Protein AF-A0A8I2FRE0-F1 (afdb_monomer_lite)

pLDDT: mean 88.64, std 16.57, range [26.36, 98.5]

Structure (mmCIF, N/CA/C/O backbone):
data_AF-A0A8I2FRE0-F1
#
_entry.id   AF-A0A8I2FRE0-F1
#
loop_
_atom_site.group_PDB
_atom_site.id
_atom_site.type_symbol
_atom_site.label_atom_id
_atom_site.label_alt_id
_atom_site.label_comp_id
_atom_site.label_asym_id
_atom_site.label_entity_id
_atom_site.label_seq_id
_atom_site.pdbx_PDB_ins_code
_atom_site.Cartn_x
_atom_site.Cartn_y
_atom_site.Cartn_z
_atom_site.occupancy
_atom_site.B_iso_or_equiv
_atom_site.auth_seq_id
_atom_site.auth_comp_id
_atom_site.auth_asym_id
_atom_site.auth_atom_id
_atom_site.pdbx_PDB_model_num
ATOM 1 N N . MET A 1 1 ? 40.557 35.845 -51.310 1.00 71.56 1 MET A N 1
ATOM 2 C CA . MET A 1 1 ? 39.222 35.226 -51.434 1.00 71.56 1 MET A CA 1
ATOM 3 C C . MET A 1 1 ? 38.203 36.324 -51.185 1.00 71.56 1 MET A C 1
ATOM 5 O O . MET A 1 1 ? 38.315 37.005 -50.169 1.00 71.56 1 MET A O 1
ATOM 9 N N . GLY A 1 2 ? 37.306 36.592 -52.133 1.00 90.12 2 GLY A N 1
ATOM 10 C CA . GLY A 1 2 ? 36.291 37.640 -51.961 1.00 90.12 2 GLY A CA 1
ATOM 11 C C . GLY A 1 2 ? 35.280 37.258 -50.875 1.00 90.12 2 GLY A C 1
ATOM 12 O O . GLY A 1 2 ? 35.033 36.073 -50.670 1.00 90.12 2 GLY A O 1
ATOM 13 N N . ILE A 1 3 ? 34.646 38.229 -50.202 1.00 85.94 3 ILE A N 1
ATOM 14 C CA . ILE A 1 3 ? 33.626 37.957 -49.161 1.00 85.94 3 ILE A CA 1
ATOM 15 C C . ILE A 1 3 ? 32.548 36.994 -49.693 1.00 85.94 3 ILE A C 1
ATOM 17 O O . ILE A 1 3 ? 32.188 36.029 -49.028 1.00 85.94 3 ILE A O 1
ATOM 21 N N . LYS A 1 4 ? 32.101 37.180 -50.941 1.00 89.50 4 LYS A N 1
ATOM 22 C CA . LYS A 1 4 ? 31.141 36.284 -51.604 1.00 89.50 4 LYS A CA 1
ATOM 23 C C . LYS A 1 4 ? 31.633 34.831 -51.688 1.00 89.50 4 LYS A C 1
ATOM 25 O O . LYS A 1 4 ? 30.855 33.917 -51.439 1.00 89.50 4 LYS A O 1
ATOM 30 N N . GLU A 1 5 ? 32.907 34.614 -52.005 1.00 89.12 5 GLU A N 1
ATOM 31 C CA . GLU A 1 5 ? 33.512 33.278 -52.078 1.00 89.12 5 GLU A CA 1
ATOM 32 C C . GLU A 1 5 ? 33.665 32.655 -50.687 1.00 89.12 5 GLU A C 1
ATOM 34 O O . GLU A 1 5 ? 33.367 31.473 -50.526 1.00 89.12 5 GLU A O 1
ATOM 39 N N . ILE A 1 6 ? 34.051 33.452 -49.681 1.00 88.62 6 ILE A N 1
ATOM 40 C CA . ILE A 1 6 ? 34.142 33.019 -48.276 1.00 88.62 6 ILE A CA 1
ATOM 41 C C . ILE A 1 6 ? 32.781 32.507 -47.799 1.00 88.62 6 ILE A C 1
ATOM 43 O O . ILE A 1 6 ? 32.690 31.403 -47.270 1.00 88.62 6 ILE A O 1
ATOM 47 N N . PHE A 1 7 ? 31.707 33.260 -48.047 1.00 87.31 7 PHE A N 1
ATOM 48 C CA . PHE A 1 7 ? 30.355 32.836 -47.681 1.00 87.31 7 PHE A CA 1
ATOM 49 C C . PHE A 1 7 ? 29.879 31.633 -48.504 1.00 87.31 7 PHE A C 1
ATOM 51 O O . PHE A 1 7 ? 29.302 30.710 -47.940 1.00 87.31 7 PHE A O 1
ATOM 58 N N . GLN A 1 8 ? 30.127 31.583 -49.816 1.00 91.50 8 GLN A N 1
ATOM 59 C CA . GLN A 1 8 ? 29.725 30.435 -50.641 1.00 91.50 8 GLN A CA 1
ATOM 60 C C . GLN A 1 8 ? 30.422 29.135 -50.218 1.00 91.50 8 GLN A C 1
ATOM 62 O O . GLN A 1 8 ? 29.770 28.096 -50.107 1.00 91.50 8 GLN A O 1
ATOM 67 N N . GLN A 1 9 ? 31.731 29.182 -49.969 1.00 89.88 9 GLN A N 1
ATOM 68 C CA . GLN A 1 9 ? 32.502 28.031 -49.494 1.00 89.88 9 GLN A CA 1
ATOM 69 C C . GLN A 1 9 ? 32.156 27.689 -48.038 1.00 89.88 9 GLN A C 1
ATOM 71 O O . GLN A 1 9 ? 31.999 26.516 -47.707 1.00 89.88 9 GLN A O 1
ATOM 76 N N . GLY A 1 10 ? 31.933 28.699 -47.193 1.00 88.56 10 GLY A N 1
ATOM 77 C CA . GLY A 1 10 ? 31.479 28.525 -45.815 1.00 88.56 10 GLY A CA 1
ATOM 78 C C . GLY A 1 10 ? 30.102 27.862 -45.715 1.00 88.56 10 GLY A C 1
ATOM 79 O O . GLY A 1 10 ? 29.922 26.954 -44.908 1.00 88.56 10 GLY A O 1
ATOM 80 N N . TRP A 1 11 ? 29.148 28.222 -46.579 1.00 88.69 11 TRP A N 1
ATOM 81 C CA . TRP A 1 11 ? 27.834 27.569 -46.649 1.00 88.69 11 TRP A CA 1
ATOM 82 C C . TRP A 1 11 ? 27.912 26.121 -47.136 1.00 88.69 11 TRP A C 1
ATOM 84 O O . TRP A 1 11 ? 27.195 25.265 -46.616 1.00 88.69 11 TRP A O 1
ATOM 94 N N . LYS A 1 12 ? 28.780 25.826 -48.113 1.00 92.19 12 LYS A N 1
ATOM 95 C CA . LYS A 1 12 ? 29.028 24.446 -48.563 1.00 92.19 12 LYS A CA 1
ATOM 96 C C . LYS A 1 12 ? 29.592 23.589 -47.429 1.00 92.19 12 LYS A C 1
ATOM 98 O O . LYS A 1 12 ? 29.082 22.500 -47.182 1.00 92.19 12 LYS A O 1
ATOM 103 N N . GLU A 1 13 ? 30.574 24.108 -46.698 1.00 92.06 13 GLU A N 1
ATOM 104 C CA . GLU A 1 13 ? 31.170 23.421 -45.549 1.00 92.06 13 GLU A CA 1
ATOM 105 C C . GLU A 1 13 ? 30.179 23.259 -44.383 1.00 92.06 13 GLU A C 1
ATOM 107 O O . GLU A 1 13 ? 30.146 22.205 -43.750 1.00 92.06 13 GLU A O 1
ATOM 112 N N . LEU A 1 14 ? 29.319 24.252 -44.123 1.00 91.69 14 LEU A N 1
ATOM 113 C CA . LEU A 1 14 ? 28.257 24.151 -43.116 1.00 91.69 14 LEU A CA 1
ATOM 114 C C . LEU A 1 14 ? 27.243 23.050 -43.469 1.00 91.69 14 LEU A C 1
ATOM 116 O O . LEU A 1 14 ? 26.907 22.236 -42.609 1.00 91.69 14 LEU A O 1
ATOM 120 N N . ARG A 1 15 ? 26.787 22.984 -44.730 1.00 92.94 15 ARG A N 1
ATOM 121 C CA . ARG A 1 15 ? 25.880 21.921 -45.204 1.00 92.94 15 ARG A CA 1
ATOM 122 C C . ARG A 1 15 ? 26.521 20.542 -45.085 1.00 92.94 15 ARG A C 1
ATOM 124 O O . ARG A 1 15 ? 25.884 19.635 -44.561 1.00 92.94 15 ARG A O 1
ATOM 131 N N . ARG A 1 16 ? 27.789 20.406 -45.488 1.00 94.81 16 ARG A N 1
ATOM 132 C CA . ARG A 1 16 ? 28.565 19.163 -45.343 1.00 94.81 16 ARG A CA 1
ATOM 133 C C . ARG A 1 16 ? 28.653 18.722 -43.881 1.00 94.81 16 ARG A C 1
ATOM 135 O O . ARG A 1 16 ? 28.377 17.569 -43.577 1.00 94.81 16 ARG A O 1
ATOM 142 N N . LYS A 1 17 ? 28.989 19.636 -42.961 1.00 93.62 17 LYS A N 1
ATOM 143 C CA . LYS A 1 17 ? 29.044 19.344 -41.517 1.00 93.62 17 LYS A CA 1
ATOM 144 C C . LYS A 1 17 ? 27.683 18.957 -40.940 1.00 93.62 17 LYS A C 1
ATOM 146 O O . LYS A 1 17 ? 27.625 18.081 -40.084 1.00 93.62 17 LYS A O 1
ATOM 151 N N . SER A 1 18 ? 26.606 19.589 -41.402 1.00 94.19 18 SER A N 1
ATOM 152 C CA . SER A 1 18 ? 25.243 19.230 -41.000 1.00 94.19 18 SER A CA 1
ATOM 153 C C . SER A 1 18 ? 24.865 17.825 -41.474 1.00 94.19 18 SER A C 1
ATOM 155 O O . SER A 1 18 ? 24.373 17.041 -40.669 1.00 94.19 18 SER A O 1
ATOM 157 N N . ALA A 1 19 ? 25.137 17.493 -42.741 1.00 94.88 19 ALA A N 1
ATOM 158 C CA . ALA A 1 19 ? 24.915 16.154 -43.292 1.00 94.88 19 ALA A CA 1
ATOM 159 C C . ALA A 1 19 ? 25.747 15.097 -42.548 1.00 94.88 19 ALA A C 1
ATOM 161 O O . ALA A 1 19 ? 25.219 14.071 -42.144 1.00 94.88 19 ALA A O 1
ATOM 162 N N . LEU A 1 20 ? 27.014 15.401 -42.245 1.00 95.12 20 LEU A N 1
ATOM 163 C CA . LEU A 1 20 ? 27.884 14.523 -41.458 1.00 95.12 20 LEU A CA 1
ATOM 164 C C . LEU A 1 20 ? 27.326 14.267 -40.051 1.00 95.12 20 LEU A C 1
ATOM 166 O O . LEU A 1 20 ? 27.376 13.145 -39.556 1.00 95.12 20 LEU A O 1
ATOM 170 N N . LEU A 1 21 ? 26.798 15.300 -39.389 1.00 95.56 21 LEU A N 1
ATOM 171 C CA . LEU A 1 21 ? 26.179 15.152 -38.072 1.00 95.56 21 LEU A CA 1
ATOM 172 C C . LEU A 1 21 ? 24.903 14.305 -38.140 1.00 95.56 21 LEU A C 1
ATOM 174 O O . LEU A 1 21 ? 24.657 13.513 -37.232 1.00 95.56 21 LEU A O 1
ATOM 178 N N . GLN A 1 22 ? 24.099 14.477 -39.190 1.00 96.00 22 GLN A N 1
ATOM 179 C CA . GLN A 1 22 ? 22.905 13.672 -39.422 1.00 96.00 22 GLN A CA 1
ATOM 180 C C . GLN A 1 22 ? 23.272 12.204 -39.664 1.00 96.00 22 GLN A C 1
ATOM 182 O O . GLN A 1 22 ? 22.795 11.355 -38.918 1.00 96.00 22 GLN A O 1
ATOM 187 N N . ALA A 1 23 ? 24.200 11.923 -40.581 1.00 95.88 23 ALA A N 1
ATOM 188 C CA . ALA A 1 23 ? 24.690 10.574 -40.854 1.00 95.88 23 ALA A CA 1
ATOM 189 C C . ALA A 1 23 ? 25.262 9.901 -39.591 1.00 95.88 23 ALA A C 1
ATOM 191 O O . ALA A 1 23 ? 24.965 8.746 -39.316 1.00 95.88 23 ALA A O 1
ATOM 192 N N . LYS A 1 24 ? 25.998 10.634 -38.736 1.00 96.12 24 LYS A N 1
ATOM 193 C CA . LYS A 1 24 ? 26.480 10.107 -37.439 1.00 96.12 24 LYS A CA 1
ATOM 194 C C . LYS A 1 24 ? 25.351 9.778 -36.456 1.00 96.12 24 LYS A C 1
ATOM 196 O O . LYS A 1 24 ? 25.481 8.846 -35.667 1.00 96.12 24 LYS A O 1
ATOM 201 N N . ARG A 1 25 ? 24.248 10.535 -36.463 1.00 96.69 25 ARG A N 1
ATOM 202 C CA . ARG A 1 25 ? 23.066 10.225 -35.637 1.00 96.69 25 ARG A CA 1
ATOM 203 C C . ARG A 1 25 ? 22.310 9.017 -36.175 1.00 96.69 25 ARG A C 1
ATOM 205 O O . ARG A 1 25 ? 21.900 8.182 -35.377 1.00 96.69 25 ARG A O 1
ATOM 212 N N . GLU A 1 26 ? 22.144 8.938 -37.491 1.00 96.25 26 GLU A N 1
ATOM 213 C CA . GLU A 1 26 ? 21.513 7.802 -38.167 1.00 96.25 26 GLU A CA 1
ATOM 214 C C . GLU A 1 26 ? 22.318 6.520 -37.943 1.00 96.25 26 GLU A C 1
ATOM 216 O O . GLU A 1 26 ? 21.737 5.513 -37.548 1.00 96.25 26 GLU A O 1
ATOM 221 N N . LEU A 1 27 ? 23.650 6.581 -38.053 1.00 97.00 27 LEU A N 1
ATOM 222 C CA . LEU A 1 27 ? 24.535 5.466 -37.716 1.00 97.00 27 LEU A CA 1
ATOM 223 C C . LEU A 1 27 ? 24.305 4.994 -36.278 1.00 97.00 27 LEU A C 1
ATOM 225 O O . LEU A 1 27 ? 24.026 3.824 -36.068 1.00 97.00 27 LEU A O 1
ATOM 229 N N . LYS A 1 28 ? 24.312 5.905 -35.296 1.00 97.25 28 LYS A N 1
ATOM 230 C CA . LYS A 1 28 ? 24.074 5.550 -33.887 1.00 97.25 28 LYS A CA 1
ATOM 231 C C . LYS A 1 28 ? 22.700 4.909 -33.652 1.00 97.25 28 LYS A C 1
ATOM 233 O O . LYS A 1 28 ? 22.547 4.045 -32.791 1.00 97.25 28 LYS A O 1
ATOM 238 N N . GLN A 1 29 ? 21.675 5.350 -34.381 1.00 96.94 29 GLN A N 1
ATOM 239 C CA . GLN A 1 29 ? 20.352 4.723 -34.322 1.00 96.94 29 GLN A CA 1
ATOM 240 C C . GLN A 1 29 ? 20.380 3.314 -34.919 1.00 96.94 29 GLN A C 1
ATOM 242 O O . GLN A 1 29 ? 19.795 2.404 -34.337 1.00 96.94 29 GLN A O 1
ATOM 247 N N . LYS A 1 30 ? 21.079 3.125 -36.043 1.00 97.06 30 LYS A N 1
ATOM 248 C CA . LYS A 1 30 ? 21.231 1.820 -36.693 1.00 97.06 30 LYS A CA 1
ATOM 249 C C . LYS A 1 30 ? 22.089 0.855 -35.885 1.00 97.06 30 LYS A C 1
ATOM 251 O O . LYS A 1 30 ? 21.707 -0.300 -35.794 1.00 97.06 30 LYS A O 1
ATOM 256 N N . GLU A 1 31 ? 23.141 1.326 -35.220 1.00 97.44 31 GLU A N 1
ATOM 257 C CA . GLU A 1 31 ? 23.924 0.538 -34.259 1.00 97.44 31 GLU A CA 1
ATOM 258 C C . GLU A 1 31 ? 23.017 -0.019 -33.158 1.00 97.44 31 GLU A C 1
ATOM 260 O O . GLU A 1 31 ? 23.048 -1.212 -32.884 1.00 97.44 31 GLU A O 1
ATOM 265 N N . LYS A 1 32 ? 22.129 0.806 -32.588 1.00 97.50 32 LYS A N 1
ATOM 266 C CA . LYS A 1 32 ? 21.174 0.332 -31.577 1.00 97.50 32 LYS A CA 1
ATOM 267 C C . LYS A 1 32 ? 20.227 -0.742 -32.130 1.00 97.50 32 LYS A C 1
ATOM 269 O O . LYS A 1 32 ? 20.029 -1.766 -31.486 1.00 97.50 32 LYS A O 1
ATOM 274 N N . VAL A 1 33 ? 19.662 -0.521 -33.320 1.00 97.25 33 VAL A N 1
ATOM 275 C CA . VAL A 1 33 ? 18.785 -1.505 -33.985 1.00 97.25 33 VAL A CA 1
ATOM 276 C C . VAL A 1 33 ? 19.540 -2.803 -34.279 1.00 97.25 33 VAL A C 1
ATOM 278 O O . VAL A 1 33 ? 18.995 -3.885 -34.092 1.00 97.25 33 VAL A O 1
ATOM 281 N N . TYR A 1 34 ? 20.797 -2.704 -34.701 1.00 98.12 34 TYR A N 1
ATOM 282 C CA . TYR A 1 34 ? 21.661 -3.848 -34.957 1.00 98.12 34 TYR A CA 1
ATOM 283 C C . TYR A 1 34 ? 21.916 -4.657 -33.679 1.00 98.12 34 TYR A C 1
ATOM 285 O O . TYR A 1 34 ? 21.768 -5.875 -33.689 1.00 98.12 34 TYR A O 1
ATOM 293 N N . GLU A 1 35 ? 22.211 -4.001 -32.553 1.00 97.81 35 GLU A N 1
ATOM 294 C CA . GLU A 1 35 ? 22.358 -4.677 -31.256 1.00 97.81 35 GLU A CA 1
ATOM 295 C C . GLU A 1 35 ? 21.065 -5.376 -30.800 1.00 97.81 35 GLU A C 1
ATOM 297 O O . GLU A 1 35 ? 21.116 -6.503 -30.299 1.00 97.81 35 GLU A O 1
ATOM 302 N N . GLU A 1 36 ? 19.907 -4.735 -30.991 1.00 97.75 36 GLU A N 1
ATOM 303 C CA . GLU A 1 36 ? 18.589 -5.317 -30.697 1.00 97.75 36 GLU A CA 1
ATOM 304 C C . GLU A 1 36 ? 18.323 -6.552 -31.585 1.00 97.75 36 GLU A C 1
ATOM 306 O O . GLU A 1 36 ? 17.875 -7.587 -31.090 1.00 97.75 36 GLU A O 1
ATOM 311 N N . GLN A 1 37 ? 18.672 -6.494 -32.874 1.00 97.69 37 GLN A N 1
ATOM 312 C CA . GLN A 1 37 ? 18.529 -7.617 -33.810 1.00 97.69 37 GLN A CA 1
ATOM 313 C C . GLN A 1 37 ? 19.487 -8.776 -33.513 1.00 97.69 37 GLN A C 1
ATOM 315 O O . GLN A 1 37 ? 19.083 -9.932 -33.617 1.00 97.69 37 GLN A O 1
ATOM 320 N N . LEU A 1 38 ? 20.729 -8.498 -33.108 1.00 98.38 38 LEU A N 1
ATOM 321 C CA . LEU A 1 38 ? 21.663 -9.529 -32.648 1.00 98.38 38 LEU A CA 1
ATOM 322 C C . LEU A 1 38 ? 21.131 -10.236 -31.399 1.00 98.38 38 LEU A C 1
ATOM 324 O O . LEU A 1 38 ? 21.168 -11.461 -31.315 1.00 98.38 38 LEU A O 1
ATOM 328 N N . THR A 1 39 ? 20.586 -9.472 -30.452 1.00 98.38 39 THR A N 1
ATOM 329 C CA . THR A 1 39 ? 19.940 -10.033 -29.258 1.00 98.38 39 THR A CA 1
ATOM 330 C C . THR A 1 39 ? 18.779 -10.951 -29.648 1.00 98.38 39 THR A C 1
ATOM 332 O O . THR A 1 39 ? 18.732 -12.094 -29.197 1.00 98.38 39 THR A O 1
ATOM 335 N N . ALA A 1 40 ? 17.901 -10.505 -30.555 1.00 98.00 40 ALA A N 1
ATOM 336 C CA . ALA A 1 40 ? 16.785 -11.310 -31.052 1.00 98.00 40 ALA A CA 1
ATOM 337 C C . ALA A 1 40 ? 17.246 -12.586 -31.778 1.00 98.00 40 ALA A C 1
ATOM 339 O O . ALA A 1 40 ? 16.678 -13.653 -31.556 1.00 98.00 40 ALA A O 1
ATOM 340 N N . LEU A 1 41 ? 18.302 -12.504 -32.596 1.00 98.25 41 LEU A N 1
ATOM 341 C CA . LEU A 1 41 ? 18.892 -13.656 -33.280 1.00 98.25 41 LEU A CA 1
ATOM 342 C C . LEU A 1 41 ? 19.393 -14.707 -32.280 1.00 98.25 41 LEU A C 1
ATOM 344 O O . LEU A 1 41 ? 19.059 -15.886 -32.402 1.00 98.25 41 LEU A O 1
ATOM 348 N N . GLY A 1 42 ? 20.169 -14.290 -31.277 1.00 98.06 42 GLY A N 1
ATOM 349 C CA . GLY A 1 42 ? 20.673 -15.207 -30.256 1.00 98.06 42 GLY A CA 1
ATOM 350 C C . GLY A 1 42 ? 19.563 -15.801 -29.390 1.00 98.06 42 GLY A C 1
ATOM 351 O O . GLY A 1 42 ? 19.583 -17.000 -29.113 1.00 98.06 42 GLY A O 1
ATOM 352 N N . GLN A 1 43 ? 18.559 -15.001 -29.024 1.00 98.25 43 GLN A N 1
ATOM 353 C CA . GLN A 1 43 ? 17.378 -15.486 -28.311 1.00 98.25 43 GLN A CA 1
ATOM 354 C C . GLN A 1 43 ? 16.625 -16.537 -29.137 1.00 98.25 43 GLN A C 1
ATOM 356 O O . GLN A 1 43 ? 16.343 -17.627 -28.639 1.00 98.25 43 GLN A O 1
ATOM 361 N N . LYS A 1 44 ? 16.353 -16.255 -30.416 1.00 98.12 44 LYS A N 1
ATOM 362 C CA . LYS A 1 44 ? 15.644 -17.178 -31.308 1.00 98.12 44 LYS A CA 1
ATOM 363 C C . LYS A 1 44 ? 16.399 -18.491 -31.491 1.00 98.12 44 LYS A C 1
ATOM 365 O O . LYS A 1 44 ? 15.776 -19.555 -31.481 1.00 98.12 44 LYS A O 1
ATOM 370 N N . ALA A 1 45 ? 17.722 -18.426 -31.631 1.00 98.00 45 ALA A N 1
ATOM 371 C CA . ALA A 1 45 ? 18.576 -19.604 -31.728 1.00 98.00 45 ALA A CA 1
ATOM 372 C C . ALA A 1 45 ? 18.481 -20.479 -30.470 1.00 98.00 45 ALA A C 1
ATOM 374 O O . ALA A 1 45 ? 18.306 -21.694 -30.574 1.00 98.00 45 ALA A O 1
ATOM 375 N N . TRP A 1 46 ? 18.532 -19.857 -29.290 1.00 97.75 46 TRP A N 1
ATOM 376 C CA . TRP A 1 46 ? 18.386 -20.549 -28.012 1.00 97.75 46 TRP A CA 1
ATOM 377 C C . TRP A 1 46 ? 17.001 -21.194 -27.851 1.00 97.75 46 TRP A C 1
ATOM 379 O O . TRP A 1 46 ? 16.902 -22.385 -27.557 1.00 97.75 46 TRP A O 1
ATOM 389 N N . GLU A 1 47 ? 15.925 -20.444 -28.106 1.00 96.94 47 GLU A N 1
ATOM 390 C CA . GLU A 1 47 ? 14.539 -20.932 -28.011 1.00 96.94 47 GLU A CA 1
ATOM 391 C C . GLU A 1 47 ? 14.247 -22.074 -28.991 1.00 96.94 47 GLU A C 1
ATOM 393 O O . GLU A 1 47 ? 13.544 -23.031 -28.655 1.00 96.94 47 GLU A O 1
ATOM 398 N N . SER A 1 48 ? 14.816 -21.994 -30.195 1.00 97.19 48 SER A N 1
ATOM 399 C CA . SER A 1 48 ? 14.673 -23.020 -31.233 1.00 97.19 48 SER A CA 1
ATOM 400 C C . SER A 1 48 ? 15.557 -24.242 -30.982 1.00 97.19 48 SER A C 1
ATOM 402 O O . SER A 1 48 ? 15.477 -25.207 -31.739 1.00 97.19 48 SER A O 1
ATOM 404 N N . LYS A 1 49 ? 16.372 -24.225 -29.914 1.00 96.88 49 LYS A N 1
ATOM 405 C CA . LYS A 1 49 ? 17.341 -25.275 -29.569 1.00 96.88 49 LYS A CA 1
ATOM 406 C C . LYS A 1 49 ? 18.300 -25.572 -30.721 1.00 96.88 49 LYS A C 1
ATOM 408 O O . LYS A 1 49 ? 18.599 -26.735 -30.995 1.00 96.88 49 LYS A O 1
ATOM 413 N N . LEU A 1 50 ? 18.748 -24.516 -31.399 1.00 96.25 50 LEU A N 1
ATOM 414 C CA . LEU A 1 50 ? 19.777 -24.618 -32.423 1.00 96.25 50 LEU A CA 1
ATOM 415 C C . LEU A 1 50 ? 21.033 -25.257 -31.815 1.00 96.25 50 LEU A C 1
ATOM 417 O O . LEU A 1 50 ? 21.372 -24.980 -30.662 1.00 96.25 50 LEU A O 1
ATOM 421 N N . ASP A 1 51 ? 21.722 -26.100 -32.583 1.00 95.75 51 ASP A N 1
ATOM 422 C CA . ASP A 1 51 ? 23.006 -26.649 -32.156 1.00 95.75 51 ASP A CA 1
ATOM 423 C C . ASP A 1 51 ? 24.037 -25.515 -32.045 1.00 95.75 51 ASP A C 1
ATOM 425 O O . ASP A 1 51 ? 24.435 -24.898 -33.036 1.00 95.75 51 ASP A O 1
ATOM 429 N N . ILE A 1 52 ? 24.427 -25.216 -30.807 1.00 95.94 52 ILE A N 1
ATOM 430 C CA . ILE A 1 52 ? 25.385 -24.169 -30.452 1.00 95.94 52 ILE A CA 1
ATOM 431 C C . ILE A 1 52 ? 26.603 -24.749 -29.725 1.00 95.94 52 ILE A C 1
ATOM 433 O O . ILE A 1 52 ? 27.290 -24.018 -29.011 1.00 95.94 52 ILE A O 1
ATOM 437 N N . ASP A 1 53 ? 26.905 -26.038 -29.915 1.00 95.25 53 ASP A N 1
ATOM 438 C CA . ASP A 1 53 ? 28.042 -26.720 -29.274 1.00 95.25 53 ASP A CA 1
ATOM 439 C C . ASP A 1 53 ? 29.395 -26.090 -29.658 1.00 95.25 53 ASP A C 1
ATOM 441 O O . ASP A 1 53 ? 30.358 -26.103 -28.890 1.00 95.25 53 ASP A O 1
ATOM 445 N N . ALA A 1 54 ? 29.464 -25.431 -30.820 1.00 95.94 54 ALA A N 1
ATOM 446 C CA . ALA A 1 54 ? 30.619 -24.627 -31.227 1.00 95.94 54 ALA A CA 1
ATOM 447 C C . ALA A 1 54 ? 30.879 -23.406 -30.312 1.00 95.94 54 ALA A C 1
ATOM 449 O O . ALA A 1 54 ? 31.951 -22.797 -30.379 1.00 95.94 54 ALA A O 1
ATOM 450 N N . TYR A 1 55 ? 29.916 -23.040 -29.462 1.00 96.44 55 TYR A N 1
ATOM 451 C CA . TYR A 1 55 ? 29.932 -21.870 -28.583 1.00 96.44 55 TYR A CA 1
ATOM 452 C C . TYR A 1 55 ? 29.694 -22.256 -27.115 1.00 96.44 55 TYR A C 1
ATOM 454 O O . TYR A 1 55 ? 28.957 -21.568 -26.405 1.00 96.44 55 TYR A O 1
ATOM 462 N N . GLU A 1 56 ? 30.343 -23.328 -26.649 1.00 95.94 56 GLU A N 1
ATOM 463 C CA . GLU A 1 56 ? 30.112 -23.936 -25.327 1.00 95.94 56 GLU A CA 1
ATOM 464 C C . GLU A 1 56 ? 30.099 -22.922 -24.166 1.00 95.94 56 GLU A C 1
ATOM 466 O O . GLU A 1 56 ? 29.181 -22.934 -23.354 1.00 95.94 56 GLU A O 1
ATOM 471 N N . ASN A 1 57 ? 31.019 -21.949 -24.142 1.00 96.94 57 ASN A N 1
ATOM 472 C CA . ASN A 1 57 ? 31.036 -20.908 -23.101 1.00 96.94 57 ASN A CA 1
ATOM 473 C C . ASN A 1 57 ? 29.722 -20.099 -23.032 1.00 96.94 57 ASN A C 1
ATOM 475 O O . ASN A 1 57 ? 29.253 -19.758 -21.951 1.00 96.94 57 ASN A O 1
ATOM 479 N N . VAL A 1 58 ? 29.127 -19.758 -24.182 1.00 97.06 58 VAL A N 1
ATOM 480 C CA . VAL A 1 58 ? 27.873 -18.981 -24.237 1.00 97.06 58 VAL A CA 1
ATOM 481 C C . VAL A 1 58 ? 26.687 -19.862 -23.849 1.00 97.06 58 VAL A C 1
ATOM 483 O O . VAL A 1 58 ? 25.786 -19.414 -23.141 1.00 97.06 58 VAL A O 1
ATOM 486 N N . LYS A 1 59 ? 26.717 -21.135 -24.253 1.00 97.50 59 LYS A N 1
ATOM 487 C CA . LYS A 1 59 ? 25.731 -22.148 -23.867 1.00 97.50 59 LYS A CA 1
ATOM 488 C C . LYS A 1 59 ? 25.720 -22.387 -22.353 1.00 97.50 59 LYS A C 1
ATOM 490 O O . LYS A 1 59 ? 24.641 -22.438 -21.759 1.00 97.50 59 LYS A O 1
ATOM 495 N N . GLU A 1 60 ? 26.885 -22.477 -21.713 1.00 97.75 60 GLU A N 1
ATOM 496 C CA . GLU A 1 60 ? 27.008 -22.597 -20.253 1.00 97.75 60 GLU A CA 1
ATOM 497 C C . GLU A 1 60 ? 26.420 -21.374 -19.534 1.00 97.75 60 GLU A C 1
ATOM 499 O O . GLU A 1 60 ? 25.617 -21.532 -18.610 1.00 97.75 60 GLU A O 1
ATOM 504 N N . LEU A 1 61 ? 26.748 -20.159 -19.993 1.00 97.75 61 LEU A N 1
ATOM 505 C CA . LEU A 1 61 ? 26.210 -18.912 -19.436 1.00 97.75 61 LEU A CA 1
ATOM 506 C C . LEU A 1 61 ? 24.681 -18.838 -19.551 1.00 97.75 61 LEU A C 1
ATOM 508 O O . LEU A 1 61 ? 24.004 -18.524 -18.571 1.00 97.75 61 LEU A O 1
ATOM 512 N N . LEU A 1 62 ? 24.123 -19.172 -20.718 1.00 97.56 62 LEU A N 1
ATOM 513 C CA . LEU A 1 62 ? 22.674 -19.182 -20.942 1.00 97.56 62 LEU A CA 1
ATOM 514 C C . LEU A 1 62 ? 21.963 -20.248 -20.103 1.00 97.56 62 LEU A C 1
ATOM 516 O O . LEU A 1 62 ? 20.919 -19.965 -19.518 1.00 97.56 62 LEU A O 1
ATOM 520 N N . THR A 1 63 ? 22.549 -21.441 -19.980 1.00 97.50 63 THR A N 1
ATOM 521 C CA . THR A 1 63 ? 22.009 -22.517 -19.133 1.00 97.50 63 THR A CA 1
ATOM 522 C C . THR A 1 63 ? 22.004 -22.107 -17.661 1.00 97.50 63 THR A C 1
ATOM 524 O O . THR A 1 63 ? 21.015 -22.319 -16.958 1.00 97.50 63 THR A O 1
ATOM 527 N N . SER A 1 64 ? 23.094 -21.496 -17.189 1.00 97.69 64 SER A N 1
ATOM 528 C CA . SER A 1 64 ? 23.208 -21.003 -15.816 1.00 97.69 64 SER A CA 1
ATOM 529 C C . SER A 1 64 ? 22.188 -19.900 -15.527 1.00 97.69 64 SER A C 1
ATOM 531 O O . SER A 1 64 ? 21.484 -19.976 -14.520 1.00 97.69 64 SER A O 1
ATOM 533 N N . ALA A 1 65 ? 22.065 -18.911 -16.418 1.00 97.62 65 ALA A N 1
ATOM 534 C CA . ALA A 1 65 ? 21.091 -17.828 -16.281 1.00 97.62 65 ALA A CA 1
ATOM 535 C C . ALA A 1 65 ? 19.647 -18.359 -16.288 1.00 97.62 65 ALA A C 1
ATOM 537 O O . ALA A 1 65 ? 18.855 -17.989 -15.423 1.00 97.62 65 ALA A O 1
ATOM 538 N N . GLN A 1 66 ? 19.320 -19.292 -17.190 1.00 97.44 66 GLN A N 1
ATOM 539 C CA . GLN A 1 66 ? 17.995 -19.917 -17.238 1.00 97.44 66 GLN A CA 1
ATOM 540 C C . GLN A 1 66 ? 17.667 -20.643 -15.930 1.00 97.44 66 GLN A C 1
ATOM 542 O O . GLN A 1 66 ? 16.592 -20.456 -15.366 1.00 97.44 66 GLN A O 1
ATOM 547 N N . LYS A 1 67 ? 18.615 -21.426 -15.404 1.00 97.94 67 LYS A N 1
ATOM 548 C CA . LYS A 1 67 ? 18.434 -22.118 -14.126 1.00 97.94 67 LYS A CA 1
ATOM 549 C C . LYS A 1 67 ? 18.195 -21.133 -12.978 1.00 97.94 67 LYS A C 1
ATOM 551 O O . LYS A 1 67 ? 17.308 -21.355 -12.163 1.00 97.94 67 LYS A O 1
ATOM 556 N N . GLN A 1 68 ? 18.956 -20.039 -12.923 1.00 97.88 68 GLN A N 1
ATOM 557 C CA . GLN A 1 68 ? 18.764 -19.002 -11.908 1.00 97.88 68 GLN A CA 1
ATOM 558 C C . GLN A 1 68 ? 17.389 -18.329 -12.018 1.00 97.88 68 GLN A C 1
ATOM 560 O O . GLN A 1 68 ? 16.754 -18.096 -10.990 1.00 97.88 68 GLN A O 1
ATOM 565 N N . GLN A 1 69 ? 16.902 -18.050 -13.232 1.00 97.50 69 GLN A N 1
ATOM 566 C CA . GLN A 1 69 ? 15.543 -17.534 -13.440 1.00 97.50 69 GLN A CA 1
ATOM 567 C C . GLN A 1 69 ? 14.485 -18.510 -12.929 1.00 97.50 69 GLN A C 1
ATOM 569 O O . GLN A 1 69 ? 13.542 -18.086 -12.261 1.00 97.50 69 GLN A O 1
ATOM 574 N N . ASP A 1 70 ? 14.626 -19.798 -13.239 1.00 97.50 70 ASP A N 1
ATOM 575 C CA . ASP A 1 70 ? 13.671 -20.829 -12.831 1.00 97.50 70 ASP A CA 1
ATOM 576 C C . ASP A 1 70 ? 13.657 -20.994 -11.302 1.00 97.50 70 ASP A C 1
ATOM 578 O O . ASP A 1 70 ? 12.585 -20.985 -10.691 1.00 97.50 70 ASP A O 1
ATOM 582 N N . ASP A 1 71 ? 14.833 -21.029 -10.668 1.00 98.19 71 ASP A N 1
ATOM 583 C CA . ASP A 1 71 ? 14.977 -21.087 -9.208 1.00 98.19 71 ASP A CA 1
ATOM 584 C C . ASP A 1 71 ? 14.363 -19.846 -8.528 1.00 98.19 71 ASP A C 1
ATOM 586 O O . ASP A 1 71 ? 13.654 -19.969 -7.526 1.00 98.19 71 ASP A O 1
ATOM 590 N N . LEU A 1 72 ? 14.586 -18.642 -9.072 1.00 98.12 72 LEU A N 1
ATOM 591 C CA . LEU A 1 72 ? 14.008 -17.396 -8.545 1.00 98.12 72 LEU A CA 1
ATOM 592 C C . LEU A 1 72 ? 12.488 -17.333 -8.727 1.00 98.12 72 LEU A C 1
ATOM 594 O O . LEU A 1 72 ? 11.784 -16.863 -7.831 1.00 98.12 72 LEU A O 1
ATOM 598 N N . LYS A 1 73 ? 11.959 -17.819 -9.855 1.00 96.75 73 LYS A N 1
ATOM 599 C CA . LYS A 1 73 ? 10.509 -17.914 -10.088 1.00 96.75 73 LYS A CA 1
ATOM 600 C C . LYS A 1 73 ? 9.855 -18.894 -9.116 1.00 96.75 73 LYS A C 1
ATOM 602 O O . LYS A 1 73 ? 8.828 -18.555 -8.534 1.00 96.75 73 LYS A O 1
ATOM 607 N N . ALA A 1 74 ? 10.478 -20.048 -8.875 1.00 98.00 74 ALA A N 1
ATOM 608 C CA . ALA A 1 74 ? 10.008 -21.007 -7.878 1.00 98.00 74 ALA A CA 1
ATOM 609 C C . ALA A 1 74 ? 10.035 -20.418 -6.454 1.00 98.00 74 ALA A C 1
ATOM 611 O O . ALA A 1 74 ? 9.083 -20.590 -5.694 1.00 98.00 74 ALA A O 1
ATOM 612 N N . GLN A 1 75 ? 11.083 -19.663 -6.098 1.00 97.75 75 GLN A N 1
ATOM 613 C CA . GLN A 1 75 ? 11.142 -18.943 -4.818 1.00 97.75 75 GLN A CA 1
ATOM 614 C C . GLN A 1 75 ? 10.037 -17.887 -4.693 1.00 97.75 75 GLN A C 1
ATOM 616 O O . GLN A 1 75 ? 9.431 -17.761 -3.631 1.00 97.75 75 GLN A O 1
ATOM 621 N N . LEU A 1 76 ? 9.744 -17.138 -5.760 1.00 97.25 76 LEU A N 1
ATOM 622 C CA . LEU A 1 76 ? 8.649 -16.164 -5.766 1.00 97.25 76 LEU A CA 1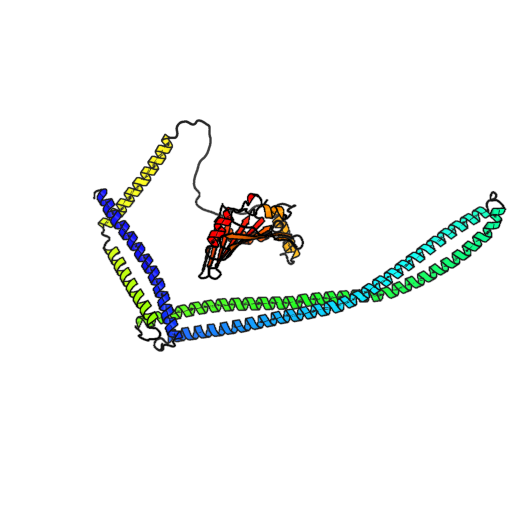
ATOM 623 C C . LEU A 1 76 ? 7.285 -16.828 -5.551 1.00 97.25 76 LEU A C 1
ATOM 625 O O . LEU A 1 76 ? 6.478 -16.298 -4.787 1.00 97.25 76 LEU A O 1
ATOM 629 N N . GLU A 1 77 ? 7.046 -17.983 -6.172 1.00 96.94 77 GLU A N 1
ATOM 630 C CA . GLU A 1 77 ? 5.820 -18.764 -5.980 1.00 96.94 77 GLU A CA 1
ATOM 631 C C . GLU A 1 77 ? 5.694 -19.284 -4.535 1.00 96.94 77 GLU A C 1
ATOM 633 O O . GLU A 1 77 ? 4.629 -19.162 -3.922 1.00 96.94 77 GLU A O 1
ATOM 638 N N . ASP A 1 78 ? 6.779 -19.799 -3.945 1.00 98.06 78 ASP A N 1
ATOM 639 C CA . ASP A 1 78 ? 6.797 -20.214 -2.533 1.00 98.06 78 ASP A CA 1
ATOM 640 C C . ASP A 1 78 ? 6.503 -19.038 -1.588 1.00 98.06 78 ASP A C 1
ATOM 642 O O . ASP A 1 78 ? 5.656 -19.142 -0.696 1.00 98.06 78 ASP A O 1
ATOM 646 N N . LEU A 1 79 ? 7.140 -17.885 -1.813 1.00 98.00 79 LEU A N 1
ATOM 647 C CA . LEU A 1 79 ? 6.912 -16.678 -1.017 1.00 98.00 79 LEU A CA 1
ATOM 648 C C . LEU A 1 79 ? 5.470 -16.172 -1.136 1.00 98.00 79 LEU A C 1
ATOM 650 O O . LEU A 1 79 ? 4.875 -15.774 -0.131 1.00 98.00 79 LEU A O 1
ATOM 654 N N . GLU A 1 80 ? 4.877 -16.213 -2.329 1.00 96.31 80 GLU A N 1
ATOM 655 C CA . GLU A 1 80 ? 3.476 -15.844 -2.536 1.00 96.31 80 GLU A CA 1
ATOM 656 C C . GLU A 1 80 ? 2.523 -16.789 -1.786 1.00 96.31 80 GLU A C 1
ATOM 658 O O . GLU A 1 80 ? 1.602 -16.333 -1.096 1.00 96.31 80 GLU A O 1
ATOM 663 N N . ASN A 1 81 ? 2.793 -18.095 -1.823 1.00 97.44 81 ASN A N 1
ATOM 664 C CA . ASN A 1 81 ? 2.036 -19.090 -1.066 1.00 97.44 81 ASN A CA 1
ATOM 665 C C . ASN A 1 81 ? 2.174 -18.888 0.452 1.00 97.44 81 ASN A C 1
ATOM 667 O O . ASN A 1 81 ? 1.164 -18.867 1.165 1.00 97.44 81 ASN A O 1
ATOM 671 N N . ARG A 1 82 ? 3.393 -18.667 0.959 1.00 98.19 82 ARG A N 1
ATOM 672 C CA . ARG A 1 82 ? 3.662 -18.370 2.379 1.00 98.19 82 ARG A CA 1
ATOM 673 C C . ARG A 1 82 ? 2.968 -17.092 2.837 1.00 98.19 82 ARG A C 1
ATOM 675 O O . ARG A 1 82 ? 2.389 -17.061 3.926 1.00 98.19 82 ARG A O 1
ATOM 682 N N . LYS A 1 83 ? 2.970 -16.047 2.005 1.00 97.56 83 LYS A N 1
ATOM 683 C CA . LYS A 1 83 ? 2.231 -14.807 2.270 1.00 97.56 83 LYS A CA 1
ATOM 684 C C . LYS A 1 83 ? 0.736 -15.090 2.408 1.00 97.56 83 LYS A C 1
ATOM 686 O O . LYS A 1 83 ? 0.149 -14.709 3.418 1.00 97.56 83 LYS A O 1
ATOM 691 N N . LYS A 1 84 ? 0.138 -15.799 1.446 1.00 96.25 84 LYS A N 1
ATOM 692 C CA . LYS A 1 84 ? -1.290 -16.150 1.463 1.00 96.25 84 LYS A CA 1
ATOM 693 C C . LYS A 1 84 ? -1.670 -16.965 2.702 1.00 96.25 84 LYS A C 1
ATOM 695 O O . LYS A 1 84 ? -2.679 -16.676 3.337 1.00 96.25 84 LYS A O 1
ATOM 700 N N . GLN A 1 85 ? -0.853 -17.949 3.079 1.00 97.81 85 GLN A N 1
ATOM 701 C CA . GLN A 1 85 ? -1.060 -18.735 4.302 1.00 97.81 85 GLN A CA 1
ATOM 702 C C . GLN A 1 85 ? -0.982 -17.869 5.566 1.00 97.81 85 GLN A C 1
ATOM 704 O O . GLN A 1 85 ? -1.779 -18.045 6.485 1.00 97.81 85 GLN A O 1
ATOM 709 N N . THR A 1 86 ? -0.052 -16.913 5.609 1.00 95.19 86 THR A N 1
ATOM 710 C CA . THR A 1 86 ? 0.109 -16.000 6.752 1.00 95.19 86 THR A CA 1
ATOM 711 C C . THR A 1 86 ? -1.060 -15.016 6.855 1.00 95.19 86 THR A C 1
ATOM 713 O O . THR A 1 86 ? -1.545 -14.759 7.954 1.00 95.19 86 THR A O 1
ATOM 716 N N . GLU A 1 87 ? -1.557 -14.502 5.727 1.00 96.19 87 GLU A N 1
ATOM 717 C CA . GLU A 1 87 ? -2.751 -13.645 5.666 1.00 96.19 87 GLU A CA 1
ATOM 718 C C . GLU A 1 87 ? -4.015 -14.398 6.112 1.00 96.19 87 GLU A C 1
ATOM 720 O O . GLU A 1 87 ? -4.802 -13.868 6.899 1.00 96.19 87 GLU A O 1
ATOM 725 N N . GLU A 1 88 ? -4.179 -15.653 5.690 1.00 97.50 88 GLU A N 1
ATOM 726 C CA . GLU A 1 88 ? -5.286 -16.505 6.138 1.00 97.50 88 GLU A CA 1
ATOM 727 C C . GLU A 1 88 ? -5.185 -16.812 7.639 1.00 97.50 88 GLU A C 1
ATOM 729 O O . GLU A 1 88 ? -6.165 -16.669 8.368 1.00 97.50 88 GLU A O 1
ATOM 734 N N . LYS A 1 89 ? -3.984 -17.133 8.141 1.00 97.94 89 LYS A N 1
ATOM 735 C CA . LYS A 1 89 ? -3.754 -17.317 9.579 1.00 97.94 89 LYS A CA 1
ATOM 736 C C . LYS A 1 89 ? -4.095 -16.052 10.369 1.00 97.94 89 LYS A C 1
ATOM 738 O O . LYS A 1 89 ? -4.755 -16.138 11.398 1.00 97.94 89 LYS A O 1
ATOM 743 N N . LYS A 1 90 ? -3.702 -14.871 9.880 1.00 97.75 90 LYS A N 1
ATOM 744 C CA . LYS A 1 90 ? -4.048 -13.581 10.500 1.00 97.75 90 LYS A CA 1
ATOM 745 C C . LYS A 1 90 ? -5.556 -13.402 10.621 1.00 97.75 90 LYS A C 1
ATOM 747 O O . LYS A 1 90 ? -6.035 -12.977 11.670 1.00 97.75 90 LYS A O 1
ATOM 752 N N . LYS A 1 91 ? -6.297 -13.738 9.567 1.00 96.69 91 LYS A N 1
ATOM 753 C CA . LYS A 1 91 ? -7.759 -13.674 9.565 1.00 96.69 91 LYS A CA 1
ATOM 754 C C . LYS A 1 91 ? -8.365 -14.628 10.601 1.00 96.69 91 LYS A C 1
ATOM 756 O O . LYS A 1 91 ? -9.178 -14.187 11.407 1.00 96.69 91 LYS A O 1
ATOM 761 N N . GLN A 1 92 ? -7.921 -15.885 10.627 1.00 97.62 92 GLN A N 1
ATOM 762 C CA . GLN A 1 92 ? -8.402 -16.905 11.570 1.00 97.62 92 GLN A CA 1
ATOM 763 C C . GLN A 1 92 ? -8.125 -16.539 13.034 1.00 97.62 92 GLN A C 1
ATOM 765 O O . GLN A 1 92 ? -9.006 -16.658 13.888 1.00 97.62 92 GLN A O 1
ATOM 770 N N . GLU A 1 93 ? -6.917 -16.057 13.335 1.00 97.69 93 GLU A N 1
ATOM 771 C CA . GLU A 1 93 ? -6.561 -15.585 14.677 1.00 97.69 93 GLU A CA 1
ATOM 772 C C . GLU A 1 93 ? -7.430 -14.390 15.078 1.00 97.69 93 GLU A C 1
ATOM 774 O O . GLU A 1 93 ? -7.964 -14.356 16.186 1.00 97.69 93 GLU A O 1
ATOM 779 N N . ASN A 1 94 ? -7.649 -13.433 14.170 1.00 95.94 94 ASN A N 1
ATOM 780 C CA . ASN A 1 94 ? -8.490 -12.276 14.461 1.00 95.94 94 ASN A CA 1
ATOM 781 C C . ASN A 1 94 ? -9.946 -12.673 14.755 1.00 95.94 94 ASN A C 1
ATOM 783 O O . ASN A 1 94 ? -10.507 -12.217 15.745 1.00 95.94 94 ASN A O 1
ATOM 787 N N . GLU A 1 95 ? -10.533 -13.570 13.959 1.00 97.31 95 GLU A N 1
ATOM 788 C CA . GLU A 1 95 ? -11.881 -14.111 14.206 1.00 97.31 95 GLU A CA 1
ATOM 789 C C . GLU A 1 95 ? -11.969 -14.857 15.551 1.00 97.31 95 GLU A C 1
ATOM 791 O O . GLU A 1 95 ? -12.975 -14.765 16.265 1.00 97.31 95 GLU A O 1
ATOM 796 N N . THR A 1 96 ? -10.900 -15.562 15.931 1.00 98.12 96 THR A N 1
ATOM 797 C CA . THR A 1 96 ? -10.798 -16.255 17.223 1.00 98.12 96 THR A CA 1
ATOM 798 C C . THR A 1 96 ? -10.763 -15.263 18.386 1.00 98.12 96 THR A C 1
ATOM 800 O O . THR A 1 96 ? -11.483 -15.447 19.373 1.00 98.12 96 THR A O 1
ATOM 803 N N . PHE A 1 97 ? -9.969 -14.192 18.282 1.00 98.19 97 PHE A N 1
ATOM 804 C CA . PHE A 1 97 ? -9.933 -13.130 19.289 1.00 98.19 97 PHE A CA 1
ATOM 805 C C . PHE A 1 97 ? -11.271 -12.400 19.396 1.00 98.19 97 PHE A C 1
ATOM 807 O O . PHE A 1 97 ? -11.762 -12.229 20.511 1.00 98.19 97 PHE A O 1
ATOM 814 N N . ASP A 1 98 ? -11.900 -12.056 18.272 1.00 97.00 98 ASP A N 1
ATOM 815 C CA . ASP A 1 98 ? -13.203 -11.384 18.251 1.00 97.00 98 ASP A CA 1
ATOM 816 C C . ASP A 1 98 ? -14.291 -12.243 18.916 1.00 97.00 98 ASP A C 1
ATOM 818 O O . ASP A 1 98 ? -15.128 -11.733 19.662 1.00 97.00 98 ASP A O 1
ATOM 822 N N . SER A 1 99 ? -14.264 -13.560 18.694 1.00 98.06 99 SER A N 1
ATOM 823 C CA . SER A 1 99 ? -15.205 -14.498 19.320 1.00 98.06 99 SER A CA 1
ATOM 824 C C . SER A 1 99 ? -14.995 -14.595 20.833 1.00 98.06 99 SER A C 1
ATOM 826 O O . SER A 1 99 ? -15.956 -14.503 21.597 1.00 98.06 99 SER A O 1
ATOM 828 N N . ARG A 1 100 ? -13.737 -14.715 21.283 1.00 98.19 100 ARG A N 1
ATOM 829 C CA . ARG A 1 100 ? -13.390 -14.734 22.716 1.00 98.19 100 ARG A CA 1
ATOM 830 C C . ARG A 1 100 ? -13.747 -13.420 23.406 1.00 98.19 100 ARG A C 1
ATOM 832 O O . ARG A 1 100 ? -14.217 -13.437 24.539 1.00 98.19 100 ARG A O 1
ATOM 839 N N . LEU A 1 101 ? -13.525 -12.292 22.735 1.00 97.88 101 LEU A N 1
ATOM 840 C CA . LEU A 1 101 ? -13.844 -10.967 23.254 1.00 97.88 101 LEU A CA 1
ATOM 841 C C . LEU A 1 101 ? -15.353 -10.819 23.472 1.00 97.88 101 LEU A C 1
ATOM 843 O O . LEU A 1 101 ? -15.763 -10.465 24.573 1.00 97.88 101 LEU A O 1
ATOM 847 N N . LYS A 1 102 ? -16.169 -11.186 22.475 1.00 97.62 102 LYS A N 1
ATOM 848 C CA . LYS A 1 102 ? -17.636 -11.171 22.589 1.00 97.62 102 LYS A CA 1
ATOM 849 C C . LYS A 1 102 ? -18.139 -12.027 23.747 1.00 97.62 102 LYS A C 1
ATOM 851 O O . LYS A 1 102 ? -18.969 -11.565 24.519 1.00 97.62 102 LYS A O 1
ATOM 856 N N . GLU A 1 103 ? -17.610 -13.241 23.904 1.00 98.25 103 GLU A N 1
ATOM 857 C CA . GLU A 1 103 ? -18.018 -14.137 24.993 1.00 98.25 103 GLU A CA 1
ATOM 858 C C . GLU A 1 103 ? -17.762 -13.517 26.379 1.00 98.25 103 GLU A C 1
ATOM 860 O O . GLU A 1 103 ? -18.600 -13.607 27.280 1.00 98.25 103 GLU A O 1
ATOM 865 N N . VAL A 1 104 ? -16.605 -12.876 26.568 1.00 98.12 104 VAL A N 1
ATOM 866 C CA . VAL A 1 104 ? -16.256 -12.232 27.843 1.00 98.12 104 VAL A CA 1
ATOM 867 C C . VAL A 1 104 ? -17.045 -10.935 28.045 1.00 98.12 104 VAL A C 1
ATOM 869 O O . VAL A 1 104 ? -17.486 -10.668 29.162 1.00 98.12 104 VAL A O 1
ATOM 872 N N . GLU A 1 105 ? -17.276 -10.152 26.991 1.00 97.75 105 GLU A N 1
ATOM 873 C CA . GLU A 1 105 ? -18.090 -8.931 27.044 1.00 97.75 105 GLU A CA 1
ATOM 874 C C . GLU A 1 105 ? -19.555 -9.231 27.399 1.00 97.75 105 GLU A C 1
ATOM 876 O O . GLU A 1 105 ? -20.139 -8.524 28.220 1.00 97.75 105 GLU A O 1
ATOM 881 N N . GLU A 1 106 ? -20.137 -10.310 26.866 1.00 98.06 106 GLU A N 1
ATOM 882 C CA . GLU A 1 106 ? -21.487 -10.760 27.230 1.00 98.06 106 GLU A CA 1
ATOM 883 C C . GLU A 1 106 ? -21.575 -11.181 28.704 1.00 98.06 106 GLU A C 1
ATOM 885 O O . GLU A 1 106 ? -22.509 -10.785 29.407 1.00 98.06 106 GLU A O 1
ATOM 890 N N . LYS A 1 107 ? -20.580 -11.927 29.202 1.00 97.81 107 LYS A N 1
ATOM 891 C CA . LYS A 1 107 ? -20.491 -12.300 30.625 1.00 97.81 107 LYS A CA 1
ATOM 892 C C . LYS A 1 107 ? -20.359 -11.073 31.520 1.00 97.81 107 LYS A C 1
ATOM 894 O O . LYS A 1 107 ? -21.077 -10.963 32.513 1.00 97.81 107 LYS A O 1
ATOM 899 N N . LYS A 1 108 ? -19.483 -10.137 31.147 1.00 98.00 108 LYS A N 1
ATOM 900 C CA . LYS A 1 108 ? -19.289 -8.885 31.880 1.00 98.00 108 LYS A CA 1
ATOM 901 C C . LYS A 1 108 ? -20.578 -8.082 31.943 1.00 98.00 108 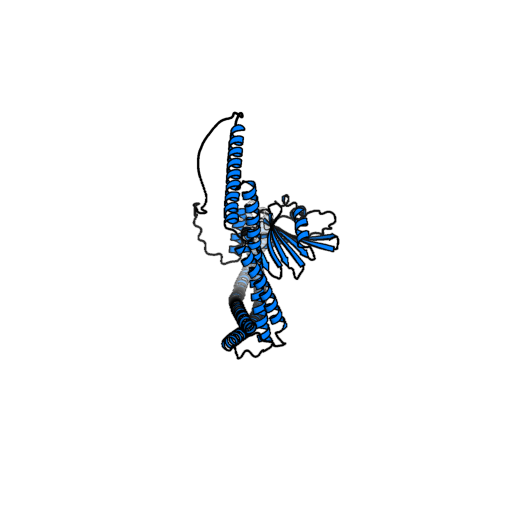LYS A C 1
ATOM 903 O O . LYS A 1 108 ? -20.954 -7.649 33.024 1.00 98.00 108 LYS A O 1
ATOM 908 N N . LYS A 1 109 ? -21.276 -7.938 30.814 1.00 97.69 109 LYS A N 1
ATOM 909 C CA . LYS A 1 109 ? -22.546 -7.216 30.751 1.00 97.69 109 LYS A CA 1
ATOM 910 C C . LYS A 1 109 ? -23.559 -7.774 31.751 1.00 97.69 109 LYS A C 1
ATOM 912 O O . LYS A 1 109 ? -24.126 -7.011 32.516 1.00 97.69 109 LYS A O 1
ATOM 917 N N . GLY A 1 110 ? -23.725 -9.097 31.812 1.00 97.31 110 GLY A N 1
ATOM 918 C CA . GLY A 1 110 ? -24.637 -9.712 32.783 1.00 97.31 110 GLY A CA 1
ATOM 919 C C . GLY A 1 110 ? -24.257 -9.450 34.248 1.00 97.31 110 GLY A C 1
ATOM 920 O O . GLY A 1 110 ? -25.136 -9.335 35.101 1.00 97.31 110 GLY A O 1
ATOM 921 N N . VAL A 1 111 ? -22.962 -9.346 34.561 1.00 97.81 111 VAL A N 1
ATOM 922 C CA . VAL A 1 111 ? -22.481 -8.989 35.908 1.00 97.81 111 VAL A CA 1
ATOM 923 C C . VAL A 1 111 ? -22.670 -7.501 36.195 1.00 97.81 111 VAL A C 1
ATOM 925 O O . VAL A 1 111 ? -23.095 -7.153 37.293 1.00 97.81 111 VAL A O 1
ATOM 928 N N . ASP A 1 112 ? -22.402 -6.635 35.221 1.00 97.62 112 ASP A N 1
ATOM 929 C CA . ASP A 1 112 ? -22.593 -5.188 35.342 1.00 97.62 112 ASP A CA 1
ATOM 930 C C . ASP A 1 112 ? -24.069 -4.825 35.530 1.00 97.62 112 ASP A C 1
ATOM 932 O O . ASP A 1 112 ? -24.377 -4.015 36.401 1.00 97.62 112 ASP A O 1
ATOM 936 N N . ASP A 1 113 ? -24.973 -5.466 34.783 1.00 98.00 113 ASP A N 1
ATOM 937 C CA . ASP A 1 113 ? -26.421 -5.272 34.913 1.00 98.00 113 ASP A CA 1
ATOM 938 C C . ASP A 1 113 ? -26.873 -5.626 36.349 1.00 98.00 113 ASP A C 1
ATOM 940 O O . ASP A 1 113 ? -27.535 -4.836 37.021 1.00 98.00 113 ASP A O 1
ATOM 944 N N . ARG A 1 114 ? -26.418 -6.772 36.884 1.00 97.44 114 ARG A N 1
ATOM 945 C CA . ARG A 1 114 ? -26.684 -7.178 38.282 1.00 97.44 114 ARG A CA 1
ATOM 946 C C . ARG A 1 114 ? -26.106 -6.193 39.296 1.00 97.44 114 ARG A C 1
ATOM 948 O O . ARG A 1 114 ? -26.732 -5.901 40.310 1.00 97.44 114 ARG A O 1
ATOM 955 N N . LEU A 1 115 ? -24.893 -5.709 39.050 1.00 97.25 115 LEU A N 1
ATOM 956 C CA . LEU A 1 115 ? -24.218 -4.746 39.914 1.00 97.25 115 LEU A CA 1
ATOM 957 C C . LEU A 1 115 ? -24.962 -3.407 39.957 1.00 97.25 115 LEU A C 1
ATOM 959 O O . LEU A 1 115 ? -25.027 -2.775 41.013 1.00 97.25 115 LEU A O 1
ATOM 963 N N . GLU A 1 116 ? -25.490 -2.961 38.818 1.00 97.56 116 GLU A N 1
ATOM 964 C CA . GLU A 1 116 ? -26.300 -1.751 38.708 1.00 97.56 116 GLU A CA 1
ATOM 965 C C . GLU A 1 116 ? -27.623 -1.898 39.467 1.00 97.56 116 GLU A C 1
ATOM 967 O O . GLU A 1 116 ? -27.964 -1.015 40.262 1.00 97.56 116 GLU A O 1
ATOM 972 N N . ASP A 1 117 ? -28.310 -3.031 39.300 1.00 97.25 117 ASP A N 1
ATOM 973 C CA . ASP A 1 117 ? -29.553 -3.340 40.011 1.00 97.25 117 ASP A CA 1
ATOM 974 C C . ASP A 1 117 ? -29.354 -3.335 41.538 1.00 97.25 117 ASP A C 1
ATOM 976 O O . ASP A 1 117 ? -30.068 -2.628 42.255 1.00 97.25 117 ASP A O 1
ATOM 980 N N . GLU A 1 118 ? -28.335 -4.030 42.054 1.00 96.19 118 GLU A N 1
ATOM 981 C CA . GLU A 1 118 ? -28.030 -4.069 43.495 1.00 96.19 118 GLU A CA 1
ATOM 982 C C . GLU A 1 118 ? -27.658 -2.681 44.049 1.00 96.19 118 GLU A C 1
ATOM 984 O O . GLU A 1 118 ? -28.118 -2.267 45.118 1.00 96.19 118 GLU A O 1
ATOM 989 N N . LYS A 1 119 ? -26.872 -1.895 43.298 1.00 96.88 119 LYS A N 1
ATOM 990 C CA . LYS A 1 119 ? -26.534 -0.510 43.677 1.00 96.88 119 LYS A CA 1
ATOM 991 C C . LYS A 1 119 ? -27.766 0.392 43.710 1.00 96.88 119 LYS A C 1
ATOM 993 O O . LYS A 1 119 ? -27.831 1.307 44.539 1.00 96.88 119 LYS A O 1
ATOM 998 N N . LYS A 1 120 ? -28.740 0.161 42.830 1.00 97.75 120 LYS A N 1
ATOM 999 C CA . LYS A 1 120 ? -30.006 0.896 42.825 1.00 97.75 120 LYS A CA 1
ATOM 1000 C C . LYS A 1 120 ? -30.833 0.571 44.068 1.00 97.75 120 LYS A C 1
ATOM 1002 O O . LYS A 1 120 ? -31.266 1.508 44.740 1.00 97.75 120 LYS A O 1
ATOM 1007 N N . VAL A 1 121 ? -30.979 -0.709 44.414 1.00 97.00 121 VAL A N 1
ATOM 1008 C CA . VAL A 1 121 ? -31.689 -1.142 45.633 1.00 97.00 121 VAL A CA 1
ATOM 1009 C C . VAL A 1 121 ? -31.022 -0.562 46.884 1.00 97.00 121 VAL A C 1
ATOM 1011 O O . VAL A 1 121 ? -31.701 0.019 47.730 1.00 97.00 121 VAL A O 1
ATOM 1014 N N . LEU A 1 122 ? -29.688 -0.606 46.967 1.00 97.50 122 LEU A N 1
ATOM 1015 C CA . LEU A 1 122 ? -28.925 0.008 48.060 1.00 97.50 122 LEU A CA 1
ATOM 1016 C C . LEU A 1 122 ? -29.241 1.502 48.216 1.00 97.50 122 LEU A C 1
ATOM 1018 O O . LEU A 1 122 ? -29.459 1.987 49.328 1.00 97.50 122 LEU A O 1
ATOM 1022 N N . LYS A 1 123 ? -29.277 2.242 47.105 1.00 97.31 123 LYS A N 1
ATOM 1023 C CA . LYS A 1 123 ? -29.565 3.681 47.104 1.00 97.31 123 LYS A CA 1
ATOM 1024 C C . LYS A 1 123 ? -31.000 3.983 47.540 1.00 97.31 123 LYS A C 1
ATOM 1026 O O . LYS A 1 123 ? -31.236 4.981 48.224 1.00 97.31 123 LYS A O 1
ATOM 1031 N N . GLU A 1 124 ? -31.956 3.150 47.143 1.00 96.88 124 GLU A N 1
ATOM 1032 C CA . GLU A 1 124 ? -33.354 3.262 47.570 1.00 96.88 124 GLU A CA 1
ATOM 1033 C C . GLU A 1 124 ? -33.492 2.995 49.078 1.00 96.88 124 GLU A C 1
ATOM 1035 O O . GLU A 1 124 ? -34.061 3.831 49.784 1.00 96.88 124 GLU A O 1
ATOM 1040 N N . ALA A 1 125 ? -32.865 1.934 49.598 1.00 96.19 125 ALA A N 1
ATOM 1041 C CA . ALA A 1 125 ? -32.845 1.622 51.030 1.00 96.19 125 ALA A CA 1
ATOM 1042 C C . ALA A 1 125 ? -32.196 2.740 51.870 1.00 96.19 125 ALA A C 1
ATOM 1044 O O . ALA A 1 125 ? -32.729 3.138 52.908 1.00 96.19 125 ALA A O 1
ATOM 1045 N N . GLN A 1 126 ? -31.083 3.313 51.394 1.00 96.75 126 GLN A N 1
ATOM 1046 C CA . GLN A 1 126 ? -30.437 4.472 52.024 1.00 96.75 126 GLN A CA 1
ATOM 1047 C C . GLN A 1 126 ? -31.375 5.680 52.093 1.00 96.75 126 GLN A C 1
ATOM 1049 O O . GLN A 1 126 ? -31.510 6.300 53.147 1.00 96.75 126 GLN A O 1
ATOM 1054 N N . LYS A 1 127 ? -32.072 5.987 50.993 1.00 97.25 127 LYS A N 1
ATOM 1055 C CA . LYS A 1 127 ? -33.017 7.108 50.932 1.00 97.25 127 LYS A CA 1
ATOM 1056 C C . LYS A 1 127 ? -34.175 6.936 51.917 1.00 97.25 127 LYS A C 1
ATOM 1058 O O . LYS A 1 127 ? -34.577 7.905 52.559 1.00 97.25 127 LYS A O 1
ATOM 1063 N N . GLU A 1 128 ? -34.731 5.734 52.029 1.00 95.31 128 GLU A N 1
ATOM 1064 C CA . GLU A 1 128 ? -35.805 5.452 52.986 1.00 95.31 128 GLU A CA 1
ATOM 1065 C C . GLU A 1 128 ? -35.333 5.563 54.435 1.00 95.31 128 GLU A C 1
ATOM 1067 O O . GLU A 1 128 ? -36.003 6.205 55.247 1.00 95.31 128 GLU A O 1
ATOM 1072 N N . MET A 1 129 ? -34.151 5.024 54.745 1.00 96.25 129 MET A N 1
ATOM 1073 C CA . MET A 1 129 ? -33.531 5.167 56.062 1.00 96.25 129 MET A CA 1
ATOM 1074 C C . MET A 1 129 ? -33.307 6.646 56.420 1.00 96.25 129 MET A C 1
ATOM 1076 O O . MET A 1 129 ? -33.605 7.061 57.541 1.00 96.25 129 MET A O 1
ATOM 1080 N N . ASP A 1 130 ? -32.810 7.456 55.485 1.00 96.44 130 ASP A N 1
ATOM 1081 C CA . ASP A 1 130 ? -32.572 8.886 55.706 1.00 96.44 130 ASP A CA 1
ATOM 1082 C C . ASP A 1 130 ? -33.879 9.660 55.922 1.00 96.44 130 ASP A C 1
ATOM 1084 O O . ASP A 1 130 ? -33.957 10.519 56.806 1.00 96.44 130 ASP A O 1
ATOM 1088 N N . ASN A 1 131 ? -34.933 9.325 55.172 1.00 97.19 131 ASN A N 1
ATOM 1089 C CA . ASN A 1 131 ? -36.265 9.891 55.380 1.00 97.19 131 ASN A CA 1
ATOM 1090 C C . ASN A 1 131 ? -36.817 9.538 56.770 1.00 97.19 131 ASN A C 1
ATOM 1092 O O . ASN A 1 131 ? -37.332 10.423 57.459 1.00 97.19 131 ASN A O 1
ATOM 1096 N N . ALA A 1 132 ? -36.669 8.283 57.209 1.00 96.56 132 ALA A N 1
ATOM 1097 C CA . ALA A 1 132 ? -37.095 7.847 58.537 1.00 96.56 132 ALA A CA 1
ATOM 1098 C C . ALA A 1 132 ? -36.323 8.581 59.646 1.00 96.56 132 ALA A C 1
ATOM 1100 O O . ALA A 1 132 ? -36.929 9.137 60.563 1.00 96.56 132 ALA A O 1
ATOM 1101 N N . LYS A 1 133 ? -34.994 8.696 59.517 1.00 96.25 133 LYS A N 1
ATOM 1102 C CA . LYS A 1 133 ? -34.145 9.473 60.439 1.00 96.25 133 LYS A CA 1
ATOM 1103 C C . LYS A 1 133 ? -34.547 10.943 60.505 1.00 96.25 133 LYS A C 1
ATOM 1105 O O . LYS A 1 133 ? -34.585 11.525 61.590 1.00 96.25 133 LYS A O 1
ATOM 1110 N N . LYS A 1 134 ? -34.875 11.551 59.362 1.00 97.81 134 LYS A N 1
ATOM 1111 C CA . LYS A 1 134 ? -35.367 12.931 59.315 1.00 97.81 134 LYS A CA 1
ATOM 1112 C C . LYS A 1 134 ? -36.690 13.071 60.071 1.00 97.81 134 LYS A C 1
ATOM 1114 O O . LYS A 1 134 ? -36.816 13.979 60.892 1.00 97.81 134 LYS A O 1
ATOM 1119 N N . ARG A 1 135 ? -37.642 12.158 59.858 1.00 97.75 135 ARG A N 1
ATOM 1120 C CA . ARG A 1 135 ? -38.933 12.181 60.559 1.00 97.75 135 ARG A CA 1
ATOM 1121 C C . ARG A 1 135 ? -38.775 11.966 62.066 1.00 97.75 135 ARG A C 1
ATOM 1123 O O . ARG A 1 135 ? -39.396 12.683 62.843 1.00 97.75 135 ARG A O 1
ATOM 1130 N N . LEU A 1 136 ? -37.879 11.078 62.498 1.00 96.25 136 LEU A N 1
ATOM 1131 C CA . LEU A 1 136 ? -37.535 10.898 63.917 1.00 96.25 136 LEU A CA 1
ATOM 1132 C C . LEU A 1 136 ? -37.031 12.200 64.571 1.00 96.25 136 LEU A C 1
ATOM 1134 O O . LEU A 1 136 ? -37.398 12.518 65.709 1.00 96.25 136 LEU A O 1
ATOM 1138 N N . ALA A 1 137 ? -36.222 12.985 63.854 1.00 95.62 137 ALA A N 1
ATOM 1139 C CA . ALA A 1 137 ? -35.757 14.287 64.330 1.00 95.62 137 ALA A CA 1
ATOM 1140 C C . ALA A 1 137 ? -36.903 15.312 64.436 1.00 95.62 137 ALA A C 1
ATOM 1142 O O . ALA A 1 137 ? -36.981 16.048 65.423 1.00 95.62 137 ALA A O 1
ATOM 1143 N N . GLU A 1 138 ? -37.820 15.328 63.464 1.00 97.06 138 GLU A N 1
ATOM 1144 C CA . GLU A 1 138 ? -39.026 16.170 63.485 1.00 97.06 138 GLU A CA 1
ATOM 1145 C C . GLU A 1 138 ? -39.949 15.809 64.658 1.00 97.06 138 GLU A C 1
ATOM 1147 O O . GLU A 1 138 ? -40.312 16.691 65.435 1.00 97.06 138 GLU A O 1
ATOM 1152 N N . ILE A 1 139 ? -40.228 14.518 64.873 1.00 96.81 139 ILE A N 1
ATOM 1153 C CA . ILE A 1 139 ? -41.007 14.019 66.020 1.00 96.81 139 ILE A CA 1
ATOM 1154 C C . ILE A 1 139 ? -40.376 14.470 67.342 1.00 96.81 139 ILE A C 1
ATOM 1156 O O . ILE A 1 139 ? -41.073 14.908 68.259 1.00 96.81 139 ILE A O 1
ATOM 1160 N N . THR A 1 140 ? -39.048 14.402 67.451 1.00 94.38 140 THR A N 1
ATOM 1161 C CA . THR A 1 140 ? -38.328 14.860 68.647 1.00 94.38 140 THR A CA 1
ATOM 1162 C C . THR A 1 140 ? -38.545 16.360 68.888 1.00 94.38 140 THR A C 1
ATOM 1164 O O . THR A 1 140 ? -38.778 16.783 70.024 1.00 94.38 140 THR A O 1
ATOM 1167 N N . ALA A 1 141 ? -38.520 17.178 67.833 1.00 95.38 141 ALA A N 1
ATOM 1168 C CA . ALA A 1 141 ? -38.804 18.609 67.927 1.00 95.38 141 ALA A CA 1
ATOM 1169 C C . ALA A 1 141 ? -40.271 18.893 68.302 1.00 95.38 141 ALA A C 1
ATOM 1171 O O . ALA A 1 141 ? -40.521 19.714 69.189 1.00 95.38 141 ALA A O 1
ATOM 1172 N N . GLU A 1 142 ? -41.228 18.192 67.688 1.00 95.69 142 GLU A N 1
ATOM 1173 C CA . GLU A 1 142 ? -42.663 18.301 67.982 1.00 95.69 142 GLU A CA 1
ATOM 1174 C C . GLU A 1 142 ? -42.969 17.937 69.440 1.00 95.69 142 GLU A C 1
ATOM 1176 O O . GLU A 1 142 ? -43.655 18.686 70.139 1.00 95.69 142 GLU A O 1
ATOM 1181 N N . LYS A 1 143 ? -42.389 16.844 69.950 1.00 93.56 143 LYS A N 1
ATOM 1182 C CA . LYS A 1 143 ? -42.513 16.452 71.361 1.00 93.56 143 LYS A CA 1
ATOM 1183 C C . LYS A 1 143 ? -42.003 17.523 72.309 1.00 93.56 143 LYS A C 1
ATOM 1185 O O . LYS A 1 143 ? -42.677 17.861 73.281 1.00 93.56 143 LYS A O 1
ATOM 1190 N N . ASN A 1 144 ? -40.840 18.099 72.015 1.00 93.06 144 ASN A N 1
ATOM 1191 C CA . ASN A 1 144 ? -40.284 19.187 72.816 1.00 93.06 144 ASN A CA 1
ATOM 1192 C C . ASN A 1 144 ? -41.198 20.423 72.821 1.00 93.06 144 ASN A C 1
ATOM 1194 O O . ASN A 1 144 ? -41.328 21.083 73.852 1.00 93.06 144 ASN A O 1
ATOM 1198 N N . GLN A 1 145 ? -41.855 20.736 71.700 1.00 93.94 145 GLN A N 1
ATOM 1199 C CA . GLN A 1 145 ? -42.831 21.827 71.628 1.00 93.94 145 GLN A CA 1
ATOM 1200 C C . GLN A 1 145 ? -44.109 21.521 72.418 1.00 93.94 145 GLN A C 1
ATOM 1202 O O . GLN A 1 145 ? -44.573 22.378 73.171 1.00 93.94 145 GLN A O 1
ATOM 1207 N N . LEU A 1 146 ? -44.661 20.313 72.285 1.00 92.31 146 LEU A N 1
ATOM 1208 C CA . LEU A 1 146 ? -45.855 19.886 73.019 1.00 92.31 146 LEU A CA 1
ATOM 1209 C C . LEU A 1 146 ? -45.620 19.884 74.533 1.00 92.31 146 LEU A C 1
ATOM 1211 O O . LEU A 1 146 ? -46.455 20.395 75.275 1.00 92.31 146 LEU A O 1
ATOM 1215 N N . ASN A 1 147 ? -44.461 19.403 74.988 1.00 89.75 147 ASN A N 1
ATOM 1216 C CA . ASN A 1 147 ? -44.081 19.438 76.402 1.00 89.75 147 ASN A CA 1
ATOM 1217 C C . ASN A 1 147 ? -43.951 20.873 76.936 1.00 89.75 147 ASN A C 1
ATOM 1219 O O . ASN A 1 147 ? -44.393 21.153 78.048 1.00 89.75 147 ASN A O 1
ATOM 1223 N N . LYS A 1 148 ? -43.403 21.804 76.140 1.00 91.06 148 LYS A N 1
ATOM 1224 C CA . LYS A 1 148 ? -43.367 23.232 76.502 1.00 91.06 148 LYS A CA 1
ATOM 1225 C C . LYS A 1 148 ? -44.771 23.822 76.636 1.00 91.06 148 LYS A C 1
ATOM 1227 O O . LYS A 1 148 ? -45.043 24.473 77.635 1.00 91.06 148 LYS A O 1
ATOM 1232 N N . LYS A 1 149 ? -45.667 23.556 75.677 1.00 88.62 149 LYS A N 1
ATOM 1233 C CA . LYS A 1 149 ? -47.069 24.015 75.725 1.00 88.62 149 LYS A CA 1
ATOM 1234 C C . LYS A 1 149 ? -47.846 23.424 76.902 1.00 88.62 149 LYS A C 1
ATOM 1236 O O . LYS A 1 149 ? -48.637 24.116 77.528 1.00 88.62 149 LYS A O 1
ATOM 1241 N N . ALA A 1 150 ? -47.606 22.159 77.246 1.00 84.38 150 ALA A N 1
ATOM 1242 C CA . ALA A 1 150 ? -48.236 21.536 78.409 1.00 84.38 150 ALA A CA 1
ATOM 1243 C C . ALA A 1 150 ? -47.857 22.239 79.726 1.00 84.38 150 ALA A C 1
ATOM 1245 O O . ALA A 1 150 ? -48.691 22.349 80.624 1.00 84.38 150 ALA A O 1
ATOM 1246 N N . ALA A 1 151 ? -46.616 22.728 79.821 1.00 83.94 151 ALA A N 1
ATOM 1247 C CA . ALA A 1 151 ? -46.085 23.435 80.984 1.00 83.94 151 ALA A CA 1
ATOM 1248 C C . ALA A 1 151 ? -46.420 24.941 81.018 1.00 83.94 151 ALA A C 1
ATOM 1250 O O . ALA A 1 151 ? -46.236 25.577 82.054 1.00 83.94 151 ALA A O 1
ATOM 1251 N N . ASP A 1 152 ? -46.899 25.514 79.913 1.00 87.06 152 ASP A N 1
ATOM 1252 C CA . ASP A 1 152 ? -47.205 26.940 79.794 1.00 87.06 152 ASP A CA 1
ATOM 1253 C C . ASP A 1 152 ? -48.534 27.286 80.494 1.00 87.06 152 ASP A C 1
ATOM 1255 O O . ASP A 1 152 ? -49.558 26.618 80.309 1.00 87.06 152 ASP A O 1
ATOM 1259 N N . ALA A 1 153 ? -48.524 28.326 81.329 1.00 76.81 153 ALA A N 1
ATOM 1260 C CA . ALA A 1 153 ? -49.675 28.761 82.116 1.00 76.81 153 ALA A CA 1
ATOM 1261 C C . ALA A 1 153 ? -50.806 29.324 81.239 1.00 76.81 153 ALA A C 1
ATOM 1263 O O . ALA A 1 153 ? -51.972 29.124 81.579 1.00 76.81 153 ALA A O 1
ATOM 1264 N N . ASP A 1 154 ? -50.469 29.921 80.092 1.00 80.81 154 ASP A N 1
ATOM 1265 C CA . ASP A 1 154 ? -51.418 30.598 79.197 1.00 80.81 154 ASP A CA 1
ATOM 1266 C C . ASP A 1 154 ? -52.034 29.666 78.134 1.00 80.81 154 ASP A C 1
ATOM 1268 O O . ASP A 1 154 ? -52.901 30.076 77.359 1.00 80.81 154 ASP A O 1
ATOM 1272 N N . THR A 1 155 ? -51.623 28.391 78.085 1.00 80.19 155 THR A N 1
ATOM 1273 C CA . THR A 1 155 ? -52.204 27.410 77.150 1.00 80.19 155 THR A CA 1
ATOM 1274 C C . THR A 1 155 ? -53.609 26.981 77.615 1.00 80.19 155 THR A C 1
ATOM 1276 O O . THR A 1 155 ? -53.742 26.519 78.756 1.00 80.19 155 THR A O 1
ATOM 1279 N N . PRO A 1 156 ? -54.649 27.064 76.757 1.00 84.44 156 PRO A N 1
ATOM 1280 C CA . PRO A 1 156 ? -56.026 26.695 77.100 1.00 84.44 156 PRO A CA 1
ATOM 1281 C C . PRO A 1 156 ? -56.159 25.268 77.661 1.00 84.44 156 PRO A C 1
ATOM 1283 O O . PRO A 1 156 ? -55.562 24.327 77.133 1.00 84.44 156 PRO A O 1
ATOM 1286 N N . GLU A 1 157 ? -56.997 25.076 78.689 1.00 76.62 157 GLU A N 1
ATOM 1287 C CA . GLU A 1 157 ? -57.244 23.762 79.326 1.00 76.62 157 GLU A CA 1
ATOM 1288 C C . GLU A 1 157 ? -57.664 22.674 78.324 1.00 76.62 157 GLU A C 1
ATOM 1290 O O . GLU A 1 157 ? -57.249 21.517 78.429 1.00 76.62 157 GLU A O 1
ATOM 1295 N N . GLU A 1 158 ? -58.419 23.063 77.300 1.00 76.19 158 GLU A N 1
ATOM 1296 C CA . GLU A 1 158 ? -58.917 22.152 76.269 1.00 76.19 158 GLU A CA 1
ATOM 1297 C C . GLU A 1 158 ? -57.832 21.726 75.272 1.00 76.19 158 GLU A C 1
ATOM 1299 O O . GLU A 1 158 ? -57.885 20.610 74.754 1.00 76.19 158 GLU A O 1
ATOM 1304 N N . GLU A 1 159 ? -56.796 22.548 75.071 1.00 80.50 159 GLU A N 1
ATOM 1305 C CA . GLU A 1 159 ? -55.575 22.135 74.370 1.00 80.50 159 GLU A CA 1
ATOM 1306 C C . GLU A 1 159 ? -54.726 21.212 75.253 1.00 80.50 159 GLU A C 1
ATOM 1308 O O . GLU A 1 159 ? -54.264 20.175 74.771 1.00 80.50 159 GLU A O 1
ATOM 1313 N N . LYS A 1 160 ? -54.577 21.518 76.552 1.00 81.06 160 LYS A N 1
ATOM 1314 C CA . LYS A 1 160 ? -53.805 20.691 77.501 1.00 81.06 160 LYS A CA 1
ATOM 1315 C C . LYS A 1 160 ? -54.334 19.259 77.608 1.00 81.06 160 LYS A C 1
ATOM 1317 O O . LYS A 1 160 ? -53.532 18.328 77.652 1.00 81.06 160 LYS A O 1
ATOM 1322 N N . LYS A 1 161 ? -55.656 19.057 77.567 1.00 85.69 161 LYS A N 1
ATOM 1323 C CA . LYS A 1 161 ? -56.279 17.716 77.571 1.00 85.69 161 LYS A CA 1
ATOM 1324 C C . LYS A 1 161 ? -55.947 16.869 76.335 1.00 85.69 161 LYS A C 1
ATOM 1326 O O . LYS A 1 161 ? -55.961 15.646 76.430 1.00 85.69 161 LYS A O 1
ATOM 1331 N N . GLN A 1 162 ? -55.641 17.483 75.188 1.00 88.38 162 GLN A N 1
ATOM 1332 C CA . GLN A 1 162 ? -55.329 16.760 73.944 1.00 88.38 162 GLN A CA 1
ATOM 1333 C C . GLN A 1 162 ? -53.840 16.407 73.794 1.00 88.38 162 GLN A C 1
ATOM 1335 O O . GLN A 1 162 ? -53.495 15.529 73.001 1.00 88.38 162 GLN A O 1
ATOM 1340 N N . ILE A 1 163 ? -52.948 17.078 74.532 1.00 88.88 163 ILE A N 1
ATOM 1341 C CA . ILE A 1 163 ? -51.492 16.879 74.434 1.00 88.88 163 ILE A CA 1
ATOM 1342 C C . ILE A 1 163 ? -51.063 15.431 74.741 1.00 88.88 163 ILE A C 1
ATOM 1344 O O . ILE A 1 163 ? -50.285 14.896 73.949 1.00 88.88 163 ILE A O 1
ATOM 1348 N N . PRO A 1 164 ? -51.562 14.752 75.798 1.00 90.19 164 PRO A N 1
ATOM 1349 C CA . PRO A 1 164 ? -51.171 13.372 76.096 1.00 90.19 164 PRO A CA 1
ATOM 1350 C C . PRO A 1 164 ? -51.439 12.402 74.939 1.00 90.19 164 PRO A C 1
ATOM 1352 O O . PRO A 1 164 ? -50.568 11.611 74.591 1.00 90.19 164 PRO A O 1
ATOM 1355 N N . GLY A 1 165 ? -52.599 12.521 74.279 1.00 90.44 165 GLY A N 1
ATOM 1356 C CA . GLY A 1 165 ? -52.943 11.680 73.128 1.00 90.44 165 GLY A CA 1
ATOM 1357 C C . GLY A 1 165 ? -52.046 11.930 71.911 1.00 90.44 165 GLY A C 1
ATOM 1358 O O . GLY A 1 165 ? -51.655 10.985 71.228 1.00 90.44 165 GLY A O 1
ATOM 1359 N N . LYS A 1 166 ? -51.654 13.190 71.663 1.00 93.31 166 LYS A N 1
ATOM 1360 C CA . LYS A 1 166 ? -50.681 13.532 70.607 1.00 93.31 166 LYS A CA 1
ATOM 1361 C C . LYS A 1 166 ? -49.286 12.987 70.920 1.00 93.31 166 LYS A C 1
ATOM 1363 O O . LYS A 1 166 ? -48.620 12.489 70.019 1.00 93.31 166 LYS A O 1
ATOM 1368 N N . LEU A 1 167 ? -48.848 13.057 72.178 1.00 91.56 167 LEU A N 1
ATOM 1369 C CA . LEU A 1 167 ? -47.560 12.502 72.604 1.00 91.56 167 LEU A CA 1
ATOM 1370 C C . LEU A 1 167 ? -47.514 10.978 72.439 1.00 91.56 167 LEU A C 1
ATOM 1372 O O . LEU A 1 167 ? -46.525 10.477 71.908 1.00 91.56 167 LEU A O 1
ATOM 1376 N N . GLU A 1 168 ? -48.589 10.273 72.808 1.00 93.19 168 GLU A N 1
ATOM 1377 C CA . GLU A 1 168 ? -48.695 8.817 72.642 1.00 93.19 168 GLU A CA 1
ATOM 1378 C C . GLU A 1 168 ? -48.680 8.407 71.160 1.00 93.19 168 GLU A C 1
ATOM 1380 O O . GLU A 1 168 ? -47.987 7.462 70.784 1.00 93.19 168 GLU A O 1
ATOM 1385 N N . ALA A 1 169 ? -49.385 9.146 70.294 1.00 94.38 169 ALA A N 1
ATOM 1386 C CA . ALA A 1 169 ? -49.336 8.924 68.847 1.00 94.38 169 ALA A CA 1
ATOM 1387 C C . ALA A 1 169 ? -47.912 9.112 68.291 1.00 94.38 169 ALA A C 1
ATOM 1389 O O . ALA A 1 169 ? -47.427 8.271 67.537 1.00 94.38 169 ALA A O 1
ATOM 1390 N N . LEU A 1 170 ? -47.211 10.161 68.734 1.00 95.62 170 LEU A N 1
ATOM 1391 C CA . LEU A 1 170 ? -45.812 10.407 68.378 1.00 95.62 170 LEU A CA 1
ATOM 1392 C C . LEU A 1 170 ? -44.842 9.373 68.979 1.00 95.62 170 LEU A C 1
ATOM 1394 O O . LEU A 1 170 ? -43.734 9.229 68.475 1.00 95.62 170 LEU A O 1
ATOM 1398 N N . ASP A 1 171 ? -45.170 8.696 70.088 1.00 94.12 171 ASP A N 1
ATOM 1399 C CA . ASP A 1 171 ? -44.362 7.575 70.613 1.00 94.12 171 ASP A CA 1
ATOM 1400 C C . ASP A 1 171 ? -44.514 6.328 69.742 1.00 94.12 171 ASP A C 1
ATOM 1402 O O . ASP A 1 171 ? -43.513 5.676 69.449 1.00 94.12 171 ASP A O 1
ATOM 1406 N N . LYS A 1 172 ? -45.735 6.035 69.280 1.00 95.50 172 LYS A N 1
ATOM 1407 C CA . LYS A 1 172 ? -45.998 4.918 68.359 1.00 95.50 172 LYS A CA 1
ATOM 1408 C C . LYS A 1 172 ? -45.303 5.125 67.015 1.00 95.50 172 LYS A C 1
ATOM 1410 O O . LYS A 1 172 ? -44.535 4.264 66.606 1.00 95.50 172 LYS A O 1
ATOM 1415 N N . GLU A 1 173 ? -45.478 6.297 66.399 1.00 95.94 173 GLU A N 1
ATOM 1416 C CA . GLU A 1 173 ? -44.808 6.637 65.133 1.00 95.94 173 GLU A CA 1
ATOM 1417 C C . GLU A 1 173 ? -43.278 6.558 65.272 1.00 95.94 173 GLU A C 1
ATOM 1419 O O . GLU A 1 173 ? -42.591 6.024 64.405 1.00 95.94 173 GLU A O 1
ATOM 1424 N N . ARG A 1 174 ? -42.726 7.044 66.393 1.00 95.31 174 ARG A N 1
ATOM 1425 C CA . ARG A 1 174 ? -41.288 6.946 66.664 1.00 95.31 174 ARG A CA 1
ATOM 1426 C C . ARG A 1 174 ? -40.812 5.493 66.730 1.00 95.31 174 ARG A C 1
ATOM 1428 O O . ARG A 1 174 ? -39.792 5.185 66.128 1.00 95.31 174 ARG A O 1
ATOM 1435 N N . ALA A 1 175 ? -41.527 4.626 67.445 1.00 95.00 175 ALA A N 1
ATOM 1436 C CA . ALA A 1 175 ? -41.157 3.218 67.569 1.00 95.00 175 ALA A CA 1
ATOM 1437 C C . ALA A 1 175 ? -41.169 2.498 66.206 1.00 95.00 175 ALA A C 1
ATOM 1439 O O . ALA A 1 175 ? -40.222 1.778 65.896 1.00 95.00 175 ALA A O 1
ATOM 1440 N N . GLU A 1 176 ? -42.182 2.756 65.372 1.00 95.75 176 GLU A N 1
ATOM 1441 C CA . GLU A 1 176 ? -42.278 2.216 64.005 1.00 95.75 176 GLU A CA 1
ATOM 1442 C C . GLU A 1 176 ? -41.120 2.698 63.110 1.00 95.75 176 GLU A C 1
ATOM 1444 O O . GLU A 1 176 ? -40.536 1.931 62.337 1.00 95.75 176 GLU A O 1
ATOM 1449 N N . LEU A 1 177 ? -40.741 3.974 63.225 1.00 96.62 177 LEU A N 1
ATOM 1450 C CA . LEU A 1 177 ? -39.616 4.535 62.476 1.00 96.62 177 LEU A CA 1
ATOM 1451 C C . LEU A 1 177 ? -38.259 4.020 62.971 1.00 96.62 177 LEU A C 1
ATOM 1453 O O . LEU A 1 177 ? -37.378 3.780 62.147 1.00 96.62 177 LEU A O 1
ATOM 1457 N N . ASP A 1 178 ? -38.079 3.826 64.279 1.00 95.75 178 ASP A N 1
ATOM 1458 C CA . ASP A 1 178 ? -36.864 3.226 64.845 1.00 95.75 178 ASP A CA 1
ATOM 1459 C C . ASP A 1 178 ? -36.699 1.770 64.353 1.00 95.75 178 ASP A C 1
ATOM 1461 O O . ASP A 1 178 ? -35.604 1.371 63.946 1.00 95.75 178 ASP A O 1
ATOM 1465 N N . GLU A 1 179 ? -37.786 0.992 64.291 1.00 95.44 179 GLU A N 1
ATOM 1466 C CA . GLU A 1 179 ? -37.794 -0.354 63.692 1.00 95.44 179 GLU A CA 1
ATOM 1467 C C . GLU A 1 179 ? -37.459 -0.318 62.192 1.00 95.44 179 GLU A C 1
ATOM 1469 O O . GLU A 1 179 ? -36.638 -1.110 61.714 1.00 95.44 179 GLU A O 1
ATOM 1474 N N . THR A 1 180 ? -38.018 0.650 61.460 1.00 95.31 180 THR A N 1
ATOM 1475 C CA . THR A 1 180 ? -37.706 0.874 60.039 1.00 95.31 180 THR A CA 1
ATOM 1476 C C . THR A 1 180 ? -36.217 1.173 59.838 1.00 95.31 180 THR A C 1
ATOM 1478 O O . THR A 1 180 ? -35.585 0.600 58.951 1.00 95.31 180 THR A O 1
ATOM 1481 N N . VAL A 1 181 ? -35.622 2.037 60.669 1.00 96.50 181 VAL A N 1
ATOM 1482 C CA . VAL A 1 181 ? -34.190 2.374 60.592 1.00 96.50 181 VAL A CA 1
ATOM 1483 C C . VAL A 1 181 ? -33.315 1.157 60.872 1.00 96.50 181 VAL A C 1
ATOM 1485 O O . VAL A 1 181 ? -32.340 0.946 60.147 1.00 96.50 181 VAL A O 1
ATOM 1488 N N . ASN A 1 182 ? -33.648 0.352 61.881 1.00 95.56 182 ASN A N 1
ATOM 1489 C CA . ASN A 1 182 ? -32.895 -0.863 62.199 1.00 95.56 182 ASN A CA 1
ATOM 1490 C C . ASN A 1 182 ? -32.961 -1.872 61.044 1.00 95.56 182 ASN A C 1
ATOM 1492 O O . ASN A 1 182 ? -31.916 -2.309 60.563 1.00 95.56 182 ASN A O 1
ATOM 1496 N N . THR A 1 183 ? -34.163 -2.138 60.527 1.00 95.88 183 THR A N 1
ATOM 1497 C CA . THR A 1 183 ? -34.382 -3.055 59.396 1.00 95.88 183 THR A CA 1
ATOM 1498 C C . THR A 1 183 ? -33.611 -2.602 58.155 1.00 95.88 183 THR A C 1
ATOM 1500 O O . THR A 1 183 ? -32.835 -3.368 57.586 1.00 95.88 183 THR A O 1
ATOM 1503 N N . ARG A 1 184 ? -33.731 -1.323 57.767 1.00 96.31 184 ARG A N 1
ATOM 1504 C CA . ARG A 1 184 ? -32.991 -0.783 56.614 1.00 96.31 184 ARG A CA 1
ATOM 1505 C C . ARG A 1 184 ? -31.477 -0.780 56.836 1.00 96.31 184 ARG A C 1
ATOM 1507 O O . ARG A 1 184 ? -30.733 -0.944 55.877 1.00 96.31 184 ARG A O 1
ATOM 1514 N N . THR A 1 185 ? -30.997 -0.628 58.071 1.00 96.75 185 THR A N 1
ATOM 1515 C CA . THR A 1 185 ? -29.556 -0.712 58.377 1.00 96.75 185 THR A CA 1
ATOM 1516 C C . THR A 1 185 ? -29.015 -2.121 58.129 1.00 96.75 185 THR A C 1
ATOM 1518 O O . THR A 1 185 ? -27.952 -2.271 57.523 1.00 96.75 185 THR A O 1
ATOM 1521 N N . GLU A 1 186 ? -29.738 -3.154 58.565 1.00 95.38 186 GLU A N 1
ATOM 1522 C CA . GLU A 1 186 ? -29.365 -4.552 58.321 1.00 95.38 186 GLU A CA 1
ATOM 1523 C C . GLU A 1 186 ? -29.384 -4.889 56.825 1.00 95.38 186 GLU A C 1
ATOM 1525 O O . GLU A 1 186 ? -28.415 -5.454 56.312 1.00 95.38 186 GLU A O 1
ATOM 1530 N N . GLU A 1 187 ? -30.425 -4.464 56.105 1.00 95.69 187 GLU A N 1
ATOM 1531 C CA . GLU A 1 187 ? -30.522 -4.638 54.652 1.00 95.69 187 GLU A CA 1
ATOM 1532 C C . GLU A 1 187 ? -29.385 -3.939 53.898 1.00 95.69 187 GLU A C 1
ATOM 1534 O O . GLU A 1 187 ? -28.756 -4.550 53.036 1.00 95.69 187 GLU A O 1
ATOM 1539 N N . ILE A 1 188 ? -29.069 -2.685 54.241 1.00 97.19 188 ILE A N 1
ATOM 1540 C CA . ILE A 1 188 ? -27.956 -1.932 53.641 1.00 97.19 188 ILE A CA 1
ATOM 1541 C C . ILE A 1 188 ? -26.635 -2.683 53.826 1.00 97.19 188 ILE A C 1
ATOM 1543 O O . ILE A 1 188 ? -25.863 -2.804 52.875 1.00 97.19 188 ILE A O 1
ATOM 1547 N N . ASN A 1 189 ? -26.371 -3.207 55.024 1.00 96.19 189 ASN A N 1
ATOM 1548 C CA . ASN A 1 189 ? -25.154 -3.976 55.283 1.00 96.19 189 ASN A CA 1
ATOM 1549 C C . ASN A 1 189 ? -25.122 -5.276 54.464 1.00 96.19 189 ASN A C 1
ATOM 1551 O O . ASN A 1 189 ? -24.082 -5.607 53.895 1.00 96.19 189 ASN A O 1
ATOM 1555 N N . GLY A 1 190 ? -26.254 -5.978 54.349 1.00 95.62 190 GLY A N 1
ATOM 1556 C CA . GLY A 1 190 ? -26.380 -7.168 53.504 1.00 95.62 190 GLY A CA 1
ATOM 1557 C C . GLY A 1 190 ? -26.113 -6.879 52.024 1.00 95.62 190 GLY A C 1
ATOM 1558 O O . GLY A 1 190 ? -25.335 -7.590 51.389 1.00 95.62 190 GLY A O 1
ATOM 1559 N N . LEU A 1 191 ? -26.683 -5.794 51.492 1.00 96.19 191 LEU A N 1
ATOM 1560 C CA . LEU A 1 191 ? -26.468 -5.344 50.111 1.00 96.19 191 LEU A CA 1
ATOM 1561 C C . LEU A 1 191 ? -25.006 -4.952 49.861 1.00 96.19 191 LEU A C 1
ATOM 1563 O O . LEU A 1 191 ? -24.437 -5.307 48.832 1.00 96.19 191 LEU A O 1
ATOM 1567 N N . LEU A 1 192 ? -24.362 -4.262 50.808 1.00 95.62 192 LEU A N 1
ATOM 1568 C CA . LEU A 1 192 ? -22.943 -3.908 50.697 1.00 95.62 192 LEU A CA 1
ATOM 1569 C C . LEU A 1 192 ? -22.039 -5.147 50.625 1.00 95.62 192 LEU A C 1
ATOM 1571 O O . LEU A 1 192 ? -21.100 -5.161 49.826 1.00 95.62 192 LEU A O 1
ATOM 1575 N N . GLU A 1 193 ? -22.316 -6.185 51.416 1.00 95.81 193 GLU A N 1
ATOM 1576 C CA . GLU A 1 193 ? -21.572 -7.449 51.340 1.00 95.81 193 GLU A CA 1
ATOM 1577 C C . GLU A 1 193 ? -21.880 -8.238 50.058 1.00 95.81 193 GLU A C 1
ATOM 1579 O O . GLU A 1 193 ? -20.979 -8.871 49.512 1.00 95.81 193 GLU A O 1
ATOM 1584 N N . ALA A 1 194 ? -23.103 -8.158 49.523 1.00 94.50 194 ALA A N 1
ATOM 1585 C CA . ALA A 1 194 ? -23.472 -8.792 48.254 1.00 94.50 194 ALA A CA 1
ATOM 1586 C C . ALA A 1 194 ? -22.850 -8.099 47.025 1.00 94.50 194 ALA A C 1
ATOM 1588 O O . ALA A 1 194 ? -22.471 -8.766 46.061 1.00 94.50 194 ALA A O 1
ATOM 1589 N N . ILE A 1 195 ? -22.692 -6.772 47.058 1.00 97.06 195 ILE A N 1
ATOM 1590 C CA . ILE A 1 195 ? -22.125 -5.979 45.954 1.00 97.06 195 ILE A CA 1
ATOM 1591 C C . ILE A 1 195 ? -20.629 -6.252 45.751 1.00 97.06 195 ILE A C 1
ATOM 1593 O O . ILE A 1 195 ? -20.170 -6.282 44.608 1.00 97.06 195 ILE A O 1
ATOM 1597 N N . LYS A 1 196 ? -19.857 -6.460 46.827 1.00 96.31 196 LYS A N 1
ATOM 1598 C CA . LYS A 1 196 ? -18.399 -6.695 46.755 1.00 96.31 196 LYS A CA 1
ATOM 1599 C C . LYS A 1 196 ? -17.998 -7.816 45.781 1.00 96.31 196 LYS A C 1
ATOM 1601 O O . LYS A 1 196 ? -17.237 -7.522 44.861 1.00 96.31 196 LYS A O 1
ATOM 1606 N N . PRO A 1 197 ? -18.498 -9.062 45.907 1.00 97.12 197 PRO A N 1
ATOM 1607 C CA . PRO A 1 197 ? -18.108 -10.140 45.000 1.00 97.12 197 PRO A CA 1
ATOM 1608 C C . PRO A 1 197 ? -18.552 -9.890 43.552 1.00 97.12 197 PRO A C 1
ATOM 1610 O O . PRO A 1 197 ? -17.848 -10.292 42.631 1.00 97.12 197 PRO A O 1
ATOM 1613 N N . ILE A 1 198 ? -19.675 -9.195 43.327 1.00 97.31 198 ILE A N 1
ATOM 1614 C CA . ILE A 1 198 ? -20.139 -8.831 41.976 1.00 97.31 198 ILE A CA 1
ATOM 1615 C C . ILE A 1 198 ? -19.188 -7.798 41.348 1.00 97.31 198 ILE A C 1
ATOM 1617 O O . ILE A 1 198 ? -18.830 -7.909 40.176 1.00 97.31 198 ILE A O 1
ATOM 1621 N N . GLN A 1 199 ? -18.733 -6.816 42.132 1.00 97.25 199 GLN A N 1
ATOM 1622 C CA . GLN A 1 199 ? -17.743 -5.833 41.691 1.00 97.25 199 GLN A CA 1
ATOM 1623 C C . GLN A 1 199 ? -16.407 -6.508 41.337 1.00 97.25 199 GLN A C 1
ATOM 1625 O O . GLN A 1 199 ? -15.865 -6.248 40.266 1.00 97.25 199 GLN A O 1
ATOM 1630 N N . GLU A 1 200 ? -15.911 -7.414 42.185 1.00 97.62 200 GLU A N 1
ATOM 1631 C CA . GLU A 1 200 ? -14.686 -8.182 41.916 1.00 97.62 200 GLU A CA 1
ATOM 1632 C C . GLU A 1 200 ? -14.812 -9.060 40.659 1.00 97.62 200 GLU A C 1
ATOM 1634 O O . GLU A 1 200 ? -13.858 -9.198 39.887 1.00 97.62 200 GLU A O 1
ATOM 1639 N N . GLU A 1 201 ? -15.989 -9.645 40.423 1.00 97.62 201 GLU A N 1
ATOM 1640 C CA . GLU A 1 201 ? -16.277 -10.424 39.218 1.00 97.62 201 GLU A CA 1
ATOM 1641 C C . GLU A 1 201 ? -16.278 -9.545 37.952 1.00 97.62 201 GLU A C 1
ATOM 1643 O O . GLU A 1 201 ? -15.680 -9.933 36.942 1.00 97.62 201 GLU A O 1
ATOM 1648 N N . SER A 1 202 ? -16.863 -8.341 38.008 1.00 97.44 202 SER A N 1
ATOM 1649 C CA . SER A 1 202 ? -16.819 -7.365 36.905 1.00 97.44 202 SER A CA 1
ATOM 1650 C C . SER A 1 202 ? -15.381 -6.941 36.585 1.00 97.44 202 SER A C 1
ATOM 1652 O O . SER A 1 202 ? -14.963 -6.990 35.422 1.00 97.44 202 SER A O 1
ATOM 1654 N N . ASP A 1 203 ? -14.585 -6.622 37.609 1.00 97.62 203 ASP A N 1
ATOM 1655 C CA . ASP A 1 203 ? -13.179 -6.232 37.456 1.00 97.62 203 ASP A CA 1
ATOM 1656 C C . ASP A 1 203 ? -12.341 -7.380 36.864 1.00 97.62 203 ASP A C 1
ATOM 1658 O O . ASP A 1 203 ? -11.465 -7.167 36.016 1.00 97.62 203 ASP A O 1
ATOM 1662 N N . LYS A 1 204 ? -12.636 -8.628 37.249 1.00 98.38 204 LYS A N 1
ATOM 1663 C CA . LYS A 1 204 ? -11.999 -9.821 36.678 1.00 98.38 204 LYS A CA 1
ATOM 1664 C C . LYS A 1 204 ? -12.307 -9.973 35.189 1.00 98.38 204 LYS A C 1
ATOM 1666 O O . LYS A 1 204 ? -11.387 -10.261 34.421 1.00 98.38 204 LYS A O 1
ATOM 1671 N N . PHE A 1 205 ? -13.558 -9.788 34.767 1.00 98.31 205 PHE A N 1
ATOM 1672 C CA . PHE A 1 205 ? -13.903 -9.829 33.343 1.00 98.31 205 PHE A CA 1
ATOM 1673 C C . PHE A 1 205 ? -13.290 -8.662 32.571 1.00 98.31 205 PHE A C 1
ATOM 1675 O O . PHE A 1 205 ? -12.795 -8.871 31.464 1.00 98.31 205 PHE A O 1
ATOM 1682 N N . GLN A 1 206 ? -13.227 -7.466 33.163 1.00 97.75 206 GLN A N 1
ATOM 1683 C CA . GLN A 1 206 ? -12.531 -6.331 32.555 1.00 97.75 206 GLN A CA 1
ATOM 1684 C C . GLN A 1 206 ? -11.056 -6.659 32.294 1.00 97.75 206 GLN A C 1
ATOM 1686 O O . GLN A 1 206 ? -10.570 -6.478 31.180 1.00 97.75 206 GLN A O 1
ATOM 1691 N N . LYS A 1 207 ? -10.370 -7.246 33.279 1.00 98.12 207 LYS A N 1
ATOM 1692 C CA . LYS A 1 207 ? -8.984 -7.693 33.113 1.00 98.12 207 LYS A CA 1
ATOM 1693 C C . LYS A 1 207 ? -8.836 -8.744 32.007 1.00 98.12 207 LYS A C 1
ATOM 1695 O O . LYS A 1 207 ? -7.898 -8.671 31.222 1.00 98.12 207 LYS A O 1
ATOM 1700 N N . GLN A 1 208 ? -9.765 -9.698 31.909 1.00 98.44 208 GLN A N 1
ATOM 1701 C CA . GLN A 1 208 ? -9.752 -10.693 30.829 1.00 98.44 208 GLN A CA 1
ATOM 1702 C C . GLN A 1 208 ? -9.912 -10.056 29.442 1.00 98.44 208 GLN A C 1
ATOM 1704 O O . GLN A 1 208 ? -9.236 -10.481 28.507 1.00 98.44 208 GLN A O 1
ATOM 1709 N N . ILE A 1 209 ? -10.766 -9.037 29.302 1.00 98.00 209 ILE A N 1
ATOM 1710 C CA . ILE A 1 209 ? -10.916 -8.274 28.052 1.00 98.00 209 ILE A CA 1
ATOM 1711 C C . ILE A 1 209 ? -9.597 -7.586 27.691 1.00 98.00 209 ILE A C 1
ATOM 1713 O O . ILE A 1 209 ? -9.148 -7.676 26.545 1.00 98.00 209 ILE A O 1
ATOM 1717 N N . ASP A 1 210 ? -8.959 -6.930 28.659 1.00 97.69 210 ASP A N 1
ATOM 1718 C CA . ASP A 1 210 ? -7.700 -6.217 28.438 1.00 97.69 210 ASP A CA 1
ATOM 1719 C C . ASP A 1 210 ? -6.564 -7.179 28.051 1.00 97.69 210 ASP A C 1
ATOM 1721 O O . ASP A 1 210 ? -5.834 -6.919 27.090 1.00 97.69 210 ASP A O 1
ATOM 1725 N N . ASP A 1 211 ? -6.473 -8.335 28.716 1.00 98.38 211 ASP A N 1
ATOM 1726 C CA . ASP A 1 211 ? -5.508 -9.392 28.397 1.00 98.38 211 ASP A CA 1
ATOM 1727 C C . ASP A 1 211 ? -5.737 -9.961 26.982 1.00 98.38 211 ASP A C 1
ATOM 1729 O O . ASP A 1 211 ? -4.780 -10.151 26.226 1.00 98.38 211 ASP A O 1
ATOM 1733 N N . ILE A 1 212 ? -6.995 -10.193 26.580 1.00 98.19 212 ILE A N 1
ATOM 1734 C CA . ILE A 1 212 ? -7.348 -10.649 25.223 1.00 98.19 212 ILE A CA 1
ATOM 1735 C C . ILE A 1 212 ? -6.926 -9.611 24.178 1.00 98.19 212 ILE A C 1
ATOM 1737 O O . ILE A 1 212 ? -6.304 -9.973 23.179 1.00 98.19 212 ILE A O 1
ATOM 1741 N N . ARG A 1 213 ? -7.205 -8.323 24.410 1.00 97.12 213 ARG A N 1
ATOM 1742 C CA . ARG A 1 213 ? -6.816 -7.237 23.492 1.00 97.12 213 ARG A CA 1
ATOM 1743 C C . ARG A 1 213 ? -5.298 -7.099 23.383 1.00 97.12 213 ARG A C 1
ATOM 1745 O O . ARG A 1 213 ? -4.779 -6.869 22.289 1.00 97.12 213 ARG A O 1
ATOM 1752 N N . ALA A 1 214 ? -4.574 -7.271 24.488 1.00 97.81 214 ALA A N 1
ATOM 1753 C CA . ALA A 1 214 ? -3.114 -7.273 24.487 1.00 97.81 214 ALA A CA 1
ATOM 1754 C C . ALA A 1 214 ? -2.548 -8.449 23.670 1.00 97.81 214 ALA A C 1
ATOM 1756 O O . ALA A 1 214 ? -1.673 -8.241 22.826 1.00 97.81 214 ALA A O 1
ATOM 1757 N N . GLN A 1 215 ? -3.092 -9.658 23.858 1.00 97.81 215 GLN A N 1
ATOM 1758 C CA . GLN A 1 215 ? -2.723 -10.845 23.077 1.00 97.81 215 GLN A CA 1
ATOM 1759 C C . GLN A 1 215 ? -3.031 -10.667 21.586 1.00 97.81 215 GLN A C 1
ATOM 1761 O O . GLN A 1 215 ? -2.164 -10.935 20.755 1.00 97.81 215 GLN A O 1
ATOM 1766 N N . GLN A 1 216 ? -4.219 -10.158 21.244 1.00 97.81 216 GLN A N 1
ATOM 1767 C CA . GLN A 1 216 ? -4.609 -9.872 19.861 1.00 97.81 216 GLN A CA 1
ATOM 1768 C C . GLN A 1 216 ? -3.618 -8.907 19.211 1.00 97.81 216 GLN A C 1
ATOM 1770 O O . GLN A 1 216 ? -3.085 -9.192 18.141 1.00 97.81 216 GLN A O 1
ATOM 1775 N N . LYS A 1 217 ? -3.298 -7.794 19.880 1.00 96.62 217 LYS A N 1
ATOM 1776 C CA . LYS A 1 217 ? -2.326 -6.817 19.374 1.00 96.62 217 LYS A CA 1
ATOM 1777 C C . LYS A 1 217 ? -0.953 -7.446 19.126 1.00 96.62 217 LYS A C 1
ATOM 1779 O O . LYS A 1 217 ? -0.333 -7.143 18.107 1.00 96.62 217 LYS A O 1
ATOM 1784 N N . GLN A 1 218 ? -0.481 -8.297 20.035 1.00 97.50 218 GLN A N 1
ATOM 1785 C CA . GLN A 1 218 ? 0.808 -8.970 19.887 1.00 97.50 218 GLN A CA 1
ATOM 1786 C C . GLN A 1 218 ? 0.802 -9.941 18.699 1.00 97.50 218 GLN A C 1
ATOM 1788 O O . GLN A 1 218 ? 1.620 -9.792 17.793 1.00 97.50 218 GLN A O 1
ATOM 1793 N N . VAL A 1 219 ? -0.130 -10.896 18.674 1.00 97.81 219 VAL A N 1
ATOM 1794 C CA . VAL A 1 219 ? -0.182 -11.955 17.652 1.00 97.81 219 VAL A CA 1
ATOM 1795 C C . VAL A 1 219 ? -0.400 -11.366 16.260 1.00 97.81 219 VAL A C 1
ATOM 1797 O O . VAL A 1 219 ? 0.313 -11.705 15.316 1.00 97.81 219 VAL A O 1
ATOM 1800 N N . ILE A 1 220 ? -1.346 -10.435 16.122 1.00 96.56 220 ILE A N 1
ATOM 1801 C CA . ILE A 1 220 ? -1.623 -9.776 14.843 1.00 96.56 220 ILE A CA 1
ATOM 1802 C C . ILE A 1 220 ? -0.429 -8.918 14.403 1.00 96.56 220 ILE A C 1
ATOM 1804 O O . ILE A 1 220 ? -0.078 -8.931 13.223 1.00 96.56 220 ILE A O 1
ATOM 1808 N N . GLY A 1 221 ? 0.246 -8.242 15.339 1.00 94.56 221 GLY A N 1
ATOM 1809 C CA . GLY A 1 221 ? 1.462 -7.477 15.059 1.00 94.56 221 GLY A CA 1
ATOM 1810 C C . GLY A 1 221 ? 2.632 -8.341 14.574 1.00 94.56 221 GLY A C 1
ATOM 1811 O O . GLY A 1 221 ? 3.339 -7.952 13.643 1.00 94.56 221 GLY A O 1
ATOM 1812 N N . GLU A 1 222 ? 2.827 -9.528 15.154 1.00 97.62 222 GLU A N 1
ATOM 1813 C CA . GLU A 1 222 ? 3.836 -10.497 14.705 1.00 97.62 222 GLU A CA 1
ATOM 1814 C C . GLU A 1 222 ? 3.536 -11.017 13.289 1.00 97.62 222 GLU A C 1
ATOM 1816 O O . GLU A 1 222 ? 4.440 -11.086 12.452 1.00 97.62 222 GLU A O 1
ATOM 1821 N N . LEU A 1 223 ? 2.268 -11.309 12.984 1.00 97.19 223 LEU A N 1
ATOM 1822 C CA . LEU A 1 223 ? 1.846 -11.733 11.644 1.00 97.19 223 LEU A CA 1
ATOM 1823 C C . LEU A 1 223 ? 2.002 -10.614 10.605 1.00 97.19 223 LEU A C 1
ATOM 1825 O O . LEU A 1 223 ? 2.451 -10.874 9.489 1.00 97.19 223 LEU A O 1
ATOM 1829 N N . ASP A 1 224 ? 1.705 -9.364 10.966 1.00 95.75 224 ASP A N 1
ATOM 1830 C CA . ASP A 1 224 ? 1.940 -8.208 10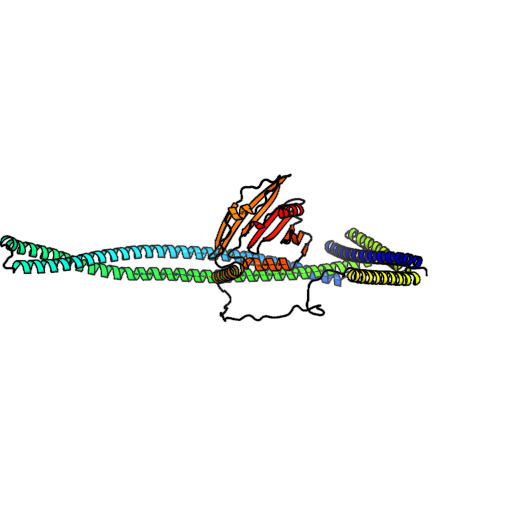.094 1.00 95.75 224 ASP A CA 1
ATOM 1831 C C . ASP A 1 224 ? 3.425 -8.006 9.786 1.00 95.75 224 ASP A C 1
ATOM 1833 O O . ASP A 1 224 ? 3.798 -7.735 8.638 1.00 95.75 224 ASP A O 1
ATOM 1837 N N . LYS A 1 225 ? 4.288 -8.195 10.789 1.00 97.69 225 LYS A N 1
ATOM 1838 C CA . LYS A 1 225 ? 5.739 -8.167 10.596 1.00 97.69 225 LYS A CA 1
ATOM 1839 C C . LYS A 1 225 ? 6.192 -9.276 9.644 1.00 97.69 225 LYS A C 1
ATOM 1841 O O . LYS A 1 225 ? 6.921 -8.979 8.700 1.00 97.69 225 LYS A O 1
ATOM 1846 N N . ALA A 1 226 ? 5.706 -10.504 9.827 1.00 98.00 226 ALA A N 1
ATOM 1847 C CA . ALA A 1 226 ? 6.024 -11.626 8.944 1.00 98.00 226 ALA A CA 1
ATOM 1848 C C . ALA A 1 226 ? 5.580 -11.370 7.490 1.00 98.00 226 ALA A C 1
ATOM 1850 O O . ALA A 1 226 ? 6.350 -11.592 6.559 1.00 98.00 226 ALA A O 1
ATOM 1851 N N . ILE A 1 227 ? 4.375 -10.828 7.272 1.00 96.56 227 ILE A N 1
ATOM 1852 C CA . ILE A 1 227 ? 3.890 -10.457 5.929 1.00 96.56 227 ILE A CA 1
ATOM 1853 C C . ILE A 1 227 ? 4.783 -9.380 5.295 1.00 96.56 227 ILE A C 1
ATOM 1855 O O . ILE A 1 227 ? 5.057 -9.428 4.094 1.00 96.56 227 ILE A O 1
ATOM 1859 N N . SER A 1 228 ? 5.229 -8.396 6.078 1.00 96.25 228 SER A N 1
ATOM 1860 C CA . SER A 1 228 ? 6.133 -7.337 5.612 1.00 96.25 228 SER A CA 1
ATOM 1861 C C . SER A 1 228 ? 7.505 -7.886 5.204 1.00 96.25 228 SER A C 1
ATOM 1863 O O . SER A 1 228 ? 8.025 -7.531 4.145 1.00 96.25 228 SER A O 1
ATOM 1865 N N . GLU A 1 229 ? 8.067 -8.796 6.001 1.00 97.75 229 GLU A N 1
ATOM 1866 C CA . GLU A 1 229 ? 9.331 -9.477 5.699 1.00 97.75 229 GLU A CA 1
ATOM 1867 C C . GLU A 1 229 ? 9.225 -10.317 4.421 1.00 97.75 229 GLU A C 1
ATOM 1869 O O . GLU A 1 229 ? 10.062 -10.162 3.532 1.00 97.75 229 GLU A O 1
ATOM 1874 N N . ILE A 1 230 ? 8.147 -11.093 4.256 1.00 97.81 230 ILE A N 1
ATOM 1875 C CA . ILE A 1 230 ? 7.901 -11.866 3.027 1.00 97.81 230 ILE A CA 1
ATOM 1876 C C . ILE A 1 230 ? 7.815 -10.943 1.804 1.00 97.81 230 ILE A C 1
ATOM 1878 O O . ILE A 1 230 ? 8.425 -11.226 0.778 1.00 97.81 230 ILE A O 1
ATOM 1882 N N . LYS A 1 231 ? 7.108 -9.806 1.892 1.00 96.44 231 LYS A N 1
ATOM 1883 C CA . LYS A 1 231 ? 7.045 -8.833 0.782 1.00 96.44 231 LYS A CA 1
ATOM 1884 C C . LYS A 1 231 ? 8.428 -8.300 0.413 1.00 96.44 231 LYS A C 1
ATOM 1886 O O . LYS A 1 231 ? 8.749 -8.222 -0.768 1.00 96.44 231 LYS A O 1
ATOM 1891 N N . LYS A 1 232 ? 9.255 -7.982 1.410 1.00 97.00 232 LYS A N 1
ATOM 1892 C CA . LYS A 1 232 ? 10.631 -7.529 1.186 1.00 97.00 232 LYS A CA 1
ATOM 1893 C C . LYS A 1 232 ? 11.482 -8.607 0.505 1.00 97.00 232 LYS A C 1
ATOM 1895 O O . LYS A 1 232 ? 12.266 -8.282 -0.383 1.00 97.00 232 LYS A O 1
ATOM 1900 N N . GLU A 1 233 ? 11.327 -9.872 0.894 1.00 97.38 233 GLU A N 1
ATOM 1901 C CA . GLU A 1 233 ? 11.984 -11.004 0.225 1.00 97.38 233 GLU A CA 1
ATOM 1902 C C . GLU A 1 233 ? 11.514 -11.156 -1.228 1.00 97.38 233 GLU A C 1
ATOM 1904 O O . GLU A 1 233 ? 12.345 -11.347 -2.116 1.00 97.38 233 GLU A O 1
ATOM 1909 N N . MET A 1 234 ? 10.211 -10.997 -1.495 1.00 97.31 234 MET A N 1
ATOM 1910 C CA . MET A 1 234 ? 9.664 -11.023 -2.857 1.00 97.31 234 MET A CA 1
ATOM 1911 C C . MET A 1 234 ? 10.243 -9.903 -3.724 1.00 97.31 234 MET A C 1
ATOM 1913 O O . MET A 1 234 ? 10.613 -10.151 -4.868 1.00 97.31 234 MET A O 1
ATOM 1917 N N . ASP A 1 235 ? 10.330 -8.681 -3.199 1.00 95.31 235 ASP A N 1
ATOM 1918 C CA . ASP A 1 235 ? 10.905 -7.550 -3.933 1.00 95.31 235 ASP A CA 1
ATOM 1919 C C . ASP A 1 235 ? 12.392 -7.795 -4.233 1.00 95.31 235 ASP A C 1
ATOM 1921 O O . ASP A 1 235 ? 12.816 -7.660 -5.378 1.00 95.31 235 ASP A O 1
ATOM 1925 N N . GLY A 1 236 ? 13.153 -8.304 -3.258 1.00 96.69 236 GLY A N 1
ATOM 1926 C CA . GLY A 1 236 ? 14.546 -8.701 -3.477 1.00 96.69 236 GLY A CA 1
ATOM 1927 C C . GLY A 1 236 ? 14.716 -9.824 -4.510 1.00 96.69 236 GLY A C 1
ATOM 1928 O O . GLY A 1 236 ? 15.680 -9.814 -5.274 1.00 96.69 236 GLY A O 1
ATOM 1929 N N . CYS 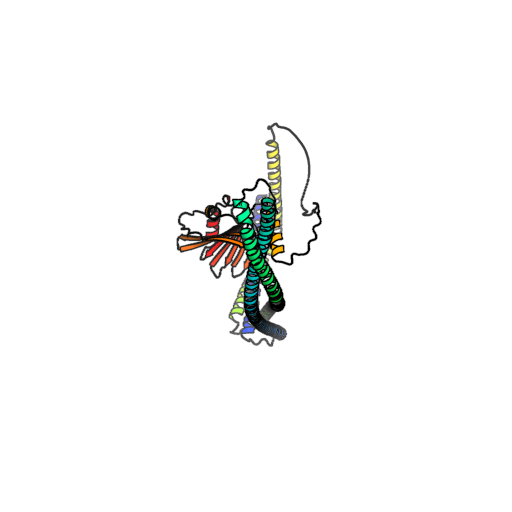A 1 237 ? 13.789 -10.784 -4.576 1.00 97.25 237 CYS A N 1
ATOM 1930 C CA . CYS A 1 237 ? 13.804 -11.822 -5.612 1.00 97.25 237 CYS A CA 1
ATOM 1931 C C . CYS A 1 237 ? 13.473 -11.259 -6.999 1.00 97.25 237 CYS A C 1
ATOM 1933 O O . CYS A 1 237 ? 14.090 -11.674 -7.976 1.00 97.25 237 CYS A O 1
ATOM 1935 N N . LYS A 1 238 ? 12.545 -10.298 -7.101 1.00 96.81 238 LYS A N 1
ATOM 1936 C CA . LYS A 1 238 ? 12.220 -9.622 -8.371 1.00 96.81 238 LYS A CA 1
ATOM 1937 C C . LYS A 1 238 ? 13.383 -8.788 -8.891 1.00 96.81 238 LYS A C 1
ATOM 1939 O O . LYS A 1 238 ? 13.647 -8.820 -10.089 1.00 96.81 238 LYS A O 1
ATOM 1944 N N . ASP A 1 239 ? 14.079 -8.079 -8.006 1.00 96.94 239 ASP A N 1
ATOM 1945 C CA . ASP A 1 239 ? 15.263 -7.303 -8.375 1.00 96.94 239 ASP A CA 1
ATOM 1946 C C . ASP A 1 239 ? 16.357 -8.224 -8.931 1.00 96.94 239 ASP A C 1
ATOM 1948 O O . ASP A 1 239 ? 16.865 -7.985 -10.025 1.00 96.94 239 ASP A O 1
ATOM 1952 N N . LYS A 1 240 ? 16.635 -9.346 -8.251 1.00 97.81 240 LYS A N 1
ATOM 1953 C CA . LYS A 1 240 ? 17.567 -10.369 -8.752 1.00 97.81 240 LYS A CA 1
ATOM 1954 C C . LYS A 1 240 ? 17.113 -10.991 -10.068 1.00 97.81 240 LYS A C 1
ATOM 1956 O O . LYS A 1 240 ? 17.937 -11.213 -10.943 1.00 97.81 240 LYS A O 1
ATOM 1961 N N . LEU A 1 241 ? 15.818 -11.274 -10.221 1.00 97.38 241 LEU A N 1
ATOM 1962 C CA . LEU A 1 241 ? 15.284 -11.828 -11.464 1.00 97.38 241 LEU A CA 1
ATOM 1963 C C . LEU A 1 241 ? 15.538 -10.867 -12.627 1.00 97.38 241 LEU A C 1
ATOM 1965 O O . LEU A 1 241 ? 16.005 -11.293 -13.674 1.00 97.38 241 LEU A O 1
ATOM 1969 N N . LYS A 1 242 ? 15.328 -9.565 -12.410 1.00 97.06 242 LYS A N 1
ATOM 1970 C CA . LYS A 1 242 ? 15.637 -8.535 -13.401 1.00 97.06 242 LYS A CA 1
ATOM 1971 C C . LYS A 1 242 ? 17.132 -8.475 -13.736 1.00 97.06 242 LYS A C 1
ATOM 1973 O O . LYS A 1 242 ? 17.477 -8.342 -14.905 1.00 97.06 242 LYS A O 1
ATOM 1978 N N . GLU A 1 243 ? 18.016 -8.577 -12.743 1.00 97.75 243 GLU A N 1
ATOM 1979 C CA . GLU A 1 243 ? 19.469 -8.622 -12.976 1.00 97.75 243 GLU A CA 1
ATOM 1980 C C . GLU A 1 243 ? 19.870 -9.834 -13.831 1.00 97.75 243 GLU A C 1
ATOM 1982 O O . GLU A 1 243 ? 20.628 -9.685 -14.792 1.00 97.75 243 GLU A O 1
ATOM 1987 N N . VAL A 1 244 ? 19.319 -11.015 -13.529 1.00 98.00 244 VAL A N 1
ATOM 1988 C CA . VAL A 1 244 ? 19.561 -12.240 -14.306 1.00 98.00 244 VAL A CA 1
ATOM 1989 C C . VAL A 1 244 ? 18.969 -12.126 -15.714 1.00 98.00 244 VAL A C 1
ATOM 1991 O O . VAL A 1 244 ? 19.621 -12.533 -16.672 1.00 98.00 244 VAL A O 1
ATOM 1994 N N . ASP A 1 245 ? 17.785 -11.529 -15.875 1.00 96.75 245 ASP A N 1
ATOM 1995 C CA . ASP A 1 245 ? 17.186 -11.259 -17.188 1.00 96.75 245 ASP A CA 1
ATOM 1996 C C . ASP A 1 245 ? 18.093 -10.338 -18.022 1.00 96.75 245 ASP A C 1
ATOM 1998 O O . ASP A 1 245 ? 18.366 -10.620 -19.188 1.00 96.75 245 ASP A O 1
ATOM 2002 N N . GLU A 1 246 ? 18.619 -9.260 -17.432 1.00 97.12 246 GLU A N 1
ATOM 2003 C CA . GLU A 1 246 ? 19.561 -8.353 -18.101 1.00 97.12 246 GLU A CA 1
ATOM 2004 C C . GLU A 1 246 ? 20.870 -9.060 -18.495 1.00 97.12 246 GLU A C 1
ATOM 2006 O O . GLU A 1 246 ? 21.431 -8.781 -19.561 1.00 97.12 246 GLU A O 1
ATOM 2011 N N . GLU A 1 247 ? 21.374 -9.976 -17.665 1.00 97.06 247 GLU A N 1
ATOM 2012 C CA . GLU A 1 247 ? 22.538 -10.808 -17.988 1.00 97.06 247 GLU A CA 1
ATOM 2013 C C . GLU A 1 247 ? 22.234 -11.804 -19.115 1.00 97.06 247 GLU A C 1
ATOM 2015 O O . GLU A 1 247 ? 23.015 -11.922 -20.064 1.00 97.06 247 GLU A O 1
ATOM 2020 N N . GLN A 1 248 ? 21.072 -12.455 -19.081 1.00 97.62 248 GLN A N 1
ATOM 2021 C CA . GLN A 1 248 ? 20.630 -13.369 -20.130 1.00 97.62 248 GLN A CA 1
ATOM 2022 C C . GLN A 1 248 ? 20.502 -12.648 -21.479 1.00 97.62 248 GLN A C 1
ATOM 2024 O O . GLN A 1 248 ? 20.979 -13.163 -22.488 1.00 97.62 248 GLN A O 1
ATOM 2029 N N . GLN A 1 249 ? 19.960 -11.426 -21.503 1.00 97.88 249 GLN A N 1
ATOM 2030 C CA . GLN A 1 249 ? 19.881 -10.603 -22.717 1.00 97.88 249 GLN A CA 1
ATOM 2031 C C . GLN A 1 249 ? 21.268 -10.266 -23.286 1.00 97.88 249 GLN A C 1
ATOM 2033 O O . GLN A 1 249 ? 21.483 -10.352 -24.496 1.00 97.88 249 GLN A O 1
ATOM 2038 N N . LYS A 1 250 ? 22.255 -9.955 -22.433 1.00 98.12 250 LYS A N 1
ATOM 2039 C CA . LYS A 1 250 ? 23.651 -9.768 -22.879 1.00 98.12 250 LYS A CA 1
ATOM 2040 C C . LYS A 1 250 ? 24.229 -11.054 -23.474 1.00 98.12 250 LYS A C 1
ATOM 2042 O O . LYS A 1 250 ? 24.916 -10.994 -24.494 1.00 98.12 250 LYS A O 1
ATOM 2047 N N . ASN A 1 251 ? 23.928 -12.204 -22.874 1.00 98.06 251 ASN A N 1
ATOM 2048 C CA . ASN A 1 251 ? 24.371 -13.505 -23.373 1.00 98.06 251 ASN A CA 1
ATOM 2049 C C . ASN A 1 251 ? 23.691 -13.874 -24.704 1.00 98.06 251 ASN A C 1
ATOM 2051 O O . ASN A 1 251 ? 24.357 -14.408 -25.591 1.00 98.06 251 ASN A O 1
ATOM 2055 N N . PHE A 1 252 ? 22.415 -13.523 -24.901 1.00 98.50 252 PHE A N 1
ATOM 2056 C CA . PHE A 1 252 ? 21.741 -13.656 -26.197 1.00 98.50 252 PHE A CA 1
ATOM 2057 C C . PHE A 1 252 ? 22.382 -12.773 -27.261 1.00 98.50 252 PHE A C 1
ATOM 2059 O O . PHE A 1 252 ? 22.683 -13.267 -28.344 1.00 98.50 252 PHE A O 1
ATOM 2066 N N . LYS A 1 253 ? 22.678 -11.504 -26.958 1.00 98.50 253 LYS A N 1
ATOM 2067 C CA . LYS A 1 253 ? 23.416 -10.636 -27.886 1.00 98.50 253 LYS A CA 1
ATOM 2068 C C . LYS A 1 253 ? 24.747 -11.264 -28.298 1.00 98.50 253 LYS A C 1
ATOM 2070 O O . LYS A 1 253 ? 25.033 -11.354 -29.488 1.00 98.50 253 LYS A O 1
ATOM 2075 N N . LEU A 1 254 ? 25.524 -11.749 -27.326 1.00 98.31 254 LEU A N 1
ATOM 2076 C CA . LEU A 1 254 ? 26.803 -12.410 -27.581 1.00 98.31 254 LEU A CA 1
ATOM 2077 C C . LEU A 1 254 ? 26.636 -13.651 -28.470 1.00 98.31 254 LEU A C 1
ATOM 2079 O O . LEU A 1 254 ? 27.432 -13.860 -29.384 1.00 98.31 254 LEU A O 1
ATOM 2083 N N . LEU A 1 255 ? 25.599 -14.462 -28.240 1.00 98.25 255 LEU A N 1
ATOM 2084 C CA . LEU A 1 255 ? 25.288 -15.602 -29.101 1.00 98.25 255 LEU A CA 1
ATOM 2085 C C . LEU A 1 255 ? 24.947 -15.150 -30.527 1.00 98.25 255 LEU A C 1
ATOM 2087 O O . LEU A 1 255 ? 25.494 -15.689 -31.487 1.00 98.25 255 LEU A O 1
ATOM 2091 N N . GLY A 1 256 ? 24.098 -14.132 -30.672 1.00 98.06 256 GLY A N 1
ATOM 2092 C CA . GLY A 1 256 ? 23.734 -13.563 -31.967 1.00 98.06 256 GLY A CA 1
ATOM 2093 C C . GLY A 1 256 ? 24.936 -13.029 -32.741 1.00 98.06 256 GLY A C 1
ATOM 2094 O O . GLY A 1 256 ? 25.055 -13.301 -33.932 1.00 98.06 256 GLY A O 1
ATOM 2095 N N . GLU A 1 257 ? 25.876 -12.355 -32.072 1.00 98.19 257 GLU A N 1
ATOM 2096 C CA . GLU A 1 257 ? 27.145 -11.910 -32.671 1.00 98.19 257 GLU A CA 1
ATOM 2097 C C . GLU A 1 257 ? 27.959 -13.088 -33.223 1.00 98.19 257 GLU A C 1
ATOM 2099 O O . GLU A 1 257 ? 28.489 -13.017 -34.334 1.00 98.19 257 GLU A O 1
ATOM 2104 N N . LYS A 1 258 ? 28.044 -14.194 -32.471 1.00 98.12 258 LYS A N 1
ATOM 2105 C CA . LYS A 1 258 ? 28.764 -15.404 -32.899 1.00 98.12 258 LYS A CA 1
ATOM 2106 C C . LYS A 1 258 ? 28.096 -16.093 -34.087 1.00 98.12 258 LYS A C 1
ATOM 2108 O O . LYS A 1 258 ? 28.801 -16.513 -35.005 1.00 98.12 258 LYS A O 1
ATOM 2113 N N . LEU A 1 259 ? 26.767 -16.180 -34.082 1.00 97.56 259 LEU A N 1
ATOM 2114 C CA . LEU A 1 259 ? 25.981 -16.784 -35.160 1.00 97.56 259 LEU A CA 1
ATOM 2115 C C . LEU A 1 259 ? 26.037 -15.947 -36.440 1.00 97.56 259 LEU A C 1
ATOM 2117 O O . LEU A 1 259 ? 26.278 -16.493 -37.518 1.00 97.56 259 LEU A O 1
ATOM 2121 N N . ALA A 1 260 ? 25.891 -14.626 -36.314 1.00 97.38 260 ALA A N 1
ATOM 2122 C CA . ALA A 1 260 ? 26.001 -13.689 -37.425 1.00 97.38 260 ALA A CA 1
ATOM 2123 C C . ALA A 1 260 ? 27.377 -13.770 -38.094 1.00 97.38 260 ALA A C 1
ATOM 2125 O O . ALA A 1 260 ? 27.464 -13.908 -39.313 1.00 97.38 260 ALA A O 1
ATOM 2126 N N . ALA A 1 261 ? 28.449 -13.778 -37.294 1.00 97.19 261 ALA A N 1
ATOM 2127 C CA . ALA A 1 261 ? 29.817 -13.895 -37.796 1.00 97.19 261 ALA A CA 1
ATOM 2128 C C . ALA A 1 261 ? 30.098 -15.242 -38.487 1.00 97.19 261 ALA A C 1
ATOM 2130 O O . ALA A 1 261 ? 30.899 -15.297 -39.418 1.00 97.19 261 ALA A O 1
ATOM 2131 N N . ALA A 1 262 ? 29.456 -16.325 -38.042 1.00 96.81 262 ALA A N 1
ATOM 2132 C CA . ALA A 1 262 ? 29.585 -17.642 -38.663 1.00 96.81 262 ALA A CA 1
ATOM 2133 C C . ALA A 1 262 ? 28.708 -17.819 -39.915 1.00 96.81 262 ALA A C 1
ATOM 2135 O O . ALA A 1 262 ? 28.928 -18.762 -40.673 1.00 96.81 262 ALA A O 1
ATOM 2136 N N . GLY A 1 263 ? 27.736 -16.929 -40.146 1.00 95.31 263 GLY A N 1
ATOM 2137 C CA . GLY A 1 263 ? 26.830 -17.004 -41.291 1.00 95.31 263 GLY A CA 1
ATOM 2138 C C . GLY A 1 263 ? 25.957 -18.258 -41.273 1.00 95.31 263 GLY A C 1
ATOM 2139 O O . GLY A 1 263 ? 25.808 -18.912 -42.305 1.00 95.31 263 GLY A O 1
ATOM 2140 N N . VAL A 1 264 ? 25.422 -18.625 -40.105 1.00 94.06 264 VAL A N 1
ATOM 2141 C CA . VAL A 1 264 ? 24.594 -19.831 -39.944 1.00 94.06 264 VAL A CA 1
ATOM 2142 C C . VAL A 1 264 ? 23.319 -19.731 -40.794 1.00 94.06 264 VAL A C 1
ATOM 2144 O O . VAL A 1 264 ? 22.603 -18.736 -40.737 1.00 94.06 264 VAL A O 1
ATOM 2147 N N . MET A 1 265 ? 23.038 -20.777 -41.580 1.00 90.38 265 MET A N 1
ATOM 2148 C CA . MET A 1 265 ? 21.910 -20.855 -42.524 1.00 90.38 265 MET A CA 1
ATOM 2149 C C . MET A 1 265 ? 20.862 -21.872 -42.053 1.00 90.38 265 MET A C 1
ATOM 2151 O O . MET A 1 265 ? 20.504 -22.789 -42.792 1.00 90.38 265 MET A O 1
ATOM 2155 N N . ASP A 1 266 ? 20.414 -21.743 -40.805 1.00 96.06 266 ASP A N 1
ATOM 2156 C CA . ASP A 1 266 ? 19.339 -22.575 -40.260 1.00 96.06 266 ASP A CA 1
ATOM 2157 C C . ASP A 1 266 ? 17.974 -21.906 -40.484 1.00 96.06 266 ASP A C 1
ATOM 2159 O O . ASP A 1 266 ? 17.819 -20.694 -40.303 1.00 96.06 266 ASP A O 1
ATOM 2163 N N . GLU A 1 267 ? 16.981 -22.695 -40.900 1.00 96.25 267 GLU A N 1
ATOM 2164 C CA . GLU A 1 267 ? 15.635 -22.209 -41.223 1.00 96.25 267 GLU A CA 1
ATOM 2165 C C . GLU A 1 267 ? 14.959 -21.532 -40.020 1.00 96.25 267 GLU A C 1
ATOM 2167 O O . GLU A 1 267 ? 14.234 -20.551 -40.196 1.00 96.25 267 GLU A O 1
ATOM 2172 N N . ALA A 1 268 ? 15.239 -21.987 -38.795 1.00 96.50 268 ALA A N 1
ATOM 2173 C CA . ALA A 1 268 ? 14.609 -21.482 -37.578 1.00 96.50 268 ALA A CA 1
ATOM 2174 C C . ALA A 1 268 ? 15.020 -20.047 -37.207 1.00 96.50 268 ALA A C 1
ATOM 2176 O O . ALA A 1 268 ? 14.293 -19.386 -36.463 1.00 96.50 268 ALA A O 1
ATOM 2177 N N . VAL A 1 269 ? 16.162 -19.569 -37.717 1.00 97.38 269 VAL A N 1
ATOM 2178 C CA . VAL A 1 269 ? 16.730 -18.235 -37.427 1.00 97.38 269 VAL A CA 1
ATOM 2179 C C . VAL A 1 269 ? 16.953 -17.388 -38.685 1.00 97.38 269 VAL A C 1
ATOM 2181 O O . VAL A 1 269 ? 17.555 -16.314 -38.629 1.00 97.38 269 VAL A O 1
ATOM 2184 N N . ALA A 1 270 ? 16.494 -17.863 -39.846 1.00 96.81 270 ALA A N 1
ATOM 2185 C CA . ALA A 1 270 ? 16.770 -17.232 -41.133 1.00 96.81 270 ALA A CA 1
ATOM 2186 C C . ALA A 1 270 ? 16.221 -15.797 -41.227 1.00 96.81 270 ALA A C 1
ATOM 2188 O O . ALA A 1 270 ? 16.849 -14.932 -41.840 1.00 96.81 270 ALA A O 1
ATOM 2189 N N . ALA A 1 271 ? 15.064 -15.528 -40.613 1.00 97.44 271 ALA A N 1
ATOM 2190 C CA . ALA A 1 271 ? 14.442 -14.206 -40.628 1.00 97.44 271 ALA A CA 1
ATOM 2191 C C . ALA A 1 271 ? 15.252 -13.188 -39.811 1.00 97.44 271 ALA A C 1
ATOM 2193 O O . ALA A 1 271 ? 15.537 -12.086 -40.287 1.00 97.44 271 ALA A O 1
ATOM 2194 N N . GLU A 1 272 ? 15.663 -13.571 -38.606 1.00 98.12 272 GLU A N 1
ATOM 2195 C CA . GLU A 1 272 ? 16.486 -12.768 -37.708 1.00 98.12 272 GLU A CA 1
ATOM 2196 C C . GLU A 1 272 ? 17.871 -12.527 -38.319 1.00 98.12 272 GLU A C 1
ATOM 2198 O O . GLU A 1 272 ? 18.364 -11.397 -38.312 1.00 98.12 272 GLU A O 1
ATOM 2203 N N . MET A 1 273 ? 18.464 -13.547 -38.947 1.00 97.88 273 MET A N 1
ATOM 2204 C CA . MET A 1 273 ? 19.739 -13.411 -39.649 1.00 97.88 273 MET A CA 1
ATOM 2205 C C . MET A 1 273 ? 19.635 -12.445 -40.842 1.00 97.88 273 MET A C 1
ATOM 2207 O O . MET A 1 273 ? 20.481 -11.565 -41.019 1.00 97.88 273 MET A O 1
ATOM 2211 N N . ALA A 1 274 ? 18.572 -12.539 -41.646 1.00 97.25 274 ALA A N 1
ATOM 2212 C CA . ALA A 1 274 ? 18.351 -11.614 -42.757 1.00 97.25 274 ALA A CA 1
ATOM 2213 C C . ALA A 1 274 ? 18.191 -10.160 -42.278 1.00 97.25 274 ALA A C 1
ATOM 2215 O O . ALA A 1 274 ? 18.693 -9.238 -42.925 1.00 97.25 274 ALA A O 1
ATOM 2216 N N . ALA A 1 275 ? 17.532 -9.947 -41.134 1.00 97.69 275 ALA A N 1
ATOM 2217 C CA . ALA A 1 275 ? 17.382 -8.623 -40.535 1.00 97.69 275 ALA A CA 1
ATOM 2218 C C . ALA A 1 275 ? 18.733 -8.030 -40.099 1.00 97.69 275 ALA A C 1
ATOM 2220 O O . ALA A 1 275 ? 19.030 -6.884 -40.445 1.00 97.69 275 ALA A O 1
ATOM 2221 N N . VAL A 1 276 ? 19.571 -8.823 -39.420 1.00 98.19 276 VAL A N 1
ATOM 2222 C CA . VAL A 1 276 ? 20.930 -8.423 -39.007 1.00 98.19 276 VAL A CA 1
ATOM 2223 C C . VAL A 1 276 ? 21.777 -8.039 -40.227 1.00 98.19 276 VAL A C 1
ATOM 2225 O O . VAL A 1 276 ? 22.356 -6.953 -40.253 1.00 98.19 276 VAL A O 1
ATOM 2228 N N . GLN A 1 277 ? 21.786 -8.870 -41.276 1.00 97.56 277 GLN A N 1
ATOM 2229 C CA . GLN A 1 277 ? 22.543 -8.604 -42.510 1.00 97.56 277 GLN A CA 1
ATOM 2230 C C . GLN A 1 277 ? 22.046 -7.358 -43.258 1.00 97.56 277 GLN A C 1
ATOM 2232 O O . GLN A 1 277 ? 22.841 -6.599 -43.819 1.00 97.56 277 GLN A O 1
ATOM 2237 N N . ALA A 1 278 ? 20.730 -7.126 -43.281 1.00 97.88 278 ALA A N 1
ATOM 2238 C CA . ALA A 1 278 ? 20.154 -5.935 -43.897 1.00 97.88 278 ALA A CA 1
ATOM 2239 C C . ALA A 1 278 ? 20.624 -4.660 -43.183 1.00 97.88 278 ALA A C 1
ATOM 2241 O O . ALA A 1 278 ? 21.081 -3.723 -43.841 1.00 97.88 278 ALA A O 1
ATOM 2242 N N . THR A 1 279 ? 20.580 -4.644 -41.849 1.00 97.25 279 THR A N 1
ATOM 2243 C CA . THR A 1 279 ? 21.041 -3.501 -41.050 1.00 97.25 279 THR A CA 1
ATOM 2244 C C . THR A 1 279 ? 22.551 -3.303 -41.163 1.00 97.25 279 THR A C 1
ATOM 2246 O O . THR A 1 279 ? 23.000 -2.167 -41.306 1.00 97.25 279 THR A O 1
ATOM 2249 N N . GLU A 1 280 ? 23.347 -4.375 -41.174 1.00 97.38 280 GLU A N 1
ATOM 2250 C CA . GLU A 1 280 ? 24.798 -4.302 -41.395 1.00 97.38 280 GLU A CA 1
ATOM 2251 C C . GLU A 1 280 ? 25.131 -3.632 -42.736 1.00 97.38 280 GLU A C 1
ATOM 2253 O O . GLU A 1 280 ? 25.962 -2.721 -42.804 1.00 97.38 280 GLU A O 1
ATOM 2258 N N . LYS A 1 281 ? 24.413 -4.003 -43.803 1.00 97.62 281 LYS A N 1
ATOM 2259 C CA . LYS A 1 281 ? 24.561 -3.388 -45.126 1.00 97.62 281 LYS A CA 1
ATOM 2260 C C . LYS A 1 281 ? 24.188 -1.903 -45.128 1.00 97.62 281 LYS A C 1
ATOM 2262 O O . LYS A 1 281 ? 24.869 -1.105 -45.775 1.00 97.62 281 LYS A O 1
ATOM 2267 N N . GLU A 1 282 ? 23.124 -1.518 -44.428 1.00 97.44 282 GLU A N 1
ATOM 2268 C CA . GLU A 1 282 ? 22.739 -0.110 -44.276 1.00 97.44 282 GLU A CA 1
ATOM 2269 C C . GLU A 1 282 ? 23.803 0.688 -43.511 1.00 97.44 282 GLU A C 1
ATOM 2271 O O . GLU A 1 282 ? 24.190 1.769 -43.957 1.00 97.44 282 GLU A O 1
ATOM 2276 N N . MET A 1 283 ? 24.335 0.141 -42.412 1.00 97.44 283 MET A N 1
ATOM 2277 C CA . MET A 1 283 ? 25.422 0.764 -41.648 1.00 97.44 283 MET A CA 1
ATOM 2278 C C . MET A 1 283 ? 26.682 0.944 -42.499 1.00 97.44 283 MET A C 1
ATOM 2280 O O . MET A 1 283 ? 27.273 2.022 -42.481 1.00 97.44 283 MET A O 1
ATOM 2284 N N . ALA A 1 284 ? 27.065 -0.054 -43.302 1.00 97.50 284 ALA A N 1
ATOM 2285 C CA . ALA A 1 284 ? 28.186 0.060 -44.239 1.00 97.50 284 ALA A CA 1
ATOM 2286 C C . ALA A 1 284 ? 27.970 1.184 -45.276 1.00 97.50 284 ALA A C 1
ATOM 2288 O O . ALA A 1 284 ? 28.904 1.921 -45.613 1.00 97.50 284 ALA A O 1
ATOM 2289 N N . GLY A 1 285 ? 26.729 1.364 -45.742 1.00 97.50 285 GLY A N 1
ATOM 2290 C CA . GLY A 1 285 ? 26.336 2.485 -46.598 1.00 97.50 285 GLY A CA 1
ATOM 2291 C C . GLY A 1 285 ? 26.520 3.842 -45.911 1.00 97.50 285 GLY A C 1
ATOM 2292 O O . GLY A 1 285 ? 27.157 4.733 -46.476 1.00 97.50 285 GLY A O 1
ATOM 2293 N N . ILE A 1 286 ? 26.041 3.976 -44.670 1.00 96.81 286 ILE A N 1
ATOM 2294 C CA . ILE A 1 286 ? 26.184 5.205 -43.871 1.00 96.81 286 ILE A CA 1
ATOM 2295 C C . ILE A 1 286 ? 27.662 5.489 -43.554 1.00 96.81 286 ILE A C 1
ATOM 2297 O O . ILE A 1 286 ? 28.093 6.638 -43.625 1.00 96.81 286 ILE A O 1
ATOM 2301 N N . HIS A 1 287 ? 28.474 4.469 -43.260 1.00 96.81 287 HIS A N 1
ATOM 2302 C CA . HIS A 1 287 ? 29.921 4.627 -43.071 1.00 96.81 287 HIS A CA 1
ATOM 2303 C C . HIS A 1 287 ? 30.603 5.174 -44.321 1.00 96.81 287 HIS A C 1
ATOM 2305 O O . HIS A 1 287 ? 31.362 6.139 -44.234 1.00 96.81 287 HIS A O 1
ATOM 2311 N N . THR A 1 288 ? 30.277 4.617 -45.487 1.00 97.12 288 THR A N 1
ATOM 2312 C CA . THR A 1 288 ? 30.798 5.103 -46.770 1.00 97.12 288 THR A CA 1
ATOM 2313 C C . THR A 1 288 ? 30.383 6.559 -47.018 1.00 97.12 288 THR A C 1
ATOM 2315 O O . THR A 1 288 ? 31.187 7.363 -47.498 1.00 97.12 288 THR A O 1
ATOM 2318 N N . GLU A 1 289 ? 29.151 6.939 -46.660 1.00 96.06 289 GLU A N 1
ATOM 2319 C CA . GLU A 1 289 ? 28.682 8.327 -46.732 1.00 96.06 289 GLU A CA 1
ATOM 2320 C C . GLU A 1 289 ? 29.460 9.247 -45.780 1.00 96.06 289 GLU A C 1
ATOM 2322 O O . GLU A 1 289 ? 29.909 10.318 -46.195 1.00 96.06 289 GLU A O 1
ATOM 2327 N N . ILE A 1 290 ? 29.678 8.827 -44.532 1.00 95.81 290 ILE A N 1
ATOM 2328 C CA . ILE A 1 290 ? 30.479 9.557 -43.541 1.00 95.81 290 ILE A CA 1
ATOM 2329 C C . ILE A 1 290 ? 31.908 9.763 -44.056 1.00 95.81 290 ILE A C 1
ATOM 2331 O O . ILE A 1 290 ? 32.384 10.899 -44.056 1.00 95.81 290 ILE A O 1
ATOM 2335 N N . GLU A 1 291 ? 32.573 8.712 -44.541 1.00 95.75 291 GLU A N 1
ATOM 2336 C CA . GLU A 1 291 ? 33.928 8.789 -45.102 1.00 95.75 291 GLU A CA 1
ATOM 2337 C C . GLU A 1 291 ? 33.981 9.728 -46.309 1.00 95.75 291 GLU A C 1
ATOM 2339 O O . GLU A 1 291 ? 34.852 10.599 -46.393 1.00 95.75 291 GLU A O 1
ATOM 2344 N N . THR A 1 292 ? 33.006 9.620 -47.213 1.00 96.12 292 THR A N 1
ATOM 2345 C CA . THR A 1 292 ? 32.891 10.493 -48.387 1.00 96.12 292 THR A CA 1
ATOM 2346 C C . THR A 1 292 ? 32.709 11.953 -47.966 1.00 96.12 292 THR A C 1
ATOM 2348 O O . THR A 1 292 ? 33.401 12.843 -48.471 1.00 96.12 292 THR A O 1
ATOM 2351 N N . LEU A 1 293 ? 31.818 12.224 -47.008 1.00 94.00 293 LEU A N 1
ATOM 2352 C CA . LEU A 1 293 ? 31.605 13.562 -46.461 1.00 94.00 293 LEU A CA 1
ATOM 2353 C C . LEU A 1 293 ? 32.872 14.086 -45.783 1.00 94.00 293 LEU A C 1
ATOM 2355 O O . LEU A 1 293 ? 33.182 15.268 -45.932 1.00 94.00 293 LEU A O 1
ATOM 2359 N N . GLU A 1 294 ? 33.624 13.259 -45.057 1.00 92.88 294 GLU A N 1
ATOM 2360 C CA . GLU A 1 294 ? 34.882 13.646 -44.409 1.00 92.88 294 GLU A CA 1
ATOM 2361 C C . GLU A 1 294 ? 35.988 13.973 -45.428 1.00 92.88 294 GLU A C 1
ATOM 2363 O O . GLU A 1 294 ? 36.663 15.001 -45.274 1.00 92.88 294 GLU A O 1
ATOM 2368 N N . GLN A 1 295 ? 36.098 13.197 -46.512 1.00 92.88 295 GLN A N 1
ATOM 2369 C CA . GLN A 1 295 ? 37.046 13.424 -47.611 1.00 92.88 295 GLN A CA 1
ATOM 2370 C C . GLN A 1 295 ? 36.720 14.677 -48.445 1.00 92.88 295 GLN A C 1
ATOM 2372 O O . GLN A 1 295 ? 37.629 15.389 -48.872 1.00 92.88 295 GLN A O 1
ATOM 2377 N N . GLN A 1 296 ? 35.439 15.016 -48.632 1.00 90.81 296 GLN A N 1
ATOM 2378 C CA . GLN A 1 296 ? 35.008 16.199 -49.400 1.00 90.81 296 GLN A CA 1
ATOM 2379 C C . GLN A 1 296 ? 35.377 17.550 -48.750 1.00 90.81 296 GLN A C 1
ATOM 2381 O O . GLN A 1 296 ? 35.298 18.602 -49.394 1.00 90.81 296 GLN A O 1
ATOM 2386 N N . GLY A 1 297 ? 35.786 17.567 -47.478 1.00 86.44 297 GLY A N 1
ATOM 2387 C CA . GLY A 1 297 ? 36.158 18.790 -46.766 1.00 86.44 297 GLY A CA 1
ATOM 2388 C C . GLY A 1 297 ? 37.533 19.333 -47.172 1.00 86.44 297 GLY A C 1
ATOM 2389 O O . GLY A 1 297 ? 38.524 19.059 -46.489 1.00 86.44 297 GLY A O 1
ATOM 2390 N N . SER A 1 298 ? 37.602 20.154 -48.227 1.00 86.06 298 SER A N 1
ATOM 2391 C CA . SER A 1 298 ? 38.854 20.807 -48.651 1.00 86.06 298 SER A CA 1
ATOM 2392 C C . SER A 1 298 ? 39.395 21.786 -47.595 1.00 86.06 298 SER A C 1
ATOM 2394 O O . SER A 1 298 ? 38.635 22.442 -46.878 1.00 86.06 298 SER A O 1
ATOM 2396 N N . ALA A 1 299 ? 40.724 21.933 -47.513 1.00 84.69 299 ALA A N 1
ATOM 2397 C CA . ALA A 1 299 ? 41.366 22.881 -46.592 1.00 84.69 299 ALA A CA 1
ATOM 2398 C C . ALA A 1 299 ? 40.890 24.331 -46.820 1.00 84.69 299 ALA A C 1
ATOM 2400 O O . ALA A 1 299 ? 40.690 25.086 -45.867 1.00 84.69 299 ALA A O 1
ATOM 2401 N N . ALA A 1 300 ? 40.625 24.693 -48.080 1.00 82.31 300 ALA A N 1
ATOM 2402 C CA . ALA A 1 300 ? 40.084 25.994 -48.457 1.00 82.31 300 ALA A CA 1
ATOM 2403 C C . ALA A 1 300 ? 38.648 26.205 -47.946 1.00 82.31 300 ALA A C 1
ATOM 2405 O O . ALA A 1 300 ? 38.354 27.267 -47.402 1.00 82.31 300 ALA A O 1
ATOM 2406 N N . ALA A 1 301 ? 37.771 25.200 -48.053 1.00 82.56 301 ALA A N 1
ATOM 2407 C CA . ALA A 1 301 ? 36.397 25.280 -47.548 1.00 82.56 301 ALA A CA 1
ATOM 2408 C C . ALA A 1 301 ? 36.348 25.328 -46.011 1.00 82.56 301 ALA A C 1
ATOM 2410 O O . ALA A 1 301 ? 35.594 26.116 -45.438 1.00 82.56 301 ALA A O 1
ATOM 2411 N N . LYS A 1 302 ? 37.216 24.559 -45.339 1.00 87.44 302 LYS A N 1
ATOM 2412 C CA . LYS A 1 302 ? 37.381 24.591 -43.875 1.00 87.44 302 LYS A CA 1
ATOM 2413 C C . LYS A 1 302 ? 37.847 25.964 -43.384 1.00 87.44 302 LYS A C 1
ATOM 2415 O O . LYS A 1 302 ? 37.297 26.483 -42.415 1.00 87.44 302 LYS A O 1
ATOM 2420 N N . SER A 1 303 ? 38.820 26.569 -44.067 1.00 89.12 303 SER A N 1
ATOM 2421 C CA . SER A 1 303 ? 39.295 27.924 -43.760 1.00 89.12 303 SER A CA 1
ATOM 2422 C C . SER A 1 303 ? 38.209 28.979 -44.013 1.00 89.12 303 SER A C 1
ATOM 2424 O O . SER A 1 303 ? 37.919 29.790 -43.134 1.00 89.12 303 SER A O 1
ATOM 2426 N N . ALA A 1 304 ? 37.525 28.910 -45.160 1.00 87.12 304 ALA A N 1
ATOM 2427 C CA . ALA A 1 304 ? 36.430 29.815 -45.507 1.00 87.12 304 ALA A CA 1
ATOM 2428 C C . ALA A 1 304 ? 35.253 29.736 -44.519 1.00 87.12 304 ALA A C 1
ATOM 2430 O O . ALA A 1 304 ? 34.647 30.755 -44.203 1.00 87.12 304 ALA A O 1
ATOM 2431 N N . PHE A 1 305 ? 34.956 28.556 -43.972 1.00 89.88 305 PHE A N 1
ATOM 2432 C CA . PHE A 1 305 ? 33.954 28.386 -42.919 1.00 89.88 305 PHE A CA 1
ATOM 2433 C C . PHE A 1 305 ? 34.315 29.135 -41.634 1.00 89.88 305 PHE A C 1
ATOM 2435 O O . PHE A 1 305 ? 33.479 29.861 -41.099 1.00 89.88 305 PHE A O 1
ATOM 2442 N N . TRP A 1 306 ? 35.555 29.010 -41.154 1.00 90.38 306 TRP A N 1
ATOM 2443 C CA . TRP A 1 306 ? 36.005 29.744 -39.967 1.00 90.38 306 TRP A CA 1
ATOM 2444 C C . TRP A 1 306 ? 36.069 31.251 -40.210 1.00 90.38 306 TRP A C 1
ATOM 2446 O O . TRP A 1 306 ? 35.679 32.024 -39.339 1.00 90.38 306 TRP A O 1
ATOM 2456 N N . GLN A 1 307 ? 36.473 31.676 -41.410 1.00 87.62 307 GLN A N 1
ATOM 2457 C CA . GLN A 1 307 ? 36.424 33.082 -41.812 1.00 87.62 307 GLN A CA 1
ATOM 2458 C C . GLN A 1 307 ? 34.984 33.607 -41.866 1.00 87.62 307 GLN A C 1
ATOM 2460 O O . GLN A 1 307 ? 34.715 34.694 -41.364 1.00 87.62 307 GLN A O 1
ATOM 2465 N N . MET A 1 308 ? 34.040 32.831 -42.405 1.00 91.00 308 MET A N 1
ATOM 2466 C CA . MET A 1 308 ? 32.617 33.175 -42.422 1.00 91.00 308 MET A CA 1
ATOM 2467 C C . MET A 1 308 ? 32.060 33.302 -40.999 1.00 91.00 308 MET A C 1
ATOM 2469 O O . MET A 1 308 ? 31.405 34.298 -40.702 1.00 91.00 308 MET A O 1
ATOM 2473 N N . ILE A 1 309 ? 32.352 32.348 -40.105 1.00 85.81 309 ILE A N 1
ATOM 2474 C CA . ILE A 1 309 ? 31.967 32.438 -38.687 1.00 85.81 309 ILE A CA 1
ATOM 2475 C C . ILE A 1 309 ? 32.577 33.683 -38.041 1.00 85.81 309 ILE A C 1
ATOM 2477 O O . ILE A 1 309 ? 31.867 34.403 -37.347 1.00 85.81 309 ILE A O 1
ATOM 2481 N N . GLY A 1 310 ? 33.855 33.971 -38.301 1.00 88.69 310 GLY A N 1
ATOM 2482 C CA . GLY A 1 310 ? 34.531 35.163 -37.792 1.00 88.69 310 GLY A CA 1
ATOM 2483 C C . GLY A 1 310 ? 33.877 36.463 -38.264 1.00 88.69 310 GLY A C 1
ATOM 2484 O O . GLY A 1 310 ? 33.661 37.362 -37.457 1.00 88.69 310 GLY A O 1
ATOM 2485 N N . ILE A 1 311 ? 33.486 36.546 -39.540 1.00 88.56 311 ILE A N 1
ATOM 2486 C CA . ILE A 1 311 ? 32.783 37.709 -40.104 1.00 88.56 311 ILE A CA 1
ATOM 2487 C C . ILE A 1 311 ? 31.380 37.850 -39.502 1.00 88.56 311 ILE A C 1
ATOM 2489 O O . ILE A 1 311 ? 30.985 38.956 -39.141 1.00 88.56 311 ILE A O 1
ATOM 2493 N N . VAL A 1 312 ? 30.629 36.752 -39.359 1.00 85.44 312 VAL A N 1
ATOM 2494 C CA . VAL A 1 312 ? 29.294 36.772 -38.736 1.00 85.44 312 VAL A CA 1
ATOM 2495 C C . VAL A 1 312 ? 29.393 37.181 -37.265 1.00 85.44 312 VAL A C 1
ATOM 2497 O O . VAL A 1 312 ? 28.639 38.045 -36.829 1.00 85.44 312 VAL A O 1
ATOM 2500 N N . ALA A 1 313 ? 30.348 36.629 -36.515 1.00 83.06 313 ALA A N 1
ATOM 2501 C CA . ALA A 1 313 ? 30.580 36.979 -35.116 1.00 83.06 313 ALA A CA 1
ATOM 2502 C C . ALA A 1 313 ? 30.996 38.450 -34.958 1.00 83.06 313 ALA A C 1
ATOM 2504 O O . ALA A 1 313 ? 30.424 39.157 -34.132 1.00 83.06 313 ALA A O 1
ATOM 2505 N N . ALA A 1 314 ? 31.921 38.941 -35.789 1.00 84.44 314 ALA A N 1
ATOM 2506 C CA . ALA A 1 314 ? 32.310 40.350 -35.808 1.00 84.44 314 ALA A CA 1
ATOM 2507 C C . ALA A 1 314 ? 31.128 41.264 -36.170 1.00 84.44 314 ALA A C 1
ATOM 2509 O O . ALA A 1 314 ? 30.951 42.312 -35.552 1.00 84.44 314 ALA A O 1
ATOM 2510 N N . GLY A 1 315 ? 30.282 40.847 -37.117 1.00 87.00 315 GLY A N 1
ATOM 2511 C CA . GLY A 1 315 ? 29.048 41.543 -37.474 1.00 87.00 315 GLY A CA 1
ATOM 2512 C C . GLY A 1 315 ? 28.052 41.609 -36.316 1.00 87.00 315 GLY A C 1
ATOM 2513 O O . GLY A 1 315 ? 27.511 42.676 -36.054 1.00 87.00 315 GLY A O 1
ATOM 2514 N N . ILE A 1 316 ? 27.856 40.509 -35.581 1.00 80.50 316 ILE A N 1
ATOM 2515 C CA . ILE A 1 316 ? 27.000 40.469 -34.384 1.00 80.50 316 ILE A CA 1
ATOM 2516 C C . ILE A 1 316 ? 27.556 41.388 -33.292 1.00 80.50 316 ILE A C 1
ATOM 2518 O O . ILE A 1 316 ? 26.802 42.176 -32.731 1.00 80.50 316 ILE A O 1
ATOM 2522 N N . VAL A 1 317 ? 28.863 41.348 -33.019 1.00 81.94 317 VAL A N 1
ATOM 2523 C CA . VAL A 1 317 ? 29.510 42.235 -32.036 1.00 81.94 317 VAL A CA 1
ATOM 2524 C C . VAL A 1 317 ? 29.349 43.702 -32.433 1.00 81.94 317 VAL A C 1
ATOM 2526 O O . VAL A 1 317 ? 28.992 44.527 -31.598 1.00 81.94 317 VAL A O 1
ATOM 2529 N N . LEU A 1 318 ? 29.536 44.034 -33.711 1.00 84.44 318 LEU A N 1
ATOM 2530 C CA . LEU A 1 318 ? 29.345 45.389 -34.224 1.00 84.44 318 LEU A CA 1
ATOM 2531 C C . LEU A 1 318 ? 27.879 45.837 -34.125 1.00 84.44 318 LEU A C 1
ATOM 2533 O O . LEU A 1 318 ? 27.614 46.974 -33.751 1.00 84.44 318 LEU A O 1
ATOM 2537 N N . LEU A 1 319 ? 26.927 44.940 -34.384 1.00 79.81 319 LEU A N 1
ATOM 2538 C CA . LEU A 1 319 ? 25.494 45.201 -34.232 1.00 79.81 319 LEU A CA 1
ATOM 2539 C C . LEU A 1 319 ? 25.130 45.421 -32.754 1.00 79.81 319 LEU A C 1
ATOM 2541 O O . LEU A 1 319 ? 24.404 46.359 -32.447 1.00 79.81 319 LEU A O 1
ATOM 2545 N N . ILE A 1 320 ? 25.706 44.645 -31.831 1.00 77.00 320 ILE A N 1
ATOM 2546 C CA . ILE A 1 320 ? 25.573 44.856 -30.381 1.00 77.00 320 ILE A CA 1
ATOM 2547 C C . ILE A 1 320 ? 26.159 46.216 -29.976 1.00 77.00 320 ILE A C 1
ATOM 2549 O O . ILE A 1 320 ? 25.503 46.961 -29.255 1.00 77.00 320 ILE A O 1
ATOM 2553 N N . ILE A 1 321 ? 27.343 46.588 -30.469 1.00 75.69 321 ILE A N 1
ATOM 2554 C CA . ILE A 1 321 ? 27.958 47.901 -30.205 1.00 75.69 321 ILE A CA 1
ATOM 2555 C C . ILE A 1 321 ? 27.080 49.035 -30.749 1.00 75.69 321 ILE A C 1
ATOM 2557 O O . ILE A 1 321 ? 26.880 50.033 -30.062 1.00 75.69 321 ILE A O 1
ATOM 2561 N N . ILE A 1 322 ? 26.510 48.881 -31.946 1.00 76.19 322 ILE A N 1
ATOM 2562 C CA . ILE A 1 322 ? 25.573 49.847 -32.534 1.00 76.19 322 ILE A CA 1
ATOM 2563 C C . ILE A 1 322 ? 24.295 49.940 -31.700 1.00 76.19 322 ILE A C 1
ATOM 2565 O O . ILE A 1 322 ? 23.834 51.049 -31.451 1.00 76.19 322 ILE A O 1
ATOM 2569 N N . ILE A 1 323 ? 23.745 48.821 -31.218 1.00 75.12 323 ILE A N 1
ATOM 2570 C CA . ILE A 1 323 ? 22.596 48.814 -30.301 1.00 75.12 323 ILE A CA 1
ATOM 2571 C C . ILE A 1 323 ? 22.952 49.544 -29.002 1.00 75.12 323 ILE A C 1
ATOM 2573 O O . ILE A 1 323 ? 22.163 50.364 -28.542 1.00 75.12 323 ILE A O 1
ATOM 2577 N N . VAL A 1 324 ? 24.134 49.311 -28.427 1.00 73.38 324 VAL A N 1
ATOM 2578 C CA . VAL A 1 324 ? 24.603 50.001 -27.213 1.00 73.38 324 VAL A CA 1
ATOM 2579 C C . VAL A 1 324 ? 24.792 51.503 -27.464 1.00 73.38 324 VAL A C 1
ATOM 2581 O O . VAL A 1 324 ? 24.340 52.312 -26.658 1.00 73.38 324 VAL A O 1
ATOM 2584 N N . LEU A 1 325 ? 25.377 51.901 -28.596 1.00 70.69 325 LEU A N 1
ATOM 2585 C CA . LEU A 1 325 ? 25.552 53.306 -28.984 1.00 70.69 325 LEU A CA 1
ATOM 2586 C C . LEU A 1 325 ? 24.217 53.999 -29.287 1.00 70.69 325 LEU A C 1
ATOM 2588 O O . LEU A 1 325 ? 24.012 55.129 -28.854 1.00 70.69 325 LEU A O 1
ATOM 2592 N N . LEU A 1 326 ? 23.280 53.325 -29.958 1.00 68.44 326 LEU A N 1
ATOM 2593 C CA . LEU A 1 326 ? 21.906 53.805 -30.146 1.00 68.44 326 LEU A CA 1
ATOM 2594 C C . LEU A 1 326 ? 21.198 53.952 -28.796 1.00 68.44 326 LEU A C 1
ATOM 2596 O O . LEU A 1 326 ? 20.557 54.967 -28.551 1.00 68.44 326 LEU A O 1
ATOM 2600 N N . SER A 1 327 ? 21.387 53.002 -27.880 1.00 62.88 327 SER A N 1
ATOM 2601 C CA . SER A 1 327 ? 20.861 53.082 -26.509 1.00 62.88 327 SER A CA 1
ATOM 2602 C C . SER A 1 327 ? 21.457 54.258 -25.721 1.00 62.88 327 SER A C 1
ATOM 2604 O O . SER A 1 327 ? 20.781 54.823 -24.864 1.00 62.88 327 SER A O 1
ATOM 2606 N N . MET A 1 328 ? 22.701 54.658 -26.010 1.00 62.72 328 MET A N 1
ATOM 2607 C CA . MET A 1 328 ? 23.322 55.865 -25.449 1.00 62.72 328 MET A CA 1
ATOM 2608 C C . MET A 1 328 ? 22.833 57.153 -26.128 1.00 62.72 328 MET A C 1
ATOM 2610 O O . MET A 1 328 ? 22.648 58.155 -25.445 1.00 62.72 328 MET A O 1
ATOM 2614 N N . LEU A 1 329 ? 22.557 57.136 -27.435 1.00 57.41 329 LEU A N 1
ATOM 2615 C CA . LEU A 1 329 ? 22.022 58.288 -28.177 1.00 57.41 329 LEU A CA 1
ATOM 2616 C C . LEU A 1 329 ? 20.541 58.568 -27.871 1.00 57.41 329 LEU A C 1
ATOM 2618 O O . LEU A 1 329 ? 20.113 59.716 -27.949 1.00 57.41 329 LEU A O 1
ATOM 2622 N N . PHE A 1 330 ? 19.778 57.557 -27.446 1.00 52.16 330 PHE A N 1
ATOM 2623 C CA . PHE A 1 330 ? 18.423 57.728 -26.906 1.00 52.16 330 PHE A CA 1
ATOM 2624 C C . PHE A 1 330 ? 18.388 58.083 -25.410 1.00 52.16 330 PHE A C 1
ATOM 2626 O O . PHE A 1 330 ? 17.308 58.240 -24.842 1.00 52.16 330 PHE A O 1
ATOM 2633 N N . LYS A 1 331 ? 19.540 58.290 -24.760 1.00 50.84 331 LYS A N 1
ATOM 2634 C CA . LYS A 1 331 ? 19.607 58.904 -23.427 1.00 50.84 331 LYS A CA 1
ATOM 2635 C C . LYS A 1 331 ? 19.899 60.398 -23.540 1.00 50.84 331 LYS A C 1
ATOM 2637 O O . LYS A 1 331 ? 20.992 60.861 -23.233 1.00 50.84 331 LYS A O 1
ATOM 2642 N N . SER A 1 332 ? 18.880 61.164 -23.924 1.00 40.81 332 SER A N 1
ATOM 2643 C CA . SER A 1 332 ? 18.811 62.586 -23.591 1.00 40.81 332 SER A CA 1
ATOM 2644 C C . SER A 1 332 ? 17.365 63.011 -23.330 1.00 40.81 332 SER A C 1
ATOM 2646 O O . SER A 1 332 ? 16.497 62.854 -24.181 1.00 40.81 332 SER A O 1
ATOM 2648 N N . CYS A 1 333 ? 17.164 63.568 -22.133 1.00 35.06 333 CYS A N 1
ATOM 2649 C CA . CYS A 1 333 ? 15.940 64.142 -21.569 1.00 35.06 333 CYS A CA 1
ATOM 2650 C C . CYS A 1 333 ? 14.808 63.174 -21.168 1.00 35.06 333 CYS A C 1
ATOM 2652 O O . CYS A 1 333 ? 13.736 63.159 -21.760 1.00 35.06 333 CYS A O 1
ATOM 2654 N N . ASP A 1 334 ? 14.983 62.527 -20.015 1.00 34.97 334 ASP A N 1
ATOM 2655 C CA . ASP A 1 334 ? 14.058 62.840 -18.923 1.00 34.97 334 ASP A CA 1
ATOM 2656 C C . ASP A 1 334 ? 14.850 63.125 -17.637 1.00 34.97 334 ASP A C 1
ATOM 2658 O O . ASP A 1 334 ? 15.859 62.479 -17.338 1.00 34.97 334 ASP A O 1
ATOM 2662 N N . LYS A 1 335 ? 14.453 64.187 -16.937 1.00 38.84 335 LYS A N 1
ATOM 2663 C CA . LYS A 1 335 ? 15.093 64.712 -15.728 1.00 38.84 335 LYS A CA 1
ATOM 2664 C C . LYS A 1 335 ? 14.346 64.172 -14.516 1.00 38.84 335 LYS A C 1
ATOM 2666 O O . LYS A 1 335 ? 13.203 64.548 -14.296 1.00 38.84 335 LYS A O 1
ATOM 2671 N N . GLY A 1 336 ? 15.043 63.450 -13.637 1.00 34.81 336 GLY A N 1
ATOM 2672 C CA . GLY A 1 336 ? 14.521 63.207 -12.291 1.00 34.81 336 GLY A CA 1
ATOM 2673 C C . GLY A 1 336 ? 15.320 62.253 -11.405 1.00 34.81 336 GLY A C 1
ATOM 2674 O O . GLY A 1 336 ? 14.852 61.156 -11.167 1.00 34.81 336 GLY A O 1
ATOM 2675 N N . LYS A 1 337 ? 16.470 62.728 -10.890 1.00 34.31 337 LYS A N 1
ATOM 2676 C CA . LYS A 1 337 ? 17.104 62.414 -9.577 1.00 34.31 337 LYS A CA 1
ATOM 2677 C C . LYS A 1 337 ? 17.311 60.929 -9.186 1.00 34.31 337 LYS A C 1
ATOM 2679 O O . LYS A 1 337 ? 16.366 60.237 -8.850 1.00 34.31 337 LYS A O 1
ATOM 2684 N N . THR A 1 338 ? 18.548 60.407 -9.281 1.00 35.53 338 THR A N 1
ATOM 2685 C CA . THR A 1 338 ? 19.574 60.258 -8.195 1.00 35.53 338 THR A CA 1
ATOM 2686 C C . THR A 1 338 ? 19.125 59.349 -7.034 1.00 35.53 338 THR A C 1
ATOM 2688 O O . THR A 1 338 ? 18.115 59.658 -6.421 1.00 35.53 338 THR A O 1
ATOM 2691 N N . ALA A 1 339 ? 19.836 58.303 -6.600 1.00 35.34 339 ALA A N 1
ATOM 2692 C CA . ALA A 1 339 ? 21.241 57.936 -6.789 1.00 35.34 339 ALA A CA 1
ATOM 2693 C C . ALA A 1 339 ? 21.523 56.465 -6.394 1.00 35.34 339 ALA A C 1
ATOM 2695 O O . ALA A 1 339 ? 20.790 55.913 -5.583 1.00 35.34 339 ALA A O 1
ATOM 2696 N N . ASP A 1 340 ? 22.673 55.976 -6.892 1.00 32.53 340 ASP A N 1
ATOM 2697 C CA . ASP A 1 340 ? 23.631 55.046 -6.246 1.00 32.53 340 ASP A CA 1
ATOM 2698 C C . ASP A 1 340 ? 23.254 53.546 -6.111 1.00 32.53 340 ASP A C 1
ATOM 2700 O O . ASP A 1 340 ? 22.136 53.229 -5.737 1.00 32.53 340 ASP A O 1
ATOM 2704 N N . THR A 1 341 ? 24.086 52.528 -6.399 1.00 31.55 341 THR A N 1
ATOM 2705 C CA . THR A 1 341 ? 25.539 52.380 -6.663 1.00 31.55 341 THR A CA 1
ATOM 2706 C C . THR A 1 341 ? 25.787 51.045 -7.420 1.00 31.55 341 THR A C 1
ATOM 2708 O O . THR A 1 341 ? 24.924 50.173 -7.407 1.00 31.55 341 THR A O 1
ATOM 2711 N N . ARG A 1 342 ? 26.962 50.927 -8.077 1.00 30.28 342 ARG A N 1
ATOM 2712 C CA . ARG A 1 342 ? 27.790 49.733 -8.448 1.00 30.28 342 ARG A CA 1
ATOM 2713 C C . ARG A 1 342 ? 27.499 48.411 -7.698 1.00 30.28 342 ARG A C 1
ATOM 2715 O O . ARG A 1 342 ? 27.018 48.459 -6.579 1.00 30.28 342 ARG A O 1
ATOM 2722 N N . ASP A 1 343 ? 27.885 47.208 -8.119 1.00 28.58 343 ASP A N 1
ATOM 2723 C CA . ASP A 1 343 ? 28.733 46.643 -9.182 1.00 28.58 343 ASP A CA 1
ATOM 2724 C C . ASP A 1 343 ? 28.420 45.126 -9.228 1.00 28.58 343 ASP A C 1
ATOM 2726 O O . ASP A 1 343 ? 27.831 44.590 -8.292 1.00 28.58 343 ASP A O 1
ATOM 2730 N N . ASP A 1 344 ? 28.891 44.461 -10.280 1.00 27.94 344 ASP A N 1
ATOM 2731 C CA . ASP A 1 344 ? 29.366 43.070 -10.327 1.00 27.94 344 ASP A CA 1
ATOM 2732 C C . ASP A 1 344 ? 28.511 41.851 -9.892 1.00 27.94 344 ASP A C 1
ATOM 2734 O O . ASP A 1 344 ? 28.159 41.624 -8.743 1.00 27.94 344 ASP A O 1
ATOM 2738 N N . THR A 1 345 ? 28.401 40.945 -10.874 1.00 32.09 345 THR A N 1
ATOM 2739 C CA . THR A 1 345 ? 28.709 39.506 -10.779 1.00 32.09 345 THR A CA 1
ATOM 2740 C C . THR A 1 345 ? 27.962 38.648 -9.754 1.00 32.09 345 THR A C 1
ATOM 2742 O O . THR A 1 345 ? 28.310 38.636 -8.580 1.00 32.09 345 THR A O 1
ATOM 2745 N N . THR A 1 346 ? 27.112 37.720 -10.228 1.00 27.31 346 THR A N 1
ATOM 2746 C CA . THR A 1 346 ? 27.026 36.380 -9.604 1.00 27.31 346 THR A CA 1
ATOM 2747 C C . THR A 1 346 ? 26.514 35.294 -10.560 1.00 27.31 346 THR A C 1
ATOM 2749 O O . THR A 1 346 ? 25.323 35.143 -10.822 1.00 27.31 346 THR A O 1
ATOM 2752 N N . THR A 1 347 ? 27.448 34.481 -11.049 1.00 29.94 347 THR A N 1
ATOM 2753 C CA . THR A 1 347 ? 27.280 33.028 -11.161 1.00 29.94 347 THR A CA 1
ATOM 2754 C C . THR A 1 347 ? 27.442 32.396 -9.776 1.00 29.94 347 THR A C 1
ATOM 2756 O O . THR A 1 347 ? 28.381 32.746 -9.070 1.00 29.94 347 THR A O 1
ATOM 2759 N N . ALA A 1 348 ? 26.621 31.376 -9.506 1.00 28.58 348 ALA A N 1
ATOM 2760 C CA . ALA A 1 348 ? 26.799 30.307 -8.515 1.00 28.58 348 ALA A CA 1
ATOM 2761 C C . ALA A 1 348 ? 26.448 30.566 -7.032 1.00 28.58 348 ALA A C 1
ATOM 2763 O O . ALA A 1 348 ? 26.495 31.676 -6.523 1.00 28.58 348 ALA A O 1
ATOM 2764 N N . ALA A 1 349 ? 26.173 29.427 -6.382 1.00 27.00 349 ALA A N 1
ATOM 2765 C CA . ALA A 1 349 ? 26.077 29.151 -4.947 1.00 27.00 349 ALA A CA 1
ATOM 2766 C C . ALA A 1 349 ? 24.698 29.305 -4.278 1.00 27.00 349 ALA A C 1
ATOM 2768 O O . ALA A 1 349 ? 24.362 30.280 -3.618 1.00 27.00 349 ALA A O 1
ATOM 2769 N N . VAL A 1 350 ? 23.945 28.207 -4.382 1.00 35.41 350 VAL A N 1
ATOM 2770 C CA . VAL A 1 350 ? 23.099 27.683 -3.307 1.00 35.41 350 VAL A CA 1
ATOM 2771 C C . VAL A 1 350 ? 24.004 27.331 -2.122 1.00 35.41 350 VAL A C 1
ATOM 2773 O O . VAL A 1 350 ? 24.730 26.347 -2.220 1.00 35.41 350 VAL A O 1
ATOM 2776 N N . SER A 1 351 ? 23.960 28.113 -1.040 1.00 32.41 351 SER A N 1
ATOM 2777 C CA . SER A 1 351 ? 24.226 27.676 0.345 1.00 32.41 351 SER A CA 1
ATOM 2778 C C . SER A 1 351 ? 24.246 28.869 1.310 1.00 32.41 351 SER A C 1
ATOM 2780 O O . SER A 1 351 ? 25.208 29.623 1.293 1.00 32.41 351 SER A O 1
ATOM 2782 N N . GLU A 1 352 ? 23.229 28.995 2.166 1.00 26.36 352 GLU A N 1
ATOM 2783 C CA . GLU A 1 352 ? 23.326 29.432 3.578 1.00 26.36 352 GLU A CA 1
ATOM 2784 C C . GLU A 1 352 ? 21.928 29.206 4.193 1.00 26.36 352 GLU A C 1
ATOM 2786 O O . GLU A 1 352 ? 20.932 29.721 3.692 1.00 26.36 352 GLU A O 1
ATOM 2791 N N . SER A 1 353 ? 21.726 28.182 5.029 1.00 30.36 353 SER A N 1
ATOM 2792 C CA . SER A 1 353 ? 22.033 28.156 6.473 1.00 30.36 353 SER A CA 1
ATOM 2793 C C . SER A 1 353 ? 21.330 29.322 7.179 1.00 30.36 353 SER A C 1
ATOM 2795 O O . SER A 1 353 ? 21.728 30.467 7.056 1.00 30.36 353 SER A O 1
ATOM 2797 N N . ALA A 1 354 ? 20.122 29.110 7.697 1.00 32.97 354 ALA A N 1
ATOM 2798 C CA . ALA A 1 354 ? 19.870 28.552 9.027 1.00 32.97 354 ALA A CA 1
ATOM 2799 C C . ALA A 1 354 ? 20.355 29.481 10.147 1.00 32.97 354 ALA A C 1
ATOM 2801 O O . ALA A 1 354 ? 21.473 29.347 10.618 1.00 32.97 354 ALA A O 1
ATOM 2802 N N . GLU A 1 355 ? 19.457 30.348 10.614 1.00 32.38 355 GLU A N 1
ATOM 2803 C CA . GLU A 1 355 ? 19.411 30.775 12.011 1.00 32.38 355 GLU A CA 1
ATOM 2804 C C . GLU A 1 355 ? 18.022 31.352 12.321 1.00 32.38 355 GLU A C 1
ATOM 2806 O O . GLU A 1 355 ? 17.745 32.526 12.100 1.00 32.38 355 GLU A O 1
ATOM 2811 N N . GLU A 1 356 ? 17.120 30.520 12.852 1.00 31.67 356 GLU A N 1
ATOM 2812 C CA . GLU A 1 356 ? 16.045 31.030 13.705 1.00 31.67 356 GLU A CA 1
ATOM 2813 C C . GLU A 1 356 ? 15.663 30.014 14.795 1.00 31.67 356 GLU A C 1
ATOM 2815 O O . GLU A 1 356 ? 14.970 29.026 14.570 1.00 31.67 356 GLU A O 1
ATOM 2820 N N . LYS A 1 357 ? 16.183 30.300 15.995 1.00 29.98 357 LYS A N 1
ATOM 2821 C CA . LYS A 1 357 ? 15.654 30.008 17.339 1.00 29.98 357 LYS A CA 1
ATOM 2822 C C . LYS A 1 357 ? 14.969 28.652 17.549 1.00 29.98 357 LYS A C 1
ATOM 2824 O O . LYS A 1 357 ? 13.744 28.526 17.557 1.00 29.98 357 LYS A O 1
ATOM 2829 N N . GLU A 1 358 ? 15.785 27.676 17.941 1.00 28.50 358 GLU A N 1
ATOM 2830 C CA . GLU A 1 358 ? 15.339 26.509 18.698 1.00 28.50 358 GLU A CA 1
ATOM 2831 C C . GLU A 1 358 ? 14.747 26.924 20.053 1.00 28.50 358 GLU A C 1
ATOM 2833 O O . GLU A 1 358 ? 15.449 27.321 20.986 1.00 28.50 358 GLU A O 1
ATOM 2838 N N . LYS A 1 359 ? 13.432 26.755 20.195 1.00 31.97 359 LYS A N 1
ATOM 2839 C CA . LYS A 1 359 ? 12.807 26.508 21.493 1.00 31.97 359 LYS A CA 1
ATOM 2840 C C . LYS A 1 359 ? 12.706 24.990 21.645 1.00 31.97 359 LYS A C 1
ATOM 2842 O O . LYS A 1 359 ? 11.918 24.353 20.947 1.00 31.97 359 LYS A O 1
ATOM 2847 N N . LYS A 1 360 ? 13.547 24.428 22.521 1.00 33.97 360 LYS A N 1
ATOM 2848 C CA . LYS A 1 360 ? 13.560 23.008 22.903 1.00 33.97 360 LYS A CA 1
ATOM 2849 C C . LYS A 1 360 ? 12.136 22.504 23.150 1.00 33.97 360 LYS A C 1
ATOM 2851 O O . LYS A 1 360 ? 11.486 22.904 24.111 1.00 33.97 360 LYS A O 1
ATOM 2856 N N . THR A 1 361 ? 11.683 21.618 22.276 1.00 33.22 361 THR A N 1
ATOM 2857 C CA . THR A 1 361 ? 10.619 20.652 22.546 1.00 33.22 361 THR A CA 1
ATOM 2858 C C . THR A 1 361 ? 11.246 19.294 22.278 1.00 33.22 361 THR A C 1
ATOM 2860 O O . THR A 1 361 ? 11.703 19.044 21.163 1.00 33.22 361 THR A O 1
ATOM 2863 N N . ASP A 1 362 ? 11.359 18.474 23.323 1.00 40.06 362 ASP A N 1
ATOM 2864 C CA . ASP A 1 362 ? 11.757 17.070 23.217 1.00 40.06 362 ASP A CA 1
ATOM 2865 C C . ASP A 1 362 ? 10.879 16.394 22.159 1.00 40.06 362 ASP A C 1
ATOM 2867 O O . ASP A 1 362 ? 9.660 16.323 22.307 1.00 40.06 362 ASP A O 1
ATOM 2871 N N . LYS A 1 363 ? 11.487 15.947 21.058 1.00 41.81 363 LYS A N 1
ATOM 2872 C CA . LYS A 1 363 ? 10.803 15.199 20.000 1.00 41.81 363 LYS A CA 1
ATOM 2873 C C . LYS A 1 363 ? 11.186 13.734 20.094 1.00 41.81 363 LYS A C 1
ATOM 2875 O O . LYS A 1 363 ? 12.085 13.264 19.400 1.00 41.81 363 LYS A O 1
ATOM 2880 N N . THR A 1 364 ? 10.454 13.005 20.921 1.00 43.56 364 THR A N 1
ATOM 2881 C CA . THR A 1 364 ? 10.171 11.591 20.671 1.00 43.56 364 THR A CA 1
ATOM 2882 C C . THR A 1 364 ? 9.481 11.481 19.305 1.00 43.56 364 THR A C 1
ATOM 2884 O O . THR A 1 364 ? 8.601 12.280 18.982 1.00 43.56 364 THR A O 1
ATOM 2887 N N . ALA A 1 365 ? 9.900 10.531 18.465 1.00 41.09 365 ALA A N 1
ATOM 2888 C CA . ALA A 1 365 ? 9.198 10.244 17.214 1.00 41.09 365 ALA A CA 1
ATOM 2889 C C . ALA A 1 365 ? 7.738 9.848 17.527 1.00 41.09 365 ALA A C 1
ATOM 2891 O O . ALA A 1 365 ? 7.530 9.112 18.492 1.00 41.09 365 ALA A O 1
ATOM 2892 N N . PRO A 1 366 ? 6.735 10.316 16.761 1.00 46.50 366 PRO A N 1
ATOM 2893 C CA . PRO A 1 366 ? 5.332 10.002 17.028 1.00 46.50 366 PRO A CA 1
ATOM 2894 C C . PRO A 1 366 ? 5.109 8.487 16.907 1.00 46.50 366 PRO A C 1
ATOM 2896 O O . PRO A 1 366 ? 5.405 7.902 15.865 1.00 46.50 366 PRO A O 1
ATOM 2899 N N . GLN A 1 367 ? 4.639 7.849 17.983 1.00 59.72 367 GLN A N 1
ATOM 2900 C CA . GLN A 1 367 ? 4.457 6.389 18.053 1.00 59.72 367 GLN A CA 1
ATOM 2901 C C . GLN A 1 367 ? 2.999 5.963 17.841 1.00 59.72 367 GLN A C 1
ATOM 2903 O O . GLN A 1 367 ? 2.734 4.781 17.620 1.00 59.72 367 GLN A O 1
ATOM 2908 N N . THR A 1 368 ? 2.053 6.906 17.883 1.00 69.44 368 THR A N 1
ATOM 2909 C CA . THR A 1 368 ? 0.621 6.639 17.719 1.00 69.44 368 THR A CA 1
ATOM 2910 C C . THR A 1 368 ? 0.032 7.378 16.515 1.00 69.44 368 THR A C 1
ATOM 2912 O O . THR A 1 368 ? 0.555 8.395 16.055 1.00 69.44 368 THR A O 1
ATOM 2915 N N . MET A 1 369 ? -1.095 6.875 16.000 1.00 58.72 369 MET A N 1
ATOM 2916 C CA . MET A 1 369 ? -1.844 7.541 14.927 1.00 58.72 369 MET A CA 1
ATOM 2917 C C . MET A 1 369 ? -2.378 8.916 15.371 1.00 58.72 369 MET A C 1
ATOM 2919 O O . MET A 1 369 ? -2.494 9.829 14.553 1.00 58.72 369 MET A O 1
ATOM 2923 N N . GLU A 1 370 ? -2.656 9.092 16.664 1.00 71.88 370 GLU A N 1
ATOM 2924 C CA . GLU A 1 370 ? -3.089 10.363 17.254 1.00 71.88 370 GLU A CA 1
ATOM 2925 C C . GLU A 1 370 ? -1.961 11.402 17.260 1.00 71.88 370 GLU A C 1
ATOM 2927 O O . GLU A 1 370 ? -2.199 12.543 16.862 1.00 71.88 370 GLU A O 1
ATOM 2932 N N . ASP A 1 371 ? -0.723 11.006 17.574 1.00 75.00 371 ASP A N 1
ATOM 2933 C CA . ASP A 1 371 ? 0.446 11.899 17.518 1.00 75.00 371 ASP A CA 1
ATOM 2934 C C . ASP A 1 371 ? 0.736 12.368 16.086 1.00 75.00 371 ASP A C 1
ATOM 2936 O O . ASP A 1 371 ? 1.013 13.545 15.842 1.00 75.00 371 ASP A O 1
ATOM 2940 N N . ILE A 1 372 ? 0.634 11.452 15.115 1.00 72.69 372 ILE A N 1
ATOM 2941 C CA . ILE A 1 372 ? 0.787 11.770 13.687 1.00 72.69 372 ILE A CA 1
ATOM 2942 C C . ILE A 1 372 ? -0.308 12.751 13.254 1.00 72.69 372 ILE A C 1
ATOM 2944 O O . ILE A 1 372 ? -0.032 13.730 12.557 1.00 72.69 372 ILE A O 1
ATOM 2948 N N . THR A 1 373 ? -1.542 12.522 13.704 1.00 70.94 373 THR A N 1
ATOM 2949 C CA . THR A 1 373 ? -2.696 13.374 13.398 1.00 70.94 373 THR A CA 1
ATOM 2950 C C . THR A 1 373 ? -2.537 14.780 13.985 1.00 70.94 373 THR A C 1
ATOM 2952 O O . THR A 1 373 ? -2.723 15.771 13.275 1.00 70.94 373 THR A O 1
ATOM 2955 N N . ALA A 1 374 ? -2.124 14.888 15.250 1.00 75.81 374 ALA A N 1
ATOM 2956 C CA . ALA A 1 374 ? -1.866 16.162 15.918 1.00 75.81 374 ALA A CA 1
ATOM 2957 C C . ALA A 1 374 ? -0.722 16.937 15.246 1.00 75.81 374 ALA A C 1
ATOM 2959 O O . ALA A 1 374 ? -0.850 18.133 14.981 1.00 75.81 374 ALA A O 1
ATOM 2960 N N . MET A 1 375 ? 0.362 16.249 14.881 1.00 79.25 375 MET A N 1
ATOM 2961 C CA . MET A 1 375 ? 1.497 16.840 14.169 1.00 79.25 375 MET A CA 1
ATOM 2962 C C . MET A 1 375 ? 1.109 17.356 12.773 1.00 79.25 375 MET A C 1
ATOM 2964 O O . MET A 1 375 ? 1.564 18.425 12.353 1.00 79.25 375 MET A O 1
ATOM 2968 N N . LEU A 1 376 ? 0.289 16.607 12.029 1.00 75.00 376 LEU A N 1
ATOM 2969 C CA . LEU A 1 376 ? -0.198 17.023 10.710 1.00 75.00 376 LEU A CA 1
ATOM 2970 C C . LEU A 1 376 ? -1.123 18.235 10.808 1.00 75.00 376 LEU A C 1
ATOM 2972 O O . LEU A 1 376 ? -0.984 19.159 10.002 1.00 75.00 376 LEU A O 1
ATOM 2976 N N . LYS A 1 377 ? -2.004 18.262 11.812 1.00 74.69 377 LYS A N 1
ATOM 2977 C CA . LYS A 1 377 ? -2.879 19.401 12.092 1.00 74.69 377 LYS A CA 1
ATOM 2978 C C . LYS A 1 377 ? -2.077 20.645 12.466 1.00 74.69 377 LYS A C 1
ATOM 2980 O O . LYS A 1 377 ? -2.238 21.665 11.808 1.00 74.69 377 LYS A O 1
ATOM 2985 N N . GLU A 1 378 ? -1.139 20.548 13.409 1.00 80.38 378 GLU A N 1
ATOM 2986 C CA . GLU A 1 378 ? -0.274 21.670 13.809 1.00 80.38 378 GLU A CA 1
ATOM 2987 C C . GLU A 1 378 ? 0.504 22.242 12.609 1.00 80.38 378 GLU A C 1
ATOM 2989 O O . GLU A 1 378 ? 0.640 23.457 12.441 1.00 80.38 378 GLU A O 1
ATOM 2994 N N . ARG A 1 379 ? 1.003 21.370 11.722 1.00 77.62 379 ARG A N 1
ATOM 2995 C CA . ARG A 1 379 ? 1.654 21.797 10.476 1.00 77.62 379 ARG A CA 1
ATOM 2996 C C . ARG A 1 379 ? 0.679 22.441 9.495 1.00 77.62 379 ARG A C 1
ATOM 2998 O O . ARG A 1 379 ? 1.063 23.411 8.851 1.00 77.62 379 ARG A O 1
ATOM 3005 N N . SER A 1 380 ? -0.542 21.926 9.363 1.00 71.88 380 SER A N 1
ATOM 3006 C CA . SER A 1 380 ? -1.569 22.525 8.502 1.00 71.88 380 SER A CA 1
ATOM 3007 C C . SER A 1 380 ? -1.984 23.907 9.011 1.00 71.88 380 SER A C 1
ATOM 3009 O O . SER A 1 380 ? -2.052 24.853 8.229 1.00 71.88 380 SER A O 1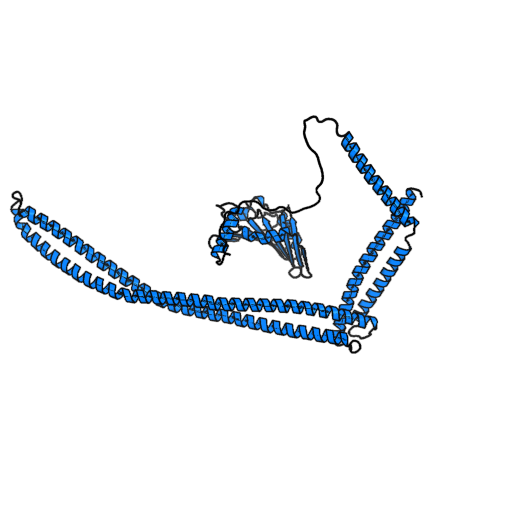
ATOM 3011 N N . GLU A 1 381 ? -2.155 24.054 10.326 1.00 79.00 381 GLU A N 1
ATOM 3012 C CA . GLU A 1 381 ? -2.465 25.327 10.983 1.00 79.00 381 GLU A CA 1
ATOM 3013 C C . GLU A 1 381 ? -1.343 26.357 10.802 1.00 79.00 381 GLU A C 1
ATOM 3015 O O . GLU A 1 381 ? -1.606 27.540 10.599 1.00 79.00 381 GLU A O 1
ATOM 3020 N N . LYS A 1 382 ? -0.077 25.922 10.795 1.00 78.75 382 LYS A N 1
ATOM 3021 C CA . LYS A 1 382 ? 1.063 26.792 10.453 1.00 78.75 382 LYS A CA 1
ATOM 3022 C C . LYS A 1 382 ? 1.049 27.268 8.999 1.00 78.75 382 LYS A C 1
ATOM 3024 O O . LYS A 1 382 ? 1.589 28.334 8.721 1.00 78.75 382 LYS A O 1
ATOM 3029 N N . ILE A 1 383 ? 0.476 26.490 8.079 1.00 70.12 383 ILE A N 1
ATOM 3030 C CA . ILE A 1 383 ? 0.414 26.835 6.651 1.00 70.12 383 ILE A CA 1
ATOM 3031 C C . ILE A 1 383 ? -0.767 27.774 6.361 1.00 70.12 383 ILE A C 1
ATOM 3033 O O . ILE A 1 383 ? -0.621 28.673 5.537 1.00 70.12 383 ILE A O 1
ATOM 3037 N N . HIS A 1 384 ? -1.913 27.581 7.024 1.00 70.25 384 HIS A N 1
ATOM 3038 C CA . HIS A 1 384 ? -3.185 28.205 6.625 1.00 70.25 384 HIS A CA 1
ATOM 3039 C C . HIS A 1 384 ? -3.945 28.946 7.753 1.00 70.25 384 HIS A C 1
ATOM 3041 O O . HIS A 1 384 ? -4.941 29.601 7.462 1.00 70.25 384 HIS A O 1
ATOM 3047 N N . GLY A 1 385 ? -3.494 28.900 9.014 1.00 74.19 385 GLY A N 1
ATOM 3048 C CA . GLY A 1 385 ? -4.134 29.556 10.174 1.00 74.19 385 GLY A CA 1
ATOM 3049 C C . GLY A 1 385 ? -4.836 28.594 11.152 1.00 74.19 385 GLY A C 1
ATOM 3050 O O . GLY A 1 385 ? -4.976 27.412 10.876 1.00 74.19 385 GLY A O 1
ATOM 3051 N N . LYS A 1 386 ? -5.267 29.078 12.330 1.00 67.31 386 LYS A N 1
ATOM 3052 C CA . LYS A 1 386 ? -5.835 28.224 13.404 1.00 67.31 386 LYS A CA 1
ATOM 3053 C C . LYS A 1 386 ? -7.311 27.832 13.225 1.00 67.31 386 LYS A C 1
ATOM 3055 O O . LYS A 1 386 ? -7.728 26.836 13.801 1.00 67.31 386 LYS A O 1
ATOM 3060 N N . ASP A 1 387 ? -8.067 28.554 12.398 1.00 71.62 387 ASP A N 1
ATOM 3061 C CA . ASP A 1 387 ? -9.524 28.384 12.249 1.00 71.62 387 ASP A CA 1
ATOM 3062 C C . ASP A 1 387 ? -9.906 27.947 10.826 1.00 71.62 387 ASP A C 1
ATOM 3064 O O . ASP A 1 387 ? -10.706 28.584 10.138 1.00 71.62 387 ASP A O 1
ATOM 3068 N N . ILE A 1 388 ? -9.280 26.877 10.334 1.00 75.12 388 ILE A N 1
ATOM 3069 C CA . ILE A 1 388 ? -9.519 26.399 8.970 1.00 75.12 388 ILE A CA 1
ATOM 3070 C C . ILE A 1 388 ? -10.683 25.407 8.970 1.00 75.12 388 ILE A C 1
ATOM 3072 O O . ILE A 1 388 ? -10.564 24.292 9.475 1.00 75.12 388 ILE A O 1
ATOM 3076 N N . VAL A 1 389 ? -11.787 25.794 8.336 1.00 85.31 389 VAL A N 1
ATOM 3077 C CA . VAL A 1 389 ? -12.940 24.922 8.076 1.00 85.31 389 VAL A CA 1
ATOM 3078 C C . VAL A 1 389 ? -12.866 24.409 6.639 1.00 85.31 389 VAL A C 1
ATOM 3080 O O . VAL A 1 389 ? -12.557 25.182 5.728 1.00 85.31 389 VAL A O 1
ATOM 3083 N N . VAL A 1 390 ? -13.143 23.118 6.423 1.00 92.44 390 VAL A N 1
ATOM 3084 C CA . VAL A 1 390 ? -13.238 22.547 5.068 1.00 92.44 390 VAL A CA 1
ATOM 3085 C C . VAL A 1 390 ? -14.399 23.159 4.282 1.00 92.44 390 VAL A C 1
ATOM 3087 O O . VAL A 1 390 ? -15.446 23.474 4.843 1.00 92.44 390 VAL A O 1
ATOM 3090 N N . ALA A 1 391 ? -14.210 23.317 2.977 1.00 94.19 391 ALA A N 1
ATOM 3091 C CA . ALA A 1 391 ? -15.173 23.897 2.060 1.00 94.19 391 ALA A CA 1
ATOM 3092 C C . ALA A 1 391 ? -16.464 23.073 2.027 1.00 94.19 391 ALA A C 1
ATOM 3094 O O . ALA A 1 391 ? -16.431 21.839 1.976 1.00 94.19 391 ALA A O 1
ATOM 3095 N N . ASP A 1 392 ? -17.596 23.769 2.030 1.00 95.19 392 ASP A N 1
ATOM 3096 C CA . ASP A 1 392 ? -18.910 23.164 1.867 1.00 95.19 392 ASP A CA 1
ATOM 3097 C C . ASP A 1 392 ? -19.198 22.792 0.400 1.00 95.19 392 ASP A C 1
ATOM 3099 O O . ASP A 1 392 ? -18.420 23.056 -0.525 1.00 95.19 392 ASP A O 1
ATOM 3103 N N . LYS A 1 393 ? -20.344 22.139 0.183 1.00 96.38 393 LYS A N 1
ATOM 3104 C CA . LYS A 1 393 ? -20.774 21.688 -1.144 1.00 96.38 393 LYS A CA 1
ATOM 3105 C C . LYS A 1 393 ? -20.875 22.842 -2.141 1.00 96.38 393 LYS A C 1
ATOM 3107 O O . LYS A 1 393 ? -20.473 22.670 -3.293 1.00 96.38 393 LYS A O 1
ATOM 3112 N N . ASP A 1 394 ? -21.404 23.986 -1.722 1.00 95.19 394 ASP A N 1
ATOM 3113 C CA . ASP A 1 394 ? -21.660 25.123 -2.607 1.00 95.19 394 ASP A CA 1
ATOM 3114 C C . ASP A 1 394 ? -20.348 25.776 -3.049 1.00 95.19 394 ASP A C 1
ATOM 3116 O O . ASP A 1 394 ? -20.168 26.056 -4.236 1.00 95.19 394 ASP A O 1
ATOM 3120 N N . THR A 1 395 ? -19.385 25.901 -2.135 1.00 93.75 395 THR A N 1
ATOM 3121 C CA . THR A 1 395 ? -18.029 26.389 -2.419 1.00 93.75 395 THR A CA 1
ATOM 3122 C C . THR A 1 395 ? -17.321 25.500 -3.442 1.00 93.75 395 THR A C 1
ATOM 3124 O O . THR A 1 395 ? -16.794 25.997 -4.442 1.00 93.75 395 THR A O 1
ATOM 3127 N N . LEU A 1 396 ? -17.343 24.177 -3.240 1.00 94.88 396 LEU A N 1
ATOM 3128 C CA . LEU A 1 396 ? -16.724 23.228 -4.174 1.00 94.88 396 LEU A CA 1
ATOM 3129 C C . LEU A 1 396 ? -17.442 23.208 -5.532 1.00 94.88 396 LEU A C 1
ATOM 3131 O O . LEU A 1 396 ? -16.792 23.146 -6.576 1.00 94.88 396 LEU A O 1
ATOM 3135 N N . THR A 1 397 ? -18.773 23.311 -5.536 1.00 95.69 397 THR A N 1
ATOM 3136 C CA . THR A 1 397 ? -19.580 23.338 -6.766 1.00 95.69 397 THR A CA 1
ATOM 3137 C C . THR A 1 397 ? -19.346 24.621 -7.563 1.00 95.69 397 THR A C 1
ATOM 3139 O O . THR A 1 397 ? -19.276 24.575 -8.788 1.00 95.69 397 THR A O 1
ATOM 3142 N N . ALA A 1 398 ? -19.162 25.768 -6.905 1.00 94.19 398 ALA A N 1
ATOM 3143 C CA . ALA A 1 398 ? -18.948 27.047 -7.580 1.00 94.19 398 ALA A CA 1
ATOM 3144 C C . ALA A 1 398 ? -17.668 27.079 -8.435 1.00 94.19 398 ALA A C 1
ATOM 3146 O O . ALA A 1 398 ? -17.616 27.823 -9.422 1.00 94.19 398 ALA A O 1
ATOM 3147 N N . ALA A 1 399 ? -16.657 26.285 -8.067 1.00 93.81 399 ALA A N 1
ATOM 3148 C CA . ALA A 1 399 ? -15.384 26.161 -8.777 1.00 93.81 399 ALA A CA 1
ATOM 3149 C C . ALA A 1 399 ? -15.445 25.257 -10.019 1.00 93.81 399 ALA A C 1
ATOM 3151 O O . ALA A 1 399 ? -14.521 25.269 -10.839 1.00 93.81 399 ALA A O 1
ATOM 3152 N N . LEU A 1 400 ? -16.515 24.473 -10.167 1.00 95.56 400 LEU A N 1
ATOM 3153 C CA . LEU A 1 400 ? -16.713 23.607 -11.318 1.00 95.56 400 LEU A CA 1
ATOM 3154 C C . LEU A 1 400 ? -17.029 24.431 -12.586 1.00 95.56 400 LEU A C 1
ATOM 3156 O O . LEU A 1 400 ? -17.809 25.386 -12.529 1.00 95.56 400 LEU A O 1
ATOM 3160 N N . PRO A 1 401 ? -16.425 24.100 -13.743 1.00 94.12 401 PRO A N 1
ATOM 3161 C CA . PRO A 1 401 ? -16.609 24.872 -14.965 1.00 94.12 401 PRO A CA 1
ATOM 3162 C C . PRO A 1 401 ? -17.965 24.593 -15.625 1.00 94.12 401 PRO A C 1
ATOM 3164 O O . PRO A 1 401 ? -18.338 23.447 -15.845 1.00 94.12 401 PRO A O 1
ATOM 3167 N N . ASN A 1 402 ? -18.664 25.641 -16.064 1.00 93.25 402 ASN A N 1
ATOM 3168 C CA . ASN A 1 402 ? -19.784 25.483 -16.992 1.00 93.25 402 ASN A CA 1
ATOM 3169 C C . ASN A 1 402 ? -19.249 25.488 -18.432 1.00 93.25 402 ASN A C 1
ATOM 3171 O O . ASN A 1 402 ? -18.681 26.488 -18.882 1.00 93.25 402 ASN A O 1
ATOM 3175 N N . ILE A 1 403 ? -19.399 24.371 -19.146 1.00 93.75 403 ILE A N 1
ATOM 3176 C CA . ILE A 1 403 ? -18.859 24.195 -20.496 1.00 93.75 403 ILE A CA 1
ATOM 3177 C C . ILE A 1 403 ? -20.006 23.983 -21.476 1.00 93.75 403 ILE A C 1
ATOM 3179 O O . ILE A 1 403 ? -20.783 23.041 -21.362 1.00 93.75 403 ILE A O 1
ATOM 3183 N N . HIS A 1 404 ? -20.085 24.854 -22.481 1.00 92.94 404 HIS A N 1
ATOM 3184 C CA . HIS A 1 404 ? -21.087 24.738 -23.532 1.00 92.94 404 HIS A CA 1
ATOM 3185 C C . HIS A 1 404 ? -20.980 23.387 -24.260 1.00 92.94 404 HIS A C 1
ATOM 3187 O O . HIS A 1 404 ? -19.888 22.984 -24.665 1.00 92.94 404 HIS A O 1
ATOM 3193 N N . GLY A 1 405 ? -22.115 22.704 -24.431 1.00 92.44 405 GLY A N 1
ATOM 3194 C CA . GLY A 1 405 ? -22.189 21.386 -25.069 1.00 92.44 405 GLY A CA 1
ATOM 3195 C C . GLY A 1 405 ? -21.825 20.207 -24.161 1.00 92.44 405 GLY A C 1
ATOM 3196 O O . GLY A 1 405 ? -21.769 19.084 -24.653 1.00 92.44 405 GLY A O 1
ATOM 3197 N N . TRP A 1 406 ? -21.586 20.444 -22.869 1.00 96.62 406 TRP A N 1
ATOM 3198 C CA . TRP A 1 406 ? -21.369 19.398 -21.871 1.00 96.62 406 TRP A CA 1
ATOM 3199 C C . TRP A 1 406 ? -22.478 19.418 -20.828 1.00 96.62 406 TRP A C 1
ATOM 3201 O O . TRP A 1 406 ? -22.851 20.475 -20.320 1.00 96.62 406 TRP A O 1
ATOM 3211 N N . GLU A 1 407 ? -22.971 18.239 -20.480 1.00 97.00 407 GLU A N 1
ATOM 3212 C CA . GLU A 1 407 ? -23.924 18.042 -19.398 1.00 97.00 407 GLU A CA 1
ATOM 3213 C C . GLU A 1 407 ? -23.181 17.585 -18.138 1.00 97.00 407 GLU A C 1
ATOM 3215 O O . GLU A 1 407 ? -22.498 16.559 -18.142 1.00 97.00 407 GLU A O 1
ATOM 3220 N N . MET A 1 408 ? -23.296 18.354 -17.054 1.00 97.44 408 MET A N 1
ATOM 3221 C CA . MET A 1 408 ? -22.745 17.987 -15.750 1.00 97.44 408 MET A CA 1
ATOM 3222 C C . MET A 1 408 ? -23.782 17.179 -14.966 1.00 97.44 408 MET A C 1
ATOM 3224 O O . MET A 1 408 ? -24.863 17.687 -14.661 1.00 97.44 408 MET A O 1
ATOM 3228 N N . LYS A 1 409 ? -23.444 15.942 -14.590 1.00 97.44 409 LYS A N 1
ATOM 3229 C CA . LYS A 1 409 ? -24.287 15.128 -13.703 1.00 97.44 409 LYS A CA 1
ATOM 3230 C C . LYS A 1 409 ? -24.346 15.755 -12.297 1.00 97.44 409 LYS A C 1
ATOM 3232 O O . LYS A 1 409 ? -23.398 16.432 -11.884 1.00 97.44 409 LYS A O 1
ATOM 3237 N N . PRO A 1 410 ? -25.424 15.526 -11.523 1.00 97.25 410 PRO A N 1
ATOM 3238 C CA . PRO A 1 410 ? -25.518 16.030 -10.155 1.00 97.25 410 PRO A CA 1
ATOM 3239 C C . PRO A 1 410 ? -24.280 15.644 -9.323 1.00 97.25 410 PRO A C 1
ATOM 3241 O O . PRO A 1 410 ? -23.938 14.461 -9.272 1.00 97.2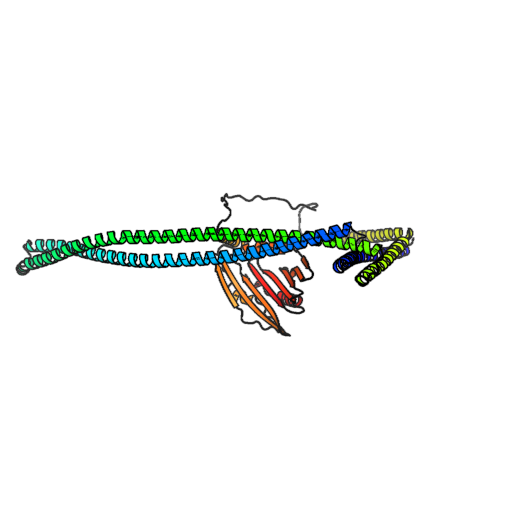5 410 PRO A O 1
ATOM 3244 N N . PRO A 1 411 ? -23.586 16.606 -8.687 1.00 97.00 411 PRO A N 1
ATOM 3245 C CA . PRO A 1 411 ? -22.372 16.307 -7.943 1.00 97.00 411 PRO A CA 1
ATOM 3246 C C . PRO A 1 411 ? -22.690 15.554 -6.646 1.00 97.00 411 PRO A C 1
ATOM 3248 O O . PRO A 1 411 ? -23.595 15.930 -5.891 1.00 97.00 411 PRO A O 1
ATOM 3251 N N . SER A 1 412 ? -21.892 14.527 -6.365 1.00 97.56 412 SER A N 1
ATOM 3252 C CA . SER A 1 412 ? -21.862 13.824 -5.085 1.00 97.56 412 SER A CA 1
ATOM 3253 C C . SER A 1 412 ? -20.897 14.533 -4.139 1.00 97.56 412 SER A C 1
ATOM 3255 O O . SER A 1 412 ? -19.756 14.807 -4.510 1.00 97.56 412 SER A O 1
ATOM 3257 N N . TYR A 1 413 ? -21.355 14.849 -2.930 1.00 98.12 413 TYR A N 1
ATOM 3258 C CA . TYR A 1 413 ? -20.567 15.530 -1.904 1.00 98.12 413 TYR A CA 1
ATOM 3259 C C . TYR A 1 413 ? -20.450 14.649 -0.666 1.00 98.12 413 TYR A C 1
ATOM 3261 O O . TYR A 1 413 ? -21.453 14.116 -0.190 1.00 98.12 413 TYR A O 1
ATOM 3269 N N . SER A 1 414 ? -19.249 14.559 -0.108 1.00 95.25 414 SER A N 1
ATOM 3270 C CA . SER A 1 414 ? -18.995 13.886 1.161 1.00 95.25 414 SER A CA 1
ATOM 3271 C C . SER A 1 414 ? -18.029 14.695 2.012 1.00 95.25 414 SER A C 1
ATOM 3273 O O . SER A 1 414 ? -16.989 15.136 1.525 1.00 95.25 414 SER A O 1
ATOM 3275 N N . LYS A 1 415 ? -18.342 14.831 3.299 1.00 96.12 415 LYS A N 1
ATOM 3276 C CA . LYS A 1 415 ? -17.424 15.339 4.319 1.00 96.12 415 LYS A CA 1
ATOM 3277 C C . LYS A 1 415 ? -16.989 14.166 5.192 1.00 96.12 415 LYS A C 1
ATOM 3279 O O . LYS A 1 415 ? -17.839 13.396 5.634 1.00 96.12 415 LYS A O 1
ATOM 3284 N N . GLN A 1 416 ? -15.690 14.020 5.409 1.00 91.56 416 GLN A N 1
ATOM 3285 C CA . GLN A 1 416 ? -15.115 12.974 6.248 1.00 91.56 416 GLN A CA 1
ATOM 3286 C C . GLN A 1 416 ? -14.379 13.613 7.420 1.00 91.56 416 GLN A C 1
ATOM 3288 O O . GLN A 1 416 ? -13.673 14.605 7.249 1.00 91.56 416 GLN A O 1
ATOM 3293 N N . THR A 1 417 ? -14.531 13.015 8.597 1.00 86.44 417 THR A N 1
ATOM 3294 C CA . THR A 1 417 ? -13.839 13.431 9.816 1.00 86.44 417 THR A CA 1
ATOM 3295 C C . THR A 1 417 ? -13.099 12.225 10.384 1.00 86.44 417 THR A C 1
ATOM 3297 O O . THR A 1 417 ? -13.705 11.181 10.619 1.00 86.44 417 THR A O 1
ATOM 3300 N N . PHE A 1 418 ? -11.791 12.356 10.594 1.00 79.31 418 PHE A N 1
ATOM 3301 C CA . PHE A 1 418 ? -10.945 11.345 11.226 1.00 79.31 418 PHE A CA 1
ATOM 3302 C C . PHE A 1 418 ? -10.166 11.988 12.374 1.00 79.31 418 PHE A C 1
ATOM 3304 O O . PHE A 1 418 ? -9.201 12.728 12.161 1.00 79.31 418 PHE A O 1
ATOM 3311 N N . GLY A 1 419 ? -10.611 11.748 13.609 1.00 83.88 419 GLY A N 1
ATOM 3312 C CA . GLY A 1 419 ? -10.085 12.447 14.781 1.00 83.88 419 GLY A CA 1
ATOM 3313 C C . GLY A 1 419 ? -10.275 13.961 14.648 1.00 83.88 419 GLY A C 1
ATOM 3314 O O . GLY A 1 419 ? -11.397 14.440 14.524 1.00 83.88 419 GLY A O 1
ATOM 3315 N N . GLN A 1 420 ? -9.172 14.713 14.646 1.00 78.44 420 GLN A N 1
ATOM 3316 C CA . GLN A 1 420 ? -9.182 16.175 14.483 1.00 78.44 420 GLN A CA 1
ATOM 3317 C C . GLN A 1 420 ? -9.010 16.644 13.027 1.00 78.44 420 GLN A C 1
ATOM 3319 O O . GLN A 1 420 ? -8.826 17.839 12.790 1.00 78.44 420 GLN A O 1
ATOM 3324 N N . MET A 1 421 ? -9.004 15.718 12.068 1.00 82.62 421 MET A N 1
ATOM 3325 C CA . MET A 1 421 ? -8.858 16.011 10.646 1.00 82.62 421 MET A CA 1
ATOM 3326 C C . MET A 1 421 ? -10.216 15.973 9.965 1.00 82.62 421 MET A C 1
ATOM 3328 O O . MET A 1 421 ? -10.981 15.032 10.155 1.00 82.62 421 MET A O 1
ATOM 3332 N N . GLU A 1 422 ? -10.480 16.960 9.125 1.00 90.06 422 GLU A N 1
ATOM 3333 C CA . GLU A 1 422 ? -11.617 17.011 8.231 1.00 90.06 422 GLU A CA 1
ATOM 3334 C C . GLU A 1 422 ? -11.136 17.114 6.782 1.00 90.06 422 GLU A C 1
ATOM 3336 O O . GLU A 1 422 ? -10.209 17.857 6.449 1.00 90.06 422 GLU A O 1
ATOM 3341 N N . THR A 1 423 ? -11.803 16.391 5.894 1.00 93.62 423 THR A N 1
ATOM 3342 C CA . THR A 1 423 ? -11.696 16.587 4.449 1.00 93.62 423 THR A CA 1
ATOM 3343 C C . THR A 1 423 ? -13.094 16.712 3.870 1.00 93.62 423 THR A C 1
ATOM 3345 O O . THR A 1 423 ? -14.059 16.135 4.382 1.00 93.62 423 THR A O 1
ATOM 3348 N N . SER A 1 424 ? -13.232 17.479 2.796 1.00 96.44 424 SER A N 1
ATOM 3349 C CA . SER A 1 424 ? -14.445 17.452 1.984 1.00 96.44 424 SER A CA 1
ATOM 3350 C C . SER A 1 424 ? -14.098 17.074 0.554 1.00 96.44 424 SER A C 1
ATOM 3352 O O . SER A 1 424 ? -13.045 17.432 0.031 1.00 96.44 424 SER A O 1
ATOM 3354 N N . GLN A 1 425 ? -14.965 16.285 -0.064 1.00 97.44 425 GLN A N 1
ATOM 3355 C CA . GLN A 1 425 ? -14.797 15.785 -1.418 1.00 97.44 425 GLN A CA 1
ATOM 3356 C C . GLN A 1 425 ? -16.078 16.027 -2.208 1.00 97.44 425 GLN A C 1
ATOM 3358 O O . GLN A 1 425 ? -17.184 15.763 -1.732 1.00 97.44 425 GLN A O 1
ATOM 3363 N N . LEU A 1 426 ? -15.911 16.491 -3.440 1.00 98.12 426 LEU A N 1
ATOM 3364 C CA . LEU A 1 426 ? -16.961 16.645 -4.433 1.00 98.12 426 LEU A CA 1
ATOM 3365 C C . LEU A 1 426 ? -16.570 15.851 -5.681 1.00 98.12 426 LEU A C 1
ATOM 3367 O O . LEU A 1 426 ? -15.475 16.036 -6.205 1.00 98.12 426 LEU A O 1
ATOM 3371 N N . THR A 1 427 ? -17.451 14.973 -6.155 1.00 97.88 427 THR A N 1
ATOM 3372 C CA . THR A 1 427 ? -17.240 14.176 -7.374 1.00 97.88 427 THR A CA 1
ATOM 3373 C C . THR A 1 427 ? -18.396 14.393 -8.344 1.00 97.88 427 THR A C 1
ATOM 3375 O O . THR A 1 427 ? -19.559 14.364 -7.941 1.00 97.88 427 THR A O 1
ATOM 3378 N N . THR A 1 428 ? -18.103 14.620 -9.620 1.00 98.19 428 THR A N 1
ATOM 3379 C CA . THR A 1 428 ? -19.112 14.727 -10.685 1.00 98.19 428 THR A CA 1
ATOM 3380 C C . THR A 1 428 ? -18.568 14.191 -12.007 1.00 98.19 428 THR A C 1
ATOM 3382 O O . THR A 1 428 ? -17.360 14.042 -12.182 1.00 98.19 428 THR A O 1
ATOM 3385 N N . THR A 1 429 ? -19.461 13.927 -12.956 1.00 98.19 429 THR A N 1
ATOM 3386 C CA . THR A 1 429 ? -19.113 13.517 -14.316 1.00 98.19 429 THR A CA 1
ATOM 3387 C C . THR A 1 429 ? -19.703 14.500 -15.311 1.00 98.19 429 THR A C 1
ATOM 3389 O O . THR A 1 429 ? -20.893 14.815 -15.261 1.00 98.19 429 THR A O 1
ATOM 3392 N N . TYR A 1 430 ? -18.878 14.938 -16.251 1.00 97.88 430 TYR A N 1
ATOM 3393 C CA . TYR A 1 430 ? -19.282 15.713 -17.411 1.00 97.88 430 TYR A CA 1
ATOM 3394 C C . TYR A 1 430 ? -19.427 14.782 -18.607 1.00 97.88 430 TYR A C 1
ATOM 3396 O O . TYR A 1 430 ? -18.502 14.028 -18.907 1.00 97.88 430 TYR A O 1
ATOM 3404 N N . THR A 1 431 ? -20.563 14.855 -19.295 1.00 97.00 431 THR A N 1
ATOM 3405 C CA . THR A 1 431 ? -20.833 14.102 -20.527 1.00 97.00 431 THR A CA 1
ATOM 3406 C C . THR A 1 431 ? -20.895 15.079 -21.694 1.00 97.00 431 THR A C 1
ATOM 3408 O O . THR A 1 431 ? -21.713 15.998 -21.696 1.00 97.00 431 THR A O 1
ATOM 3411 N N . GLY A 1 432 ? -19.986 14.930 -22.649 1.00 93.31 432 GLY A N 1
ATOM 3412 C CA . GLY A 1 432 ? -19.850 15.803 -23.810 1.00 93.31 432 GLY A CA 1
ATOM 3413 C C . GLY A 1 432 ? -20.327 15.151 -25.108 1.00 93.31 432 GLY A C 1
ATOM 3414 O O . GLY A 1 432 ? -20.886 14.050 -25.096 1.00 93.31 432 GLY A O 1
ATOM 3415 N N . PRO A 1 433 ? -20.065 15.799 -26.258 1.00 90.81 433 PRO A N 1
ATOM 3416 C CA . PRO A 1 433 ? -20.339 15.224 -27.570 1.00 90.81 433 PRO A CA 1
ATOM 3417 C C . PRO A 1 433 ? -19.634 13.874 -27.757 1.00 90.81 433 PRO A C 1
ATOM 3419 O O . PRO A 1 433 ? -18.546 13.650 -27.219 1.00 90.81 433 PRO A O 1
ATOM 3422 N N . ASP A 1 434 ? -20.241 12.990 -28.549 1.00 89.62 434 ASP A N 1
ATOM 3423 C CA . ASP A 1 434 ? -19.748 11.632 -28.831 1.00 89.62 434 ASP A CA 1
ATOM 3424 C C . ASP A 1 434 ? -19.630 10.731 -27.587 1.00 89.62 434 ASP A C 1
ATOM 3426 O O . ASP A 1 434 ? -18.774 9.849 -27.541 1.00 89.62 434 ASP A O 1
ATOM 3430 N N . ALA A 1 435 ? -20.459 10.971 -26.563 1.00 88.88 435 ALA A N 1
ATOM 3431 C CA . ALA A 1 435 ? -20.443 10.241 -25.290 1.00 88.88 435 ALA A CA 1
ATOM 3432 C C . ALA A 1 435 ? -19.077 10.270 -24.572 1.00 88.88 435 ALA A C 1
ATOM 3434 O O . ALA A 1 435 ? -18.727 9.353 -23.830 1.00 88.88 435 ALA A O 1
ATOM 3435 N N . LYS A 1 436 ? -18.291 11.333 -24.786 1.00 94.50 436 LYS A N 1
ATOM 3436 C CA . LYS A 1 436 ? -17.039 11.554 -24.054 1.00 94.50 436 LYS A CA 1
ATOM 3437 C C . LYS A 1 436 ? -17.354 11.902 -22.609 1.00 94.50 436 LYS A C 1
ATOM 3439 O O . LYS A 1 436 ? -18.162 12.790 -22.351 1.00 94.50 436 LYS A O 1
ATOM 3444 N N . GLU A 1 437 ? -16.668 11.250 -21.681 1.00 97.00 437 GLU A N 1
ATOM 3445 C CA . GLU A 1 437 ? -16.853 11.479 -20.251 1.00 97.00 437 GLU A CA 1
ATOM 3446 C C . GLU A 1 437 ? -15.579 12.036 -19.607 1.00 97.00 437 GLU A C 1
ATOM 3448 O O . GLU A 1 437 ? -14.453 11.645 -19.948 1.00 97.00 437 GLU A O 1
ATOM 3453 N N . ILE A 1 438 ? -15.772 12.969 -18.674 1.00 98.12 438 ILE A N 1
ATOM 3454 C CA . ILE A 1 438 ? -14.730 13.475 -17.779 1.00 98.12 438 ILE A CA 1
ATOM 3455 C C . ILE A 1 438 ? -15.243 13.356 -16.351 1.00 98.12 438 ILE A C 1
ATOM 3457 O O . ILE A 1 438 ? -16.230 13.996 -15.986 1.00 98.12 438 ILE A O 1
ATOM 3461 N N . GLU A 1 439 ? -14.566 12.559 -15.538 1.00 98.25 439 GLU A N 1
ATOM 3462 C CA . GLU A 1 439 ? -14.797 12.515 -14.100 1.00 98.25 439 GLU A CA 1
ATOM 3463 C C . GLU A 1 439 ? -13.947 13.593 -13.426 1.00 98.25 439 GLU A C 1
ATOM 3465 O O . GLU A 1 439 ? -12.751 13.727 -13.699 1.00 98.25 439 GLU A O 1
ATOM 3470 N N . VAL A 1 440 ? -14.579 14.385 -12.568 1.00 98.19 440 VAL A N 1
ATOM 3471 C CA . VAL A 1 440 ? -13.948 15.465 -11.816 1.00 98.19 440 VAL A CA 1
ATOM 3472 C C . VAL A 1 440 ? -14.098 15.162 -10.339 1.00 98.19 440 VAL A C 1
ATOM 3474 O O . VAL A 1 440 ? -15.219 15.112 -9.832 1.00 98.19 440 VAL A O 1
ATOM 3477 N N . THR A 1 441 ? -12.968 15.050 -9.650 1.00 98.12 441 THR A N 1
ATOM 3478 C CA . THR A 1 441 ? -12.917 14.908 -8.195 1.00 98.12 441 THR A CA 1
ATOM 3479 C C . THR A 1 441 ? -12.155 16.081 -7.607 1.00 98.12 441 THR A C 1
ATOM 3481 O O . THR A 1 441 ? -10.998 16.322 -7.947 1.00 98.12 441 THR A O 1
ATOM 3484 N N . LEU A 1 442 ? -12.806 16.815 -6.714 1.00 97.25 442 LEU A N 1
ATOM 3485 C CA . LEU A 1 442 ? -12.244 17.948 -5.998 1.00 97.25 442 LEU A CA 1
ATOM 3486 C C . LEU A 1 442 ? -12.197 17.610 -4.511 1.00 97.25 442 LEU A C 1
ATOM 3488 O O . LEU A 1 442 ? -13.229 17.295 -3.924 1.00 97.25 442 LEU A O 1
ATOM 3492 N N . VAL A 1 443 ? -11.011 17.670 -3.913 1.00 96.50 443 VAL A N 1
ATOM 3493 C CA . VAL A 1 443 ? -10.793 17.344 -2.500 1.00 96.50 443 VAL A CA 1
ATOM 3494 C C . VAL A 1 443 ? -10.221 18.561 -1.790 1.00 96.50 443 VAL A C 1
ATOM 3496 O O . VAL A 1 443 ? -9.151 19.045 -2.159 1.00 96.50 443 VAL A O 1
ATOM 3499 N N . ASP A 1 444 ? -10.908 19.045 -0.762 1.00 95.75 444 ASP A N 1
ATOM 3500 C CA . ASP A 1 444 ? -10.371 20.019 0.176 1.00 95.75 444 ASP A CA 1
ATOM 3501 C C . ASP A 1 444 ? -9.670 19.303 1.334 1.00 95.75 444 ASP A C 1
ATOM 3503 O O . ASP A 1 444 ? -10.272 18.530 2.083 1.00 95.75 444 ASP A O 1
ATOM 3507 N N . THR A 1 445 ? -8.379 19.590 1.477 1.00 91.56 445 THR A N 1
ATOM 3508 C CA . THR A 1 445 ? -7.516 19.047 2.531 1.00 91.56 445 THR A CA 1
ATOM 3509 C C . THR A 1 445 ? -7.167 20.094 3.585 1.00 91.56 445 THR A C 1
ATOM 3511 O O . THR A 1 445 ? -6.112 20.018 4.204 1.00 91.56 445 THR A O 1
ATOM 3514 N N . ALA A 1 446 ? -8.025 21.094 3.790 1.00 85.75 446 ALA A N 1
ATOM 3515 C CA . ALA A 1 446 ? -7.802 22.256 4.651 1.00 85.75 446 ALA A CA 1
ATOM 3516 C C . ALA A 1 446 ? -7.121 21.950 6.000 1.00 85.75 446 ALA A C 1
ATOM 3518 O O . ALA A 1 446 ? -6.105 22.560 6.341 1.00 85.75 446 ALA A O 1
ATOM 3519 N N . THR A 1 447 ? -7.616 20.961 6.749 1.00 82.38 447 THR A N 1
ATOM 3520 C CA . THR A 1 447 ? -7.061 20.608 8.068 1.00 82.38 447 THR A CA 1
ATOM 3521 C C . THR A 1 447 ? -5.876 19.631 7.988 1.00 82.38 447 THR A C 1
ATOM 3523 O O . THR A 1 447 ? -5.296 19.292 9.014 1.00 82.38 447 THR A O 1
ATOM 3526 N N . VAL A 1 448 ? -5.522 19.150 6.789 1.00 83.38 448 VAL A N 1
ATOM 3527 C CA . VAL A 1 448 ? -4.471 18.144 6.526 1.00 83.38 448 VAL A CA 1
ATOM 3528 C C . VAL A 1 448 ? -3.567 18.509 5.348 1.00 83.38 448 VAL A C 1
ATOM 3530 O O . VAL A 1 448 ? -2.956 17.644 4.726 1.00 83.38 448 VAL A O 1
ATOM 3533 N N . SER A 1 449 ? -3.411 19.796 5.048 1.00 81.62 449 SER A N 1
ATOM 3534 C CA . SER A 1 449 ? -2.667 20.272 3.872 1.00 81.62 449 SER A CA 1
ATOM 3535 C C . SER A 1 449 ? -1.191 19.844 3.867 1.00 81.62 449 SER A C 1
ATOM 3537 O O . SER A 1 449 ? -0.551 19.768 2.814 1.00 81.62 449 SER A O 1
ATOM 3539 N N . ALA A 1 450 ? -0.647 19.509 5.042 1.00 79.00 450 ALA A N 1
ATOM 3540 C CA . ALA A 1 450 ? 0.679 18.926 5.207 1.00 79.00 450 ALA A CA 1
ATOM 3541 C C . ALA A 1 450 ? 0.832 17.567 4.489 1.00 79.00 450 ALA A C 1
ATOM 3543 O O . ALA A 1 450 ? 1.931 17.254 4.029 1.00 79.00 450 ALA A O 1
ATOM 3544 N N . VAL A 1 451 ? -0.254 16.804 4.310 1.00 81.06 451 VAL A N 1
ATOM 3545 C CA . VAL A 1 451 ? -0.278 15.549 3.531 1.00 81.06 451 VAL A CA 1
ATOM 3546 C C . VAL A 1 451 ? 0.059 15.795 2.056 1.00 81.06 451 VAL A C 1
ATOM 3548 O O . VAL A 1 451 ? 0.565 14.904 1.380 1.00 81.06 451 VAL A O 1
ATOM 3551 N N . LEU A 1 452 ? -0.120 17.021 1.551 1.00 84.88 452 LEU A N 1
ATOM 3552 C CA . LEU A 1 452 ? 0.210 17.367 0.166 1.00 84.88 452 LEU A CA 1
ATOM 3553 C C . LEU A 1 452 ? 1.708 17.597 -0.075 1.00 84.88 452 LEU A C 1
ATOM 3555 O O . LEU A 1 452 ? 2.121 17.729 -1.226 1.00 84.88 452 LEU A O 1
ATOM 3559 N N . GLN A 1 453 ? 2.538 17.689 0.968 1.00 82.75 453 GLN A N 1
ATOM 3560 C CA . GLN A 1 453 ? 3.953 18.054 0.818 1.00 82.75 453 GLN A CA 1
ATOM 3561 C C . GLN A 1 453 ? 4.757 17.080 -0.064 1.00 82.75 453 GLN A C 1
ATOM 3563 O O . GLN A 1 453 ? 5.449 17.561 -0.963 1.00 82.75 453 GLN A O 1
ATOM 3568 N N . PRO A 1 454 ? 4.638 15.742 0.075 1.00 80.12 454 PRO A N 1
ATOM 3569 C CA . PRO A 1 454 ? 5.310 14.812 -0.834 1.00 80.12 454 PRO A CA 1
ATOM 3570 C C . PRO A 1 454 ? 4.903 15.028 -2.296 1.00 80.12 454 PRO A C 1
ATOM 3572 O O . PRO A 1 454 ? 5.752 15.042 -3.187 1.00 80.12 454 PRO A O 1
ATOM 3575 N N . LEU A 1 455 ? 3.614 15.286 -2.540 1.00 79.31 455 LEU A N 1
ATOM 3576 C CA . LEU A 1 455 ? 3.100 15.562 -3.879 1.00 79.31 455 LEU A CA 1
ATOM 3577 C C . LEU A 1 455 ? 3.691 16.857 -4.456 1.00 79.31 455 LEU A C 1
ATOM 3579 O O . LEU A 1 455 ? 4.081 16.887 -5.621 1.00 79.31 455 LEU A O 1
ATOM 3583 N N . LYS A 1 456 ? 3.833 17.911 -3.641 1.00 81.81 456 LYS A N 1
ATOM 3584 C CA . LYS A 1 456 ? 4.488 19.167 -4.047 1.00 81.81 456 LYS A CA 1
ATOM 3585 C C . LYS A 1 456 ? 5.955 18.966 -4.404 1.00 81.81 456 LYS A C 1
ATOM 3587 O O . LYS A 1 456 ? 6.409 19.537 -5.391 1.00 81.81 456 LYS A O 1
ATOM 3592 N N . ILE A 1 457 ? 6.678 18.146 -3.642 1.00 80.06 457 ILE A N 1
ATOM 3593 C CA . ILE A 1 457 ? 8.075 17.814 -3.946 1.00 80.06 457 ILE A CA 1
ATOM 3594 C C . ILE A 1 457 ? 8.147 17.119 -5.308 1.00 80.06 457 ILE A C 1
ATOM 3596 O O . ILE A 1 457 ? 8.872 17.584 -6.184 1.00 80.06 457 ILE A O 1
ATOM 3600 N N . ILE A 1 458 ? 7.329 16.086 -5.536 1.00 76.81 458 ILE A N 1
ATOM 3601 C CA . ILE A 1 458 ? 7.257 15.380 -6.828 1.00 76.81 458 ILE A CA 1
ATOM 3602 C C . ILE A 1 458 ? 6.972 16.356 -7.978 1.00 76.81 458 ILE A C 1
ATOM 3604 O O . ILE A 1 458 ? 7.655 16.325 -9.002 1.00 76.81 458 ILE A O 1
ATOM 3608 N N . ILE A 1 459 ? 6.005 17.258 -7.796 1.00 83.31 459 ILE A N 1
ATOM 3609 C CA . ILE A 1 459 ? 5.663 18.287 -8.781 1.00 83.31 459 ILE A CA 1
ATOM 3610 C C . ILE A 1 459 ? 6.854 19.230 -9.036 1.00 83.31 459 ILE A C 1
ATOM 3612 O O . ILE A 1 459 ? 7.159 19.544 -10.188 1.00 83.31 459 ILE A O 1
ATOM 3616 N N . SER A 1 460 ? 7.565 19.652 -7.988 1.00 78.25 460 SER A N 1
ATOM 3617 C CA . SER A 1 460 ? 8.714 20.561 -8.100 1.00 78.25 460 SER A CA 1
ATOM 3618 C C . SER A 1 460 ? 9.911 19.954 -8.838 1.00 78.25 460 SER A C 1
ATOM 3620 O O . SER A 1 460 ? 10.628 20.677 -9.527 1.00 78.25 460 SER A O 1
ATOM 3622 N N . LEU A 1 461 ? 10.082 18.629 -8.772 1.00 83.69 461 LEU A N 1
ATOM 3623 C CA . LEU A 1 461 ? 11.162 17.910 -9.452 1.00 83.69 461 LEU A CA 1
ATOM 3624 C C . LEU A 1 461 ? 10.996 17.856 -10.979 1.00 83.69 461 LEU A C 1
ATOM 3626 O O . LEU A 1 461 ? 11.941 17.487 -11.670 1.00 83.69 461 LEU A O 1
ATOM 3630 N N . ARG A 1 462 ? 9.815 18.206 -11.516 1.00 84.94 462 ARG A N 1
ATOM 3631 C CA . ARG A 1 462 ? 9.511 18.222 -12.963 1.00 84.94 462 ARG A CA 1
ATOM 3632 C C . ARG A 1 462 ? 9.916 16.936 -13.702 1.00 84.94 462 ARG A C 1
ATOM 3634 O O . ARG A 1 462 ? 10.326 16.977 -14.862 1.00 84.94 462 ARG A O 1
ATOM 3641 N N . ARG A 1 463 ? 9.809 15.784 -13.035 1.00 84.06 463 ARG A N 1
ATOM 3642 C CA . ARG A 1 463 ? 10.192 14.494 -13.617 1.00 84.06 463 ARG A CA 1
ATOM 3643 C C . ARG A 1 463 ? 9.227 14.100 -14.741 1.00 84.06 463 ARG A C 1
ATOM 3645 O O . ARG A 1 463 ? 8.021 14.337 -14.660 1.00 84.06 463 ARG A O 1
ATOM 3652 N N . THR A 1 464 ? 9.784 13.487 -15.779 1.00 91.62 464 THR A N 1
ATOM 3653 C CA . THR A 1 464 ? 9.043 12.784 -16.828 1.00 91.62 464 THR A CA 1
ATOM 3654 C C . THR A 1 464 ? 9.466 11.322 -16.807 1.00 91.62 464 THR A C 1
ATOM 3656 O O . THR A 1 464 ? 10.658 11.030 -16.836 1.00 91.62 464 THR A O 1
ATOM 3659 N N . GLU A 1 465 ? 8.493 10.427 -16.721 1.00 90.88 465 GLU A N 1
ATOM 3660 C CA . GLU A 1 465 ? 8.648 8.981 -16.834 1.00 90.88 465 GLU A CA 1
ATOM 3661 C C . GLU A 1 465 ? 7.835 8.537 -18.053 1.00 90.88 465 GLU A C 1
ATOM 3663 O O . GLU A 1 465 ? 6.659 8.878 -18.180 1.00 90.88 465 GLU A O 1
ATOM 3668 N N . GLU A 1 466 ? 8.458 7.815 -18.975 1.00 94.00 466 GLU A N 1
ATOM 3669 C CA . GLU A 1 466 ? 7.809 7.293 -20.176 1.00 94.00 466 GLU A CA 1
ATOM 3670 C C . GLU A 1 466 ? 8.211 5.832 -20.350 1.00 94.00 466 GLU A C 1
ATOM 3672 O O . GLU A 1 466 ? 9.373 5.474 -20.159 1.00 94.00 466 GLU A O 1
ATOM 3677 N N . ASN A 1 467 ? 7.239 4.986 -20.675 1.00 92.31 467 ASN A N 1
ATOM 3678 C CA . ASN A 1 467 ? 7.454 3.580 -20.978 1.00 92.31 467 ASN A CA 1
ATOM 3679 C C . ASN A 1 467 ? 6.536 3.130 -22.129 1.00 92.31 467 ASN A C 1
ATOM 3681 O O . ASN A 1 467 ? 5.781 3.912 -22.725 1.00 92.31 467 ASN A O 1
ATOM 3685 N N . GLU A 1 468 ? 6.606 1.846 -22.466 1.00 91.50 468 GLU A N 1
ATOM 3686 C CA . GLU A 1 468 ? 5.808 1.261 -23.548 1.00 91.50 468 GLU A CA 1
ATOM 3687 C C . GLU A 1 468 ? 4.299 1.378 -23.292 1.00 91.50 468 GLU A C 1
ATOM 3689 O O . GLU A 1 468 ? 3.528 1.602 -24.225 1.00 91.50 468 GLU A O 1
ATOM 3694 N N . ASN A 1 469 ? 3.886 1.353 -22.021 1.00 93.50 469 ASN A N 1
ATOM 3695 C CA . ASN A 1 469 ? 2.487 1.365 -21.600 1.00 93.50 469 ASN A CA 1
ATOM 3696 C C . ASN A 1 469 ? 1.910 2.771 -21.409 1.00 93.50 469 ASN A C 1
ATOM 3698 O O . ASN A 1 469 ? 0.698 2.909 -21.258 1.00 93.50 469 ASN A O 1
ATOM 3702 N N . GLY A 1 470 ? 2.724 3.828 -21.428 1.00 96.19 470 GLY A N 1
ATOM 3703 C CA . GLY A 1 470 ? 2.230 5.157 -21.103 1.00 96.19 470 GLY A CA 1
ATOM 3704 C C . GLY A 1 470 ? 3.301 6.168 -20.736 1.00 96.19 470 GLY A C 1
ATOM 3705 O O . GLY A 1 470 ? 4.490 5.980 -20.982 1.00 96.19 470 GLY A O 1
ATOM 3706 N N . TYR A 1 471 ? 2.861 7.270 -20.142 1.00 97.06 471 TYR A N 1
ATOM 3707 C CA . TYR A 1 471 ? 3.762 8.251 -19.552 1.00 97.06 471 TYR A CA 1
ATOM 3708 C C . TYR A 1 471 ? 3.152 8.907 -18.320 1.00 97.06 471 TYR A C 1
ATOM 3710 O O . TYR A 1 471 ? 1.934 8.996 -18.166 1.00 97.06 471 TYR A O 1
ATOM 3718 N N . LYS A 1 472 ? 4.029 9.432 -17.471 1.00 96.44 472 LYS A N 1
ATOM 3719 C CA . LYS A 1 472 ? 3.717 10.298 -16.344 1.00 96.44 472 LYS A CA 1
ATOM 3720 C C . LYS A 1 472 ? 4.675 11.479 -16.370 1.00 96.44 472 LYS A C 1
ATOM 3722 O O . LYS A 1 472 ? 5.883 11.310 -16.240 1.00 96.44 472 LYS A O 1
ATOM 3727 N N . LYS A 1 473 ? 4.161 12.691 -16.547 1.00 95.88 473 LYS A N 1
ATOM 3728 C CA . LYS A 1 473 ? 4.989 13.902 -16.622 1.00 95.88 473 LYS A CA 1
ATOM 3729 C C . LYS A 1 473 ? 4.375 15.058 -15.862 1.00 95.88 473 LYS A C 1
ATOM 3731 O O . LYS A 1 473 ? 3.158 15.149 -15.726 1.00 95.88 473 LYS A O 1
ATOM 3736 N N . ILE A 1 474 ? 5.215 15.987 -15.431 1.00 96.19 474 ILE A N 1
ATOM 3737 C CA . ILE A 1 474 ? 4.755 17.265 -14.889 1.00 96.19 474 ILE A CA 1
ATOM 3738 C C . ILE A 1 474 ? 4.656 18.281 -16.027 1.00 96.19 474 ILE A C 1
ATOM 3740 O O . ILE A 1 474 ? 5.646 18.586 -16.686 1.00 96.19 474 ILE A O 1
ATOM 3744 N N . SER A 1 475 ? 3.459 18.814 -16.253 1.00 94.75 475 SER A N 1
ATOM 3745 C CA . SER A 1 475 ? 3.189 19.878 -17.227 1.00 94.75 475 SER A CA 1
ATOM 3746 C C . SER A 1 475 ? 2.737 21.153 -16.518 1.00 94.75 475 SER A C 1
ATOM 3748 O O . SER A 1 475 ? 2.342 21.117 -15.355 1.00 94.75 475 SER A O 1
ATOM 3750 N N . THR A 1 476 ? 2.781 22.295 -17.205 1.00 92.88 476 THR A N 1
ATOM 3751 C CA . THR A 1 476 ? 2.291 23.568 -16.659 1.00 92.88 476 THR A CA 1
ATOM 3752 C C . THR A 1 476 ? 1.138 24.105 -17.500 1.00 92.88 476 THR A C 1
ATOM 3754 O O . THR A 1 476 ? 1.304 24.333 -18.696 1.00 92.88 476 THR A O 1
ATOM 3757 N N . TYR A 1 477 ? -0.013 24.353 -16.872 1.00 90.88 477 TYR A N 1
ATOM 3758 C CA . TYR A 1 477 ? -1.216 24.902 -17.507 1.00 90.88 477 TYR A CA 1
ATOM 3759 C C . TYR A 1 477 ? -1.704 26.121 -16.715 1.00 90.88 477 TYR A C 1
ATOM 3761 O O . TYR A 1 477 ? -1.951 26.016 -15.518 1.00 90.88 477 TYR A O 1
ATOM 3769 N N . LYS A 1 478 ? -1.801 27.300 -17.351 1.00 86.69 478 LYS A N 1
ATOM 3770 C CA . LYS A 1 478 ? -2.096 28.594 -16.682 1.00 86.69 478 LYS A CA 1
ATOM 3771 C C . LYS A 1 478 ? -1.246 28.855 -15.422 1.00 86.69 478 LYS A C 1
ATOM 3773 O O . LYS A 1 478 ? -1.751 29.304 -14.401 1.00 86.69 478 LYS A O 1
ATOM 3778 N N . GLY A 1 479 ? 0.045 28.524 -15.478 1.00 88.25 479 GLY A N 1
ATOM 3779 C CA . GLY A 1 479 ? 0.960 28.675 -14.338 1.00 88.25 479 GLY A CA 1
ATOM 3780 C C . GLY A 1 479 ? 0.793 27.625 -13.231 1.00 88.25 479 GLY A C 1
ATOM 3781 O O . GLY A 1 479 ? 1.557 27.638 -12.271 1.00 88.25 479 GLY A O 1
ATOM 3782 N N . MET A 1 480 ? -0.146 26.686 -13.366 1.00 91.75 480 MET A N 1
ATOM 3783 C CA . MET A 1 480 ? -0.327 25.578 -12.432 1.00 91.75 480 MET A CA 1
ATOM 3784 C C . MET A 1 480 ? 0.462 24.367 -12.887 1.00 91.75 480 MET A C 1
ATOM 3786 O O . MET A 1 480 ? 0.430 24.008 -14.062 1.00 91.75 480 MET A O 1
ATOM 3790 N N . SER A 1 481 ? 1.135 23.711 -11.950 1.00 93.94 481 SER A N 1
ATOM 3791 C CA . SER A 1 481 ? 1.818 22.455 -12.236 1.00 93.94 481 SER A CA 1
ATOM 3792 C C . SER A 1 481 ? 0.850 21.283 -12.097 1.00 93.94 481 SER A C 1
ATOM 3794 O O . SER A 1 481 ? 0.152 21.162 -11.091 1.00 93.94 481 SER A O 1
ATOM 3796 N N . VAL A 1 482 ? 0.810 20.436 -13.120 1.00 95.75 482 VAL A N 1
ATOM 3797 C CA . VAL A 1 482 ? -0.151 19.346 -13.278 1.00 95.75 482 VAL A CA 1
ATOM 3798 C C . VAL A 1 482 ? 0.598 18.055 -13.552 1.00 95.75 482 VAL A C 1
ATOM 3800 O O . VAL A 1 482 ? 1.433 17.996 -14.453 1.00 95.75 482 VAL A O 1
ATOM 3803 N N . ILE A 1 483 ? 0.287 17.018 -12.783 1.00 96.19 483 ILE A N 1
ATOM 3804 C CA . ILE A 1 483 ? 0.730 15.652 -13.042 1.00 96.19 483 ILE A CA 1
ATOM 3805 C C . ILE A 1 483 ? -0.172 15.095 -14.138 1.00 96.19 483 ILE A C 1
ATOM 3807 O O . ILE A 1 483 ? -1.365 14.900 -13.917 1.00 96.19 483 ILE A O 1
ATOM 3811 N N . GLU A 1 484 ? 0.400 14.888 -15.316 1.00 97.12 484 GLU A N 1
ATOM 3812 C CA . GLU A 1 484 ? -0.249 14.311 -16.487 1.00 97.12 484 GLU A CA 1
ATOM 3813 C C . GLU A 1 484 ? 0.171 12.845 -16.599 1.00 97.12 484 GLU A C 1
ATOM 3815 O O . GLU A 1 484 ? 1.341 12.555 -16.848 1.00 97.12 484 GLU A O 1
ATOM 3820 N N . GLU A 1 485 ? -0.778 11.935 -16.413 1.00 97.56 485 GLU A N 1
ATOM 3821 C CA . GLU A 1 485 ? -0.603 10.494 -16.586 1.00 97.56 485 GLU A CA 1
ATOM 3822 C C . GLU A 1 485 ? -1.452 10.023 -17.769 1.00 97.56 485 GLU A C 1
ATOM 3824 O O . GLU A 1 485 ? -2.616 10.409 -17.904 1.00 97.56 485 GLU A O 1
ATOM 3829 N N . TYR A 1 486 ? -0.871 9.201 -18.635 1.00 98.06 486 TYR A N 1
ATOM 3830 C CA . TYR A 1 486 ? -1.571 8.575 -19.747 1.00 98.06 486 TYR A CA 1
ATOM 3831 C C . TYR A 1 486 ? -1.206 7.101 -19.839 1.00 98.06 486 TYR A C 1
ATOM 3833 O O . TYR A 1 486 ? -0.031 6.758 -19.944 1.00 98.06 486 TYR A O 1
ATOM 3841 N N . ASP A 1 487 ? -2.227 6.256 -19.840 1.00 97.25 487 ASP A N 1
ATOM 3842 C CA . ASP A 1 487 ? -2.147 4.814 -20.033 1.00 97.25 487 ASP A CA 1
ATOM 3843 C C . ASP A 1 487 ? -2.589 4.487 -21.467 1.00 97.25 487 ASP A C 1
ATOM 3845 O O . ASP A 1 487 ? -3.757 4.674 -21.832 1.00 97.25 487 ASP A O 1
ATOM 3849 N N . LYS A 1 488 ? -1.640 4.023 -22.287 1.00 95.31 488 LYS A N 1
ATOM 3850 C CA . LYS A 1 488 ? -1.848 3.667 -23.698 1.00 95.31 488 LYS A CA 1
ATOM 3851 C C . LYS A 1 488 ? -2.736 2.431 -23.846 1.00 95.31 488 LYS A C 1
ATOM 3853 O O . LYS A 1 488 ? -3.539 2.403 -24.776 1.00 95.31 488 LYS A O 1
ATOM 3858 N N . GLN A 1 489 ? -2.618 1.443 -22.954 1.00 93.19 489 GLN A N 1
ATOM 3859 C CA . GLN A 1 489 ? -3.376 0.188 -23.035 1.00 93.19 489 GLN A CA 1
ATOM 3860 C C . GLN A 1 489 ? -4.863 0.436 -22.773 1.00 93.19 489 GLN A C 1
ATOM 3862 O O . GLN A 1 489 ? -5.722 0.002 -23.538 1.00 93.19 489 GLN A O 1
ATOM 3867 N N . ASN A 1 490 ? -5.163 1.203 -21.724 1.00 95.75 490 ASN A N 1
ATOM 3868 C CA . ASN A 1 490 ? -6.534 1.507 -21.315 1.00 95.75 490 ASN A CA 1
ATOM 3869 C C . ASN A 1 490 ? -7.099 2.781 -21.965 1.00 95.75 490 ASN A C 1
ATOM 3871 O O . ASN A 1 490 ? -8.243 3.155 -21.692 1.00 95.75 490 ASN A O 1
ATOM 3875 N N . LYS A 1 491 ? -6.299 3.474 -22.790 1.00 97.00 491 LYS A N 1
ATOM 3876 C CA . LYS A 1 491 ? -6.614 4.786 -23.386 1.00 97.00 491 LYS A CA 1
ATOM 3877 C C . LYS A 1 491 ? -7.132 5.785 -22.344 1.00 97.00 491 LYS A C 1
ATOM 3879 O O . LYS A 1 491 ? -8.109 6.501 -22.579 1.00 97.00 491 LYS A O 1
ATOM 3884 N N . ARG A 1 492 ? -6.513 5.806 -21.162 1.00 97.81 492 ARG A N 1
ATOM 3885 C CA . ARG A 1 492 ? -6.976 6.575 -19.998 1.00 97.81 492 ARG A CA 1
ATOM 3886 C C . ARG A 1 492 ? -6.000 7.695 -19.687 1.00 97.81 492 ARG A C 1
ATOM 3888 O O . ARG A 1 492 ? -4.809 7.447 -19.524 1.00 97.81 492 ARG A O 1
ATOM 3895 N N . ALA A 1 493 ? -6.508 8.914 -19.569 1.00 98.06 493 ALA A N 1
ATOM 3896 C CA . ALA A 1 493 ? -5.741 10.076 -19.146 1.00 98.06 493 ALA A CA 1
ATOM 3897 C C . ALA A 1 493 ? -6.180 10.513 -17.747 1.00 98.06 493 ALA A C 1
ATOM 3899 O O . ALA A 1 493 ? -7.375 10.549 -17.451 1.00 98.06 493 ALA A O 1
ATOM 3900 N N . ARG A 1 494 ? -5.214 10.873 -16.899 1.00 98.38 494 ARG A N 1
ATOM 3901 C CA . ARG A 1 494 ? -5.443 11.411 -15.556 1.00 98.38 494 ARG A CA 1
ATOM 3902 C C . ARG A 1 494 ? -4.621 12.670 -15.335 1.00 98.38 494 ARG A C 1
ATOM 3904 O O . ARG A 1 494 ? -3.411 12.676 -15.551 1.00 98.38 494 ARG A O 1
ATOM 3911 N N . PHE A 1 495 ? -5.279 13.746 -14.917 1.00 97.62 495 PHE A N 1
ATOM 3912 C CA . PHE A 1 495 ? -4.641 15.013 -14.561 1.00 97.62 495 PHE A CA 1
ATOM 3913 C C . PHE A 1 495 ? -4.839 15.238 -13.068 1.00 97.62 495 PHE A C 1
ATOM 3915 O O . PHE A 1 495 ? -5.966 15.182 -12.586 1.00 97.62 495 PHE A O 1
ATOM 3922 N N . SER A 1 496 ? -3.759 15.491 -12.334 1.00 96.12 496 SER A N 1
ATOM 3923 C CA . SER A 1 496 ? -3.822 15.803 -10.901 1.00 96.12 496 SER A CA 1
ATOM 3924 C C . SER A 1 496 ? -3.044 17.073 -10.595 1.00 96.12 496 SER A C 1
ATOM 3926 O O . SER A 1 496 ? -1.887 17.196 -10.998 1.00 96.12 496 SER A O 1
ATOM 3928 N N . PHE A 1 497 ? -3.652 18.023 -9.891 1.00 94.88 497 PHE A N 1
ATOM 3929 C CA . PHE A 1 497 ? -2.997 19.288 -9.558 1.00 94.88 497 PHE A CA 1
ATOM 3930 C C . PHE A 1 497 ? -3.476 19.877 -8.235 1.00 94.88 497 PHE A C 1
ATOM 3932 O O . PHE A 1 497 ? -4.567 19.573 -7.758 1.00 94.88 497 PHE A O 1
ATOM 3939 N N . ILE A 1 498 ? -2.621 20.713 -7.639 1.00 93.62 498 ILE A N 1
ATOM 3940 C CA . ILE A 1 498 ? -2.870 21.363 -6.350 1.00 93.62 498 ILE A CA 1
ATOM 3941 C C . ILE A 1 498 ? -3.219 22.831 -6.585 1.00 93.62 498 ILE A C 1
ATOM 3943 O O . ILE A 1 498 ? -2.493 23.546 -7.278 1.00 93.62 498 ILE A O 1
ATOM 3947 N N . VAL A 1 499 ? -4.285 23.298 -5.942 1.00 93.38 499 VAL A N 1
ATOM 3948 C CA . VAL A 1 499 ? -4.736 24.693 -5.976 1.00 93.38 499 VAL A CA 1
ATOM 3949 C C . VAL A 1 499 ? -4.602 25.295 -4.582 1.00 93.38 499 VAL A C 1
ATOM 3951 O O . VAL A 1 499 ? -5.014 24.690 -3.591 1.00 93.38 499 VAL A O 1
ATOM 3954 N N . LYS A 1 500 ? -3.972 26.475 -4.501 1.00 91.12 500 LYS A N 1
ATOM 3955 C CA . LYS A 1 500 ? -3.753 27.238 -3.255 1.00 91.12 500 LYS A CA 1
ATOM 3956 C C . LYS A 1 500 ? -3.212 26.407 -2.082 1.00 91.12 500 LYS A C 1
ATOM 3958 O O . LYS A 1 500 ? -3.533 26.662 -0.931 1.00 91.12 500 LYS A O 1
ATOM 3963 N N . ASN A 1 501 ? -2.378 25.398 -2.358 1.00 89.69 501 ASN A N 1
ATOM 3964 C CA . ASN A 1 501 ? -1.796 24.524 -1.331 1.00 89.69 501 ASN A CA 1
ATOM 3965 C C . ASN A 1 501 ? -2.820 23.778 -0.450 1.00 89.69 501 ASN A C 1
ATOM 3967 O O . ASN A 1 501 ? -2.448 23.330 0.636 1.00 89.69 501 ASN A O 1
ATOM 3971 N N . ARG A 1 502 ? -4.069 23.649 -0.906 1.00 92.25 502 ARG A N 1
ATOM 3972 C CA . ARG A 1 502 ? -5.198 23.185 -0.091 1.00 92.25 502 ARG A CA 1
ATOM 3973 C C . ARG A 1 502 ? -6.103 22.206 -0.830 1.00 92.25 502 ARG A C 1
ATOM 3975 O O . ARG A 1 502 ? -6.488 21.186 -0.265 1.00 92.25 502 ARG A O 1
ATOM 3982 N N . TYR A 1 503 ? -6.406 22.492 -2.090 1.00 94.31 503 TYR A N 1
ATOM 3983 C CA . TYR A 1 503 ? -7.322 21.675 -2.874 1.00 94.31 503 TYR A CA 1
ATOM 3984 C C . TYR A 1 503 ? -6.544 20.770 -3.818 1.00 94.31 503 TYR A C 1
ATOM 3986 O O . TYR A 1 503 ? -5.597 21.224 -4.467 1.00 94.31 503 TYR A O 1
ATOM 3994 N N . ILE A 1 504 ? -6.960 19.513 -3.919 1.00 95.06 504 ILE A N 1
ATOM 3995 C CA . ILE A 1 504 ? -6.516 18.595 -4.966 1.00 95.06 504 ILE A CA 1
ATOM 3996 C C . ILE A 1 504 ? -7.637 18.479 -5.988 1.00 95.06 504 ILE A C 1
ATOM 3998 O O . ILE A 1 504 ? -8.782 18.211 -5.628 1.00 95.06 504 ILE A O 1
ATOM 4002 N N . VAL A 1 505 ? -7.303 18.665 -7.259 1.00 95.94 505 VAL A N 1
ATOM 4003 C CA . VAL A 1 505 ? -8.222 18.417 -8.368 1.00 95.94 505 VAL A CA 1
ATOM 4004 C C . VAL A 1 505 ? -7.703 17.220 -9.148 1.00 95.94 505 VAL A C 1
ATOM 4006 O O . VAL A 1 505 ? -6.552 17.225 -9.596 1.00 95.94 505 VAL A O 1
ATOM 4009 N N . HIS A 1 506 ? -8.559 16.220 -9.326 1.00 97.56 506 HIS A N 1
ATOM 4010 C CA . HIS A 1 506 ? -8.342 15.088 -10.212 1.00 97.56 506 HIS A CA 1
ATOM 4011 C C . HIS A 1 506 ? -9.324 15.158 -11.373 1.00 97.56 506 HIS A C 1
ATOM 4013 O O . HIS A 1 506 ? -10.524 15.341 -11.171 1.00 97.56 506 HIS A O 1
ATOM 4019 N N . LEU A 1 507 ? -8.801 14.998 -12.581 1.00 98.00 507 LEU A N 1
ATOM 4020 C CA . LEU A 1 507 ? -9.587 14.841 -13.795 1.00 98.00 507 LEU A CA 1
ATOM 4021 C C . LEU A 1 507 ? -9.238 13.491 -14.410 1.00 98.00 507 LEU A C 1
ATOM 4023 O O . LEU A 1 507 ? -8.055 13.191 -14.585 1.00 98.00 507 LEU A O 1
ATOM 4027 N N . ASP A 1 508 ? -10.247 12.706 -14.757 1.00 98.19 508 ASP A N 1
ATOM 4028 C CA . ASP A 1 508 ? -10.093 11.411 -15.417 1.00 98.19 508 ASP A CA 1
ATOM 4029 C C . ASP A 1 508 ? -10.913 11.388 -16.700 1.00 98.19 508 ASP A C 1
ATOM 4031 O O . ASP A 1 508 ? -12.044 11.869 -16.733 1.00 98.19 508 ASP A O 1
ATOM 4035 N N . SER A 1 509 ? -10.345 10.846 -17.770 1.00 97.81 509 SER A N 1
ATOM 4036 C CA . SER A 1 509 ? -11.079 10.616 -19.007 1.00 97.81 509 SER A CA 1
ATOM 4037 C C . SER A 1 509 ? -10.551 9.385 -19.731 1.00 97.81 509 SER A C 1
ATOM 4039 O O . SER A 1 509 ? -9.366 9.047 -19.651 1.00 97.81 509 SER A O 1
ATOM 4041 N N . ARG A 1 510 ? -11.437 8.717 -20.473 1.00 96.44 510 ARG A N 1
ATOM 4042 C CA . ARG A 1 510 ? -11.138 7.510 -21.251 1.00 96.44 510 ARG A CA 1
ATOM 4043 C C . ARG A 1 510 ? -11.424 7.727 -22.731 1.00 96.44 510 ARG A C 1
ATOM 4045 O O . ARG A 1 510 ? -12.275 8.530 -23.102 1.00 96.44 510 ARG A O 1
ATOM 4052 N N . GLY A 1 511 ? -10.732 6.958 -23.562 1.00 94.50 511 GLY A N 1
ATOM 4053 C CA . GLY A 1 511 ? -10.906 6.942 -25.007 1.00 94.50 511 GLY A CA 1
ATOM 4054 C C . GLY A 1 511 ? -9.840 7.734 -25.757 1.00 94.50 511 GLY A C 1
ATOM 4055 O O . GLY A 1 511 ? -8.913 8.316 -25.185 1.00 94.50 511 GLY A O 1
ATOM 4056 N N . ASP A 1 512 ? -9.974 7.728 -27.080 1.00 90.25 512 ASP A N 1
ATOM 4057 C CA . ASP A 1 512 ? -9.043 8.408 -27.971 1.00 90.25 512 ASP A CA 1
ATOM 4058 C C . ASP A 1 512 ? -9.121 9.929 -27.770 1.00 90.25 512 ASP A C 1
ATOM 4060 O O . ASP A 1 512 ? -10.200 10.518 -27.700 1.00 90.25 512 ASP A O 1
ATOM 4064 N N . ASN A 1 513 ? -7.959 10.582 -27.700 1.00 92.50 513 ASN A N 1
ATOM 4065 C CA . ASN A 1 513 ? -7.810 12.015 -27.409 1.00 92.50 513 ASN A CA 1
ATOM 4066 C C . ASN A 1 513 ? -8.173 12.456 -25.977 1.00 92.50 513 ASN A C 1
ATOM 4068 O O . ASN A 1 513 ? -8.263 13.663 -25.739 1.00 92.50 513 ASN A O 1
ATOM 4072 N N . SER A 1 514 ? -8.307 11.533 -25.018 1.00 95.25 514 SER A N 1
ATOM 4073 C CA . SER A 1 514 ? -8.561 11.853 -23.599 1.00 95.25 514 SER A CA 1
ATOM 4074 C C . SER A 1 514 ? -7.573 12.885 -23.032 1.00 95.25 514 SER A C 1
ATOM 4076 O O . SER A 1 514 ? -7.976 13.833 -22.366 1.00 95.25 514 SER A O 1
ATOM 4078 N N . VAL A 1 515 ? -6.287 12.804 -23.392 1.00 96.94 515 VAL A N 1
ATOM 4079 C CA . VAL A 1 515 ? -5.266 13.796 -23.001 1.00 96.94 515 VAL A CA 1
ATOM 4080 C C . VAL A 1 515 ? -5.592 15.205 -23.506 1.00 96.94 515 VAL A C 1
ATOM 4082 O O . VAL A 1 515 ? -5.523 16.165 -22.741 1.00 96.94 515 VAL A O 1
ATOM 4085 N N . LYS A 1 516 ? -5.927 15.357 -24.794 1.00 95.81 516 LYS A N 1
ATOM 4086 C CA . LYS A 1 516 ? -6.257 16.668 -25.381 1.00 95.81 516 LYS A CA 1
ATOM 4087 C C . LYS A 1 516 ? -7.518 17.231 -24.735 1.00 95.81 516 LYS A C 1
ATOM 4089 O O . LYS A 1 516 ? -7.554 18.401 -24.371 1.00 95.81 516 LYS A O 1
ATOM 4094 N N . LEU A 1 517 ? -8.507 16.368 -24.541 1.00 95.56 517 LEU A N 1
ATOM 4095 C CA . LEU A 1 517 ? -9.761 16.715 -23.903 1.00 95.56 517 LEU A CA 1
ATOM 4096 C C . LEU A 1 517 ? -9.549 17.270 -22.483 1.00 95.56 517 LEU A C 1
ATOM 4098 O O . LEU A 1 517 ? -10.074 18.335 -22.165 1.00 95.56 517 LEU A O 1
ATOM 4102 N N . LEU A 1 518 ? -8.722 16.614 -21.661 1.00 96.88 518 LEU A N 1
ATOM 4103 C CA . LEU A 1 518 ? -8.400 17.104 -20.316 1.00 96.88 518 LEU A CA 1
ATOM 4104 C C . LEU A 1 518 ? -7.643 18.445 -20.332 1.00 96.88 518 LEU A C 1
ATOM 4106 O O . LEU A 1 518 ? -7.875 19.279 -19.455 1.00 96.88 518 LEU A O 1
ATOM 4110 N N . LYS A 1 519 ? -6.794 18.702 -21.340 1.00 96.00 519 LYS A N 1
ATOM 4111 C CA . LYS A 1 519 ? -6.122 20.008 -21.522 1.00 96.00 519 LYS A CA 1
ATOM 4112 C C . LYS A 1 519 ? -7.102 21.124 -21.858 1.00 96.00 519 LYS A C 1
ATOM 4114 O O . LYS A 1 519 ? -6.976 22.225 -21.329 1.00 96.00 519 LYS A O 1
ATOM 4119 N N . ASP A 1 520 ? -8.080 20.858 -22.710 1.00 94.19 520 ASP A N 1
ATOM 4120 C CA . ASP A 1 520 ? -9.097 21.855 -23.043 1.00 94.19 520 ASP A CA 1
ATOM 4121 C C . ASP A 1 520 ? -10.016 22.112 -21.837 1.00 94.19 520 ASP A C 1
ATOM 4123 O O . ASP A 1 520 ? -10.357 23.262 -21.545 1.00 94.19 520 ASP A O 1
ATOM 4127 N N . PHE A 1 521 ? -10.348 21.057 -21.085 1.00 95.00 521 PHE A N 1
ATOM 4128 C CA . PHE A 1 521 ? -11.198 21.121 -19.897 1.00 95.00 521 PHE A CA 1
ATOM 4129 C C . PHE A 1 521 ? -10.548 21.898 -18.741 1.00 95.00 521 PHE A C 1
ATOM 4131 O O . PHE A 1 521 ? -11.166 22.812 -18.190 1.00 95.00 521 PHE A O 1
ATOM 4138 N N . ILE A 1 522 ? -9.278 21.624 -18.405 1.00 94.56 522 ILE A N 1
ATOM 4139 C CA . ILE A 1 522 ? -8.574 22.326 -17.314 1.00 94.56 522 ILE A CA 1
ATOM 4140 C C . ILE A 1 522 ? -8.491 23.842 -17.560 1.00 94.56 522 ILE A C 1
ATOM 4142 O O . ILE A 1 522 ? -8.552 24.641 -16.625 1.00 94.56 522 ILE A O 1
ATOM 4146 N N . MET A 1 523 ? -8.438 24.269 -18.825 1.00 91.94 523 MET A N 1
ATOM 4147 C CA . MET A 1 523 ? -8.409 25.686 -19.201 1.00 91.94 523 MET A CA 1
ATOM 4148 C C . MET A 1 523 ? -9.728 26.421 -18.920 1.00 91.94 523 MET A C 1
ATOM 4150 O O . MET A 1 523 ? -9.749 27.655 -18.985 1.00 91.94 523 MET A O 1
ATOM 4154 N N . LYS A 1 524 ? -10.817 25.711 -18.607 1.00 93.12 524 LYS A N 1
ATOM 4155 C CA . LYS A 1 524 ? -12.132 26.293 -18.300 1.00 93.12 524 LYS A CA 1
ATOM 4156 C C . LYS A 1 524 ? -12.416 26.435 -16.808 1.00 93.12 524 LYS A C 1
ATOM 4158 O O . LYS A 1 524 ? -13.351 27.152 -16.468 1.00 93.12 524 LYS A O 1
ATOM 4163 N N . PHE A 1 525 ? -11.619 25.819 -15.933 1.00 89.38 525 PHE A N 1
ATOM 4164 C CA . PHE A 1 525 ? -11.793 25.990 -14.492 1.00 89.38 525 PHE A CA 1
ATOM 4165 C C . PHE A 1 525 ? -11.576 27.442 -14.062 1.00 89.38 525 PHE A C 1
ATOM 4167 O O . PHE A 1 525 ? -10.592 28.083 -14.451 1.00 89.38 525 PHE A O 1
ATOM 4174 N N . ASP A 1 526 ? -12.466 27.913 -13.191 1.00 88.31 526 ASP A N 1
ATOM 4175 C CA . ASP A 1 526 ? -12.305 29.157 -12.449 1.00 88.31 526 ASP A CA 1
ATOM 4176 C C . ASP A 1 526 ? -11.911 28.850 -11.002 1.00 88.31 526 ASP A C 1
ATOM 4178 O O . ASP A 1 526 ? -12.717 28.837 -10.071 1.00 88.31 526 ASP A O 1
ATOM 4182 N N . LEU A 1 527 ? -10.623 28.575 -10.828 1.00 86.81 527 LEU A N 1
ATOM 4183 C CA . LEU A 1 527 ? -10.042 28.180 -9.545 1.00 86.81 527 LEU A CA 1
ATOM 4184 C C . LEU A 1 527 ? -9.888 29.352 -8.573 1.00 86.81 527 LEU A C 1
ATOM 4186 O O . LEU A 1 527 ? -9.522 29.142 -7.419 1.00 86.81 527 LEU A O 1
ATOM 4190 N N . SER A 1 528 ? -10.171 30.582 -9.016 1.00 87.50 528 SER A N 1
ATOM 4191 C CA . SER A 1 528 ? -10.155 31.758 -8.143 1.00 87.50 528 SER A CA 1
ATOM 4192 C C . SER A 1 528 ? -11.218 31.669 -7.041 1.00 87.50 528 SER A C 1
ATOM 4194 O O . SER A 1 528 ? -11.023 32.222 -5.956 1.00 87.50 528 SER A O 1
ATOM 4196 N N . LYS A 1 529 ? -12.286 30.903 -7.297 1.00 87.38 529 LYS A N 1
ATOM 4197 C CA . LYS A 1 529 ? -13.415 30.665 -6.391 1.00 87.38 529 LYS A CA 1
ATOM 4198 C C . LYS A 1 529 ? -13.109 29.728 -5.224 1.00 87.38 529 LYS A C 1
ATOM 4200 O O . LYS A 1 529 ? -13.843 29.734 -4.245 1.00 87.38 529 LYS A O 1
ATOM 4205 N N . LEU A 1 530 ? -12.034 28.945 -5.306 1.00 87.88 530 LEU A N 1
ATOM 4206 C CA . LEU A 1 530 ? -11.558 28.126 -4.191 1.00 87.88 530 LEU A CA 1
ATOM 4207 C C . LEU A 1 530 ? -10.698 29.012 -3.300 1.00 87.88 530 LEU A C 1
ATOM 4209 O O . LEU A 1 530 ? -9.669 29.482 -3.778 1.00 87.88 530 LEU A O 1
ATOM 4213 N N . GLN A 1 531 ? -11.114 29.305 -2.064 1.00 76.12 531 GLN A N 1
ATOM 4214 C CA . GLN A 1 531 ? -10.384 30.200 -1.151 1.00 76.12 531 GLN A CA 1
ATOM 4215 C C . GLN A 1 531 ? -9.335 29.490 -0.306 1.00 76.12 531 GLN A C 1
ATOM 4217 O O . GLN A 1 531 ? -9.630 28.420 0.282 1.00 76.12 531 GLN A O 1
#

Radius of gyration: 46.03 Å; chains: 1; bounding box: 100×91×134 Å

Foldseek 3Di:
DDLVVLVVLLVVLVVLVVVLVVLVVVLVVLVVVLLVLLLVLLVLCVVVVPPPVVPVVLVVLLVVLVVLLVVLVVVLVVLVVVLVVLVVVLVVLLVVLVVQLVVLVVVLVVLVVVLVVLVVVLVVLVVLLVVLVVVLVVLVVVLVVLVVLLPDPPRDPVSNVCSVVVNVVSVVSNVVSVVSNVVSVVVSVVSVVVSVVSVVVSVVSVVVSVVSVVVSCVVSVVSVVVSVVSVVVSVVSVVVSVVSVVSSSVSSSVSSVVCLVVVDDDPSSNVSSVSSVVSVVVSVVSVVVSVVSVVPDDPSSVVSSVVSVVVVVVVVVVVVVVVVVVVVVVPDDDDDDDDDDDDDDDDDDDDDDDDDDDPDDDDDDDPDPVSVLVVLQVVLCVLQNDDWDEDDPVLVVVQAFDDPQKDKDDKDKDWDDDPPFIKIKIWIWIQGPPRWIKIKIKMFRNSRLVVCVVVVVVQVVQDWDDDPQWIWGWDAAPNWTWTWTAGPVFQKIWIWTDAPSTMIMIMITHDPCRRVVVNVNVNRGPSVSND

Secondary structure (DSSP, 8-state):
--HHHHHHHHHHHHHHHHHHHHHHHHHHHHHHHHHHHHHHHHHHHHHTT---GGGHHHHHHHHHHHHHHHHHHHHHHHHHHHHHHHHHHHHHHHHHHHHHHHHHHHHHHHHHHHHHHHHHHHHHHHHHHHHHHHHHHHHHHHHHHHHHHHH-TTS-HHHHTTHHHHHHHHHHHHHHHHHHHHHHHHHHHHHHHHHHHHHHHHHHHHHHHHHHHHHHHHHHHHHHHHHHHHHHHHHHHHHHHHHHHHHHHHHHHHHHHHHHHHT---GGGHHHHHHHHHHHHHHHHHHHHHHHHHHT--HHHHHHHHHHHHHHHHHHHHHHHHHHHHHHHT-------------------------S-------PPP-SHHHHHHHHHHHHHHHH-S--PPP-HHHHHHTS---TT-EEPPPEEEEEEETTEEEEEEEEEEE-GGG-EEEEEEEE-GGGGGGGHHHHHHHHTT-EEEETTEEEEEEEETTEEEEEEEETTTTEEEEEEEETTTEEEEEEEESTTHHHHHHHHHTT--GGG--

Sequence (531 aa):
MGIKEIFQQGWKELRRKSALLQAKRELKQKEKVYEEQLTALGQKAWESKLDIDAYENVKELLTSAQKQQDDLKAQLEDLENRKKQTEEKKKQENETFDSRLKEVEEKKKGVDDRLEDEKKVLKEAQKEMDNAKKRLAEITAEKNQLNKKAADADTPEEEKKQIPGKLEALDKERAELDETVNTRTEEINGLLEAIKPIQEESDKFQKQIDDIRAQQKQVIGELDKAISEIKKEMDGCKDKLKEVDEEQQKNFKLLGEKLAAAGVMDEAVAAEMAAVQATEKEMAGIHTEIETLEQQGSAAAKSAFWQMIGIVAAGIVLLIIIIVLLSMLFKSCDKGKTADTRDDTTTAAVSESAEEKEKKTDKTAPQTMEDITAMLKERSEKIHGKDIVVADKDTLTAALPNIHGWEMKPPSYSKQTFGQMETSQLTTTYTGPDAKEIEVTLVDTATVSAVLQPLKIIISLRRTEENENGYKKISTYKGMSVIEEYDKQNKRARFSFIVKNRYIVHLDSRGDNSVKLLKDFIMKFDLSKLQ